Protein AF-0000000073387151 (afdb_homodimer)

Foldseek 3Di:
DPPLLCQLVVQVCVVCVVVPPQPFDDPQRSVCSSCPPHQKDKAAFDCPFFAVPQPDDDDPVVVVVDDDDPDGDDTDGDTARMKMARNVQRAIATEHEAEAFADDPPDDRVRHVDDPVVVVCVCVDPVNQVVLCVNRVQDPPAGRYAYEYEYNLLVHPVNVVVVCVVCPPRPLRYYYPYGSSDCSVVVSSCSVRPVVSNDD/DPPLLCQLVVQVCVVCVVVPVDDFDDPQRSVCSSCPPHQKDKAAFDCPFFAVPQPDDDDPVVVVVDDDDPDGDDTDGDTARMKMARNVQRAIATEHEAEAFADDPPDDRVRHVDDPVVVVCVCVDPVNQVVLCVNRVQDPPAGRYAYEYEYNLLVHPVNVVVVCVVCPPRPLRYYYPYGSRDCSVVVSSCSVRPVVSNDD

Organism: NCBI:txid537011

InterPro domains:
  IPR011335 Restriction endonuclease type II-like [SSF52980] (9-194)
  IPR011336 Restriction endonuclease, type II, EcoRI/MunI [G3DSA:3.40.580.10] (1-199)
  IPR022725 Type II restriction enzyme MunI [PF11407] (1-198)

pLDDT: mean 92.39, std 12.3, range [32.84, 98.88]

Secondary structure (DSSP, 8-state):
--SGGGHHHHHHHHHHHHS-S--PPPHHHHHHHHTTTSSEEEEES--TTTTTTTT----HHHHHHS---SS---------SEEEEETTT--EEEEEEEE-----TTS-GGGG---GGGGGGGGGSHHHHHHHHHHHTPPTTS-SEEEEEESGGGT-HHHHHHHHHHHTT-GGGEEE---TT--HHHHHHIIIIIHHHH--/--SGGGHHHHHHHHHHHHTTT-----HHHHHHHHTTTSSEEEEES--TTTTTTTT----HHHHHHS---SS-----S---SEEEEETTT--EEEEEEEE-----TTS-GGGG---GGGGGGGGGSHHHHHHHHHHHTPPTTS-SEEEEEESGGGT-HHHHHHHHHHHTT-GGGEEE---TT--HHHHHHIIIIIHHHH--

Structure (mmCIF, N/CA/C/O backbone):
data_AF-0000000073387151-model_v1
#
loop_
_entity.id
_entity.type
_entity.pdbx_description
1 polymer 'Uncharacterized protein'
#
loop_
_atom_site.group_PDB
_atom_site.id
_atom_site.type_symbol
_atom_site.label_atom_id
_atom_site.label_alt_id
_atom_site.label_comp_id
_atom_site.label_asym_id
_atom_site.label_entity_id
_atom_site.label_seq_id
_atom_site.pdbx_PDB_ins_code
_atom_site.Cartn_x
_atom_site.Cartn_y
_atom_site.Cartn_z
_atom_site.occupancy
_atom_site.B_iso_or_equiv
_atom_site.auth_seq_id
_atom_site.auth_comp_id
_atom_site.auth_asym_id
_atom_site.auth_atom_id
_atom_site.pdbx_PDB_model_num
ATOM 1 N N . MET A 1 1 ? -2.848 -37.156 5.039 1 33.16 1 MET A N 1
ATOM 2 C CA . MET A 1 1 ? -2.449 -35.75 4.914 1 33.16 1 MET A CA 1
ATOM 3 C C . MET A 1 1 ? -1.48 -35.562 3.752 1 33.16 1 MET A C 1
ATOM 5 O O . MET A 1 1 ? -1.333 -34.469 3.234 1 33.16 1 MET A O 1
ATOM 9 N N . GLY A 1 2 ? -0.642 -36.562 3.428 1 41.47 2 GLY A N 1
ATOM 10 C CA . GLY A 1 2 ? 0.425 -36.688 2.449 1 41.47 2 GLY A CA 1
ATOM 11 C C . GLY A 1 2 ? -0.071 -36.656 1.017 1 41.47 2 GLY A C 1
ATOM 12 O O . GLY A 1 2 ? 0.636 -36.219 0.12 1 41.47 2 GLY A O 1
ATOM 13 N N . SER A 1 3 ? -1.08 -37.344 0.784 1 47.44 3 SER A N 1
ATOM 14 C CA . SER A 1 3 ? -1.609 -37.688 -0.534 1 47.44 3 SER A CA 1
ATOM 15 C C . SER A 1 3 ? -2.184 -36.438 -1.229 1 47.44 3 SER A C 1
ATOM 17 O O . SER A 1 3 ? -2.113 -36.344 -2.455 1 47.44 3 SER A O 1
ATOM 19 N N . PHE A 1 4 ? -2.934 -35.594 -0.49 1 50.06 4 PHE A N 1
ATOM 20 C CA . PHE A 1 4 ? -3.488 -34.344 -0.994 1 50.06 4 PHE A CA 1
ATOM 21 C C . PHE A 1 4 ? -2.379 -33.375 -1.385 1 50.06 4 PHE A C 1
ATOM 23 O O . PHE A 1 4 ? -2.547 -32.562 -2.301 1 50.06 4 PHE A O 1
ATOM 30 N N . ASP A 1 5 ? -1.16 -33.625 -0.77 1 54.19 5 ASP A N 1
ATOM 31 C CA . ASP A 1 5 ? -0.014 -32.719 -0.74 1 54.19 5 ASP A CA 1
ATOM 32 C C . ASP A 1 5 ? 0.653 -32.625 -2.111 1 54.19 5 ASP A C 1
ATOM 34 O O . ASP A 1 5 ? 1.302 -31.641 -2.43 1 54.19 5 ASP A O 1
ATOM 38 N N . ASN A 1 6 ? 0.211 -33.406 -3.068 1 66.06 6 ASN A N 1
ATOM 39 C CA . ASN A 1 6 ? 0.956 -33.312 -4.316 1 66.06 6 ASN A CA 1
ATOM 40 C C . ASN A 1 6 ? 0.053 -33.531 -5.527 1 66.06 6 ASN A C 1
ATOM 42 O O . ASN A 1 6 ? 0.537 -33.812 -6.625 1 66.06 6 ASN A O 1
ATOM 46 N N . ARG A 1 7 ? -1.176 -33.344 -5.188 1 74.31 7 ARG A N 1
ATOM 47 C CA . ARG A 1 7 ? -2.127 -33.75 -6.223 1 74.31 7 ARG A CA 1
ATOM 48 C C . ARG A 1 7 ? -2.021 -32.844 -7.441 1 74.31 7 ARG A C 1
ATOM 50 O O . ARG A 1 7 ? -2.068 -33.312 -8.578 1 74.31 7 ARG A O 1
ATOM 57 N N . PHE A 1 8 ? -1.845 -31.594 -7.207 1 81.62 8 PHE A N 1
ATOM 58 C CA . PHE A 1 8 ? -1.829 -30.672 -8.32 1 81.62 8 PHE A CA 1
ATOM 59 C C . PHE A 1 8 ? -0.52 -30.766 -9.102 1 81.62 8 PHE A C 1
ATOM 61 O O . PHE A 1 8 ? -0.514 -30.703 -10.328 1 81.62 8 PHE A O 1
ATOM 68 N N . ARG A 1 9 ? 0.493 -31.047 -8.352 1 74.5 9 ARG A N 1
ATOM 69 C CA . ARG A 1 9 ? 1.782 -31.203 -9.016 1 74.5 9 ARG A CA 1
ATOM 70 C C . ARG A 1 9 ? 1.782 -32.406 -9.938 1 74.5 9 ARG A C 1
ATOM 72 O O . ARG A 1 9 ? 2.266 -32.344 -11.062 1 74.5 9 ARG A O 1
ATOM 79 N N . ARG A 1 10 ? 1.284 -33.375 -9.445 1 74.75 10 ARG A N 1
ATOM 80 C CA . ARG A 1 10 ? 1.216 -34.594 -10.227 1 74.75 10 ARG A CA 1
ATOM 81 C C . ARG A 1 10 ? 0.39 -34.406 -11.492 1 74.75 10 ARG A C 1
ATOM 83 O O . ARG A 1 10 ? 0.781 -34.844 -12.578 1 74.75 10 ARG A O 1
ATOM 90 N N . LYS A 1 11 ? -0.6 -33.75 -11.32 1 77.06 11 LYS A N 1
ATOM 91 C CA . LYS A 1 11 ? -1.454 -33.469 -12.477 1 77.06 11 LYS A CA 1
ATOM 92 C C . LYS A 1 11 ? -0.715 -32.625 -13.523 1 77.06 11 LYS A C 1
ATOM 94 O O . LYS A 1 11 ? -0.829 -32.906 -14.719 1 77.06 11 LYS A O 1
ATOM 99 N N . TRP A 1 12 ? 0.025 -31.688 -13.102 1 79.31 12 TRP A N 1
ATOM 100 C CA . TRP A 1 12 ? 0.766 -30.828 -14.016 1 79.31 12 TRP A CA 1
ATOM 101 C C . TRP A 1 12 ? 1.869 -31.609 -14.727 1 79.31 12 TRP A C 1
ATOM 103 O O . TRP A 1 12 ? 2.129 -31.391 -15.906 1 79.31 12 TRP A O 1
ATOM 113 N N . GLN A 1 13 ? 2.529 -32.438 -13.953 1 75.69 13 GLN A N 1
ATOM 114 C CA . GLN A 1 13 ? 3.578 -33.25 -14.547 1 75.69 13 GLN A CA 1
ATOM 115 C C . GLN A 1 13 ? 3.018 -34.125 -15.664 1 75.69 13 GLN A C 1
ATOM 117 O O . GLN A 1 13 ? 3.668 -34.312 -16.688 1 75.69 13 GLN A O 1
ATOM 122 N N . ASP A 1 14 ? 1.945 -34.594 -15.453 1 72.19 14 ASP A N 1
ATOM 123 C CA . ASP A 1 14 ? 1.271 -35.375 -16.469 1 72.19 14 ASP A CA 1
ATOM 124 C C . ASP A 1 14 ? 0.936 -34.531 -17.703 1 72.19 14 ASP A C 1
ATOM 126 O O . ASP A 1 14 ? 1.074 -35 -18.828 1 72.19 14 ASP A O 1
ATOM 130 N N . TYR A 1 15 ? 0.595 -33.312 -17.484 1 65.75 15 TYR A N 1
ATOM 131 C CA . TYR A 1 15 ? 0.278 -32.375 -18.547 1 65.75 15 TYR A CA 1
ATOM 132 C C . TYR A 1 15 ? 1.542 -31.906 -19.266 1 65.75 15 TYR A C 1
ATOM 134 O O . TYR A 1 15 ? 1.582 -31.859 -20.5 1 65.75 15 TYR A O 1
ATOM 142 N N . GLY A 1 16 ? 2.559 -31.312 -18.531 1 62.22 16 GLY A N 1
ATOM 143 C CA . GLY A 1 16 ? 3.797 -30.781 -19.094 1 62.22 16 GLY A CA 1
ATOM 144 C C . GLY A 1 16 ? 4.578 -31.812 -19.891 1 62.22 16 GLY A C 1
ATOM 145 O O . GLY A 1 16 ? 5.285 -31.469 -20.828 1 62.22 16 GLY A O 1
ATOM 146 N N . GLY A 1 17 ? 4.738 -33.031 -19.297 1 55.44 17 GLY A N 1
ATOM 147 C CA . GLY A 1 17 ? 5.422 -34.094 -20.047 1 55.44 17 GLY A CA 1
ATOM 148 C C . GLY A 1 17 ? 4.906 -34.25 -21.469 1 55.44 17 GLY A C 1
ATOM 149 O O . GLY A 1 17 ? 5.672 -34.562 -22.375 1 55.44 17 GLY A O 1
ATOM 150 N N . SER A 1 18 ? 3.711 -34.031 -21.672 1 51.09 18 SER A N 1
ATOM 151 C CA . SER A 1 18 ? 3.125 -34.219 -23 1 51.09 18 SER A CA 1
ATOM 152 C C . SER A 1 18 ? 3.363 -33 -23.891 1 51.09 18 SER A C 1
ATOM 154 O O . SER A 1 18 ? 3.336 -33.094 -25.109 1 51.09 18 SER A O 1
ATOM 156 N N . LYS A 1 19 ? 3.43 -31.766 -23.344 1 57.28 19 LYS A N 1
ATOM 157 C CA . LYS A 1 19 ? 3.553 -30.531 -24.125 1 57.28 19 LYS A CA 1
ATOM 158 C C . LYS A 1 19 ? 4.922 -29.891 -23.922 1 57.28 19 LYS A C 1
ATOM 160 O O . LYS A 1 19 ? 5.047 -28.906 -23.188 1 57.28 19 LYS A O 1
ATOM 165 N N . ALA A 1 20 ? 6.047 -30.562 -24.344 1 51.44 20 ALA A N 1
ATOM 166 C CA . ALA A 1 20 ? 7.484 -30.344 -24.203 1 51.44 20 ALA A CA 1
ATOM 167 C C . ALA A 1 20 ? 7.859 -28.891 -24.469 1 51.44 20 ALA A C 1
ATOM 169 O O . ALA A 1 20 ? 8.898 -28.422 -24 1 51.44 20 ALA A O 1
ATOM 170 N N . THR A 1 21 ? 7.543 -28.297 -25.672 1 51.88 21 THR A N 1
ATOM 171 C CA . THR A 1 21 ? 8.227 -27.125 -26.203 1 51.88 21 THR A CA 1
ATOM 172 C C . THR A 1 21 ? 7.84 -25.875 -25.422 1 51.88 21 THR A C 1
ATOM 174 O O . THR A 1 21 ? 6.699 -25.406 -25.5 1 51.88 21 THR A O 1
ATOM 177 N N . VAL A 1 22 ? 8.414 -25.609 -24.297 1 55.62 22 VAL A N 1
ATOM 178 C CA . VAL A 1 22 ? 7.793 -25.016 -23.125 1 55.62 22 VAL A CA 1
ATOM 179 C C . VAL A 1 22 ? 7.773 -23.5 -23.266 1 55.62 22 VAL A C 1
ATOM 181 O O . VAL A 1 22 ? 8.828 -22.859 -23.25 1 55.62 22 VAL A O 1
ATOM 184 N N . ALA A 1 23 ? 6.988 -22.891 -23.984 1 67.12 23 ALA A N 1
ATOM 185 C CA . ALA A 1 23 ? 6.605 -21.484 -23.984 1 67.12 23 ALA A CA 1
ATOM 186 C C . ALA A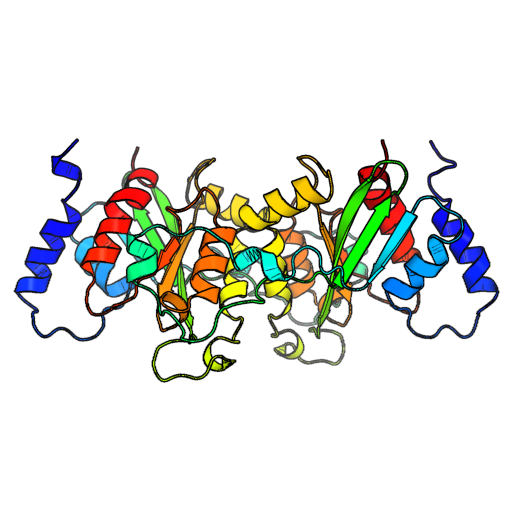 1 23 ? 6.324 -20.984 -22.578 1 67.12 23 ALA A C 1
ATOM 188 O O . ALA A 1 23 ? 6.082 -21.781 -21.672 1 67.12 23 ALA A O 1
ATOM 189 N N . GLU A 1 24 ? 6.617 -19.688 -22.359 1 78.19 24 GLU A N 1
ATOM 190 C CA . GLU A 1 24 ? 6.27 -19.031 -21.109 1 78.19 24 GLU A CA 1
ATOM 191 C C . GLU A 1 24 ? 4.812 -19.297 -20.734 1 78.19 24 GLU A C 1
ATOM 193 O O . GLU A 1 24 ? 3.947 -19.375 -21.609 1 78.19 24 GLU A O 1
ATOM 198 N N . HIS A 1 25 ? 4.629 -19.641 -19.562 1 86.44 25 HIS A N 1
ATOM 199 C CA . HIS A 1 25 ? 3.287 -19.844 -19.031 1 86.44 25 HIS A CA 1
ATOM 200 C C . HIS A 1 25 ? 2.744 -18.578 -18.406 1 86.44 25 HIS A C 1
ATOM 202 O O . HIS A 1 25 ? 3.504 -17.781 -17.844 1 86.44 25 HIS A O 1
ATOM 208 N N . SER A 1 26 ? 1.443 -18.438 -18.656 1 93.38 26 SER A N 1
ATOM 209 C CA . SER A 1 26 ? 0.767 -17.406 -17.859 1 93.38 26 SER A CA 1
ATOM 210 C C . SER A 1 26 ? 0.091 -18.016 -16.641 1 93.38 26 SER A C 1
ATOM 212 O O . SER A 1 26 ? -0.222 -19.203 -16.625 1 93.38 26 SER A O 1
ATOM 214 N N . PHE A 1 27 ? -0.057 -17.203 -15.633 1 96.5 27 PHE A N 1
ATOM 215 C CA . PHE A 1 27 ? -0.705 -17.625 -14.398 1 96.5 27 PHE A CA 1
ATOM 216 C C . PHE A 1 27 ? -2.061 -18.266 -14.688 1 96.5 27 PHE A C 1
ATOM 218 O O . PHE A 1 27 ? -2.346 -19.375 -14.227 1 96.5 27 PHE A O 1
ATOM 225 N N . ILE A 1 28 ? -2.898 -17.578 -15.445 1 96.75 28 ILE A N 1
ATOM 226 C CA . ILE A 1 28 ? -4.262 -18.016 -15.734 1 96.75 28 ILE A CA 1
ATOM 227 C C . ILE A 1 28 ? -4.234 -19.328 -16.5 1 96.75 28 ILE A C 1
ATOM 229 O O . ILE A 1 28 ? -5.023 -20.234 -16.234 1 96.75 28 ILE A O 1
ATOM 233 N N . GLU A 1 29 ? -3.338 -19.438 -17.406 1 93.25 29 GLU A N 1
ATOM 234 C CA . GLU A 1 29 ? -3.221 -20.656 -18.188 1 93.25 29 GLU A CA 1
ATOM 235 C C . GLU A 1 29 ? -2.836 -21.844 -17.297 1 93.25 29 GLU A C 1
ATOM 237 O O . GLU A 1 29 ? -3.422 -22.922 -17.406 1 93.25 29 GLU A O 1
ATOM 242 N N . VAL A 1 30 ? -1.877 -21.609 -16.469 1 94.62 30 VAL A N 1
ATOM 243 C CA . VAL A 1 30 ? -1.386 -22.672 -15.602 1 94.62 30 VAL A CA 1
ATOM 244 C C . VAL A 1 30 ? -2.527 -23.203 -14.734 1 94.62 30 VAL A C 1
ATOM 246 O O . VAL A 1 30 ? -2.807 -24.406 -14.727 1 94.62 30 VAL A O 1
ATOM 249 N N . PHE A 1 31 ? -3.236 -22.344 -14.141 1 96.88 31 PHE A N 1
ATOM 250 C CA . PHE A 1 31 ? -4.223 -22.781 -13.164 1 96.88 31 PHE A CA 1
ATOM 251 C C . PHE A 1 31 ? -5.512 -23.219 -13.852 1 96.88 31 PHE A C 1
ATOM 253 O O . PHE A 1 31 ? -6.27 -24.031 -13.312 1 96.88 31 PHE A O 1
ATOM 260 N N . SER A 1 32 ? -5.781 -22.656 -15.078 1 95.19 32 SER A N 1
ATOM 261 C CA . SER A 1 32 ? -6.906 -23.172 -15.852 1 95.19 32 SER A CA 1
ATOM 262 C C . SER A 1 32 ? -6.727 -24.656 -16.172 1 95.19 32 SER A C 1
ATOM 264 O O . SER A 1 32 ? -7.672 -25.438 -16.047 1 95.19 32 SER A O 1
ATOM 266 N N . GLU A 1 33 ? -5.551 -25 -16.531 1 92.12 33 GLU A N 1
ATOM 267 C CA . GLU A 1 33 ? -5.25 -26.391 -16.844 1 92.12 33 GLU A CA 1
ATOM 268 C C . GLU A 1 33 ? -5.215 -27.25 -15.578 1 92.12 33 GLU A C 1
ATOM 270 O O . GLU A 1 33 ? -5.77 -28.344 -15.547 1 92.12 33 GLU A O 1
ATOM 275 N N . LEU A 1 34 ? -4.621 -26.734 -14.586 1 94.06 34 LEU A N 1
ATOM 276 C CA . LEU A 1 34 ? -4.43 -27.438 -13.328 1 94.06 34 LEU A CA 1
ATOM 277 C C . LEU A 1 34 ? -5.773 -27.781 -12.688 1 94.06 34 LEU A C 1
ATOM 279 O O . LEU A 1 34 ? -5.906 -28.812 -12.023 1 94.06 34 LEU A O 1
ATOM 283 N N . PHE A 1 35 ? -6.754 -26.938 -12.852 1 96 35 PHE A N 1
ATOM 284 C CA . PHE A 1 35 ? -7.984 -27.031 -12.086 1 96 35 PHE A CA 1
ATOM 285 C C . PHE A 1 35 ? -9.055 -27.781 -12.867 1 96 35 PHE A C 1
ATOM 287 O O . PHE A 1 35 ? -10.18 -27.953 -12.383 1 96 35 PHE A O 1
ATOM 294 N N . LYS A 1 36 ? -8.742 -28.25 -14.055 1 92.88 36 LYS A N 1
ATOM 295 C CA . LYS A 1 36 ? -9.695 -29.062 -14.812 1 92.88 36 LYS A CA 1
ATOM 296 C C . LYS A 1 36 ? -10.164 -30.266 -13.992 1 92.88 36 LYS A C 1
ATOM 298 O O . LYS A 1 36 ? -9.344 -30.953 -13.375 1 92.88 36 LYS A O 1
ATOM 303 N N . ASP A 1 37 ? -11.445 -30.453 -13.938 1 91.75 37 ASP A N 1
ATOM 304 C CA . ASP A 1 37 ? -12.094 -31.594 -13.281 1 91.75 37 ASP A CA 1
ATOM 305 C C . ASP A 1 37 ? -11.82 -31.594 -11.781 1 91.75 37 ASP A C 1
ATOM 307 O O . ASP A 1 37 ? -11.664 -32.656 -11.172 1 91.75 37 ASP A O 1
ATOM 311 N N . THR A 1 38 ? -11.547 -30.422 -11.188 1 94.69 38 THR A N 1
ATOM 312 C CA . THR A 1 38 ? -11.438 -30.25 -9.742 1 94.69 38 THR A CA 1
ATOM 313 C C . THR A 1 38 ? -12.5 -29.281 -9.234 1 94.69 38 THR A C 1
ATOM 315 O O . THR A 1 38 ? -13.305 -28.781 -10.016 1 94.69 38 THR A O 1
ATOM 318 N N . GLU A 1 39 ? -12.516 -29.078 -8 1 96.44 39 GLU A N 1
ATOM 319 C CA . GLU A 1 39 ? -13.461 -28.156 -7.379 1 96.44 39 GLU A CA 1
ATOM 320 C C . GLU A 1 39 ? -12.953 -26.719 -7.445 1 96.44 39 GLU A C 1
ATOM 322 O O . GLU A 1 39 ? -13.641 -25.797 -7 1 96.44 39 GLU A O 1
ATOM 327 N N . TYR A 1 40 ? -11.789 -26.531 -8.047 1 97.81 40 TYR A N 1
ATOM 328 C CA . TYR A 1 40 ? -11.203 -25.188 -8.125 1 97.81 40 TYR A CA 1
ATOM 329 C C . TYR A 1 40 ? -11.492 -2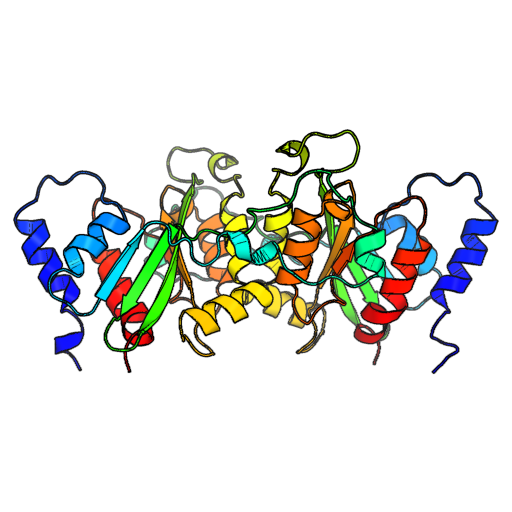4.547 -9.469 1 97.81 40 TYR A C 1
ATOM 331 O O . TYR A 1 40 ? -11.609 -25.234 -10.484 1 97.81 40 TYR A O 1
ATOM 339 N N . GLU A 1 41 ? -11.586 -23.297 -9.469 1 98 41 GLU A N 1
ATOM 340 C CA . GLU A 1 41 ? -11.664 -22.484 -10.68 1 98 41 GLU A CA 1
ATOM 341 C C . GLU A 1 41 ? -10.75 -21.25 -10.578 1 98 41 GLU A C 1
ATOM 343 O O . GLU A 1 41 ? -10.531 -20.734 -9.492 1 98 41 GLU A O 1
ATOM 348 N N . VAL A 1 42 ? -10.203 -20.875 -11.672 1 98.44 42 VAL A N 1
ATOM 349 C CA . VAL A 1 42 ? -9.445 -19.641 -11.781 1 98.44 42 VAL A CA 1
ATOM 350 C C . VAL A 1 42 ? -10.203 -18.641 -12.664 1 98.44 42 VAL A C 1
ATOM 352 O O . VAL A 1 42 ? -10.711 -19.016 -13.727 1 98.44 42 VAL A O 1
ATOM 355 N N . ILE A 1 43 ? -10.383 -17.469 -12.148 1 98.12 43 ILE A N 1
ATOM 356 C CA . ILE A 1 43 ? -11.094 -16.406 -12.852 1 98.12 43 ILE A CA 1
ATOM 357 C C . ILE A 1 43 ? -10.102 -15.32 -13.281 1 98.12 43 ILE A C 1
ATOM 359 O O . ILE A 1 43 ? -9.344 -14.805 -12.461 1 98.12 43 ILE A O 1
ATOM 363 N N . SER A 1 44 ? -10.094 -15.07 -14.555 1 98.06 44 SER A N 1
ATOM 364 C CA . SER A 1 44 ? -9.266 -13.977 -15.055 1 98.06 44 SER A CA 1
ATOM 365 C C . SER A 1 44 ? -9.953 -12.633 -14.859 1 98.06 44 SER A C 1
ATOM 367 O O . SER A 1 44 ? -11.133 -12.477 -15.195 1 98.06 44 SER A O 1
ATOM 369 N N . GLN A 1 45 ? -9.297 -11.703 -14.234 1 97.69 45 GLN A N 1
ATOM 370 C CA . GLN A 1 45 ? -9.727 -10.32 -14.086 1 97.69 45 GLN A CA 1
ATOM 371 C C . GLN A 1 45 ? -11.156 -10.234 -13.562 1 97.69 45 GLN A C 1
ATOM 373 O O . GLN A 1 45 ? -12.031 -9.68 -14.219 1 97.69 45 GLN A O 1
ATOM 378 N N . PRO A 1 46 ? -11.328 -10.789 -12.367 1 98.12 46 PRO A N 1
ATOM 379 C CA . PRO A 1 46 ? -12.664 -10.68 -11.773 1 98.12 46 PRO A CA 1
ATOM 380 C C . PRO A 1 46 ? -13.156 -9.234 -11.688 1 98.12 46 PRO A C 1
ATOM 382 O O . PRO A 1 46 ? -12.359 -8.328 -11.414 1 98.12 46 PRO A O 1
ATOM 385 N N . THR A 1 47 ? -14.445 -8.977 -11.82 1 97.06 47 THR A N 1
ATOM 386 C CA . THR A 1 47 ? -14.977 -7.621 -11.969 1 97.06 47 THR A CA 1
ATOM 387 C C . THR A 1 47 ? -15.805 -7.234 -10.742 1 97.06 47 THR A C 1
ATOM 389 O O . THR A 1 47 ? -16.422 -6.168 -10.727 1 97.06 47 THR A O 1
ATOM 392 N N . GLU A 1 48 ? -15.82 -8.031 -9.766 1 96 48 GLU A N 1
ATOM 393 C CA . GLU A 1 48 ? -16.75 -7.828 -8.656 1 96 48 GLU A CA 1
ATOM 394 C C . GLU A 1 48 ? -16.406 -6.57 -7.867 1 96 48 GLU A C 1
ATOM 396 O O . GLU A 1 48 ? -17.234 -6.059 -7.113 1 96 48 GLU A O 1
ATOM 401 N N . PHE A 1 49 ? -15.211 -6.055 -7.988 1 97.94 49 PHE A N 1
ATOM 402 C CA . PHE A 1 49 ? -14.828 -4.879 -7.211 1 97.94 49 PHE A CA 1
ATOM 403 C C . PHE A 1 49 ? -14.625 -3.672 -8.117 1 97.94 49 PHE A C 1
ATOM 405 O O . PHE A 1 49 ? -14.062 -2.66 -7.691 1 97.94 49 PHE A O 1
ATOM 412 N N . LYS A 1 50 ? -15.023 -3.715 -9.367 1 96.88 50 LYS A N 1
ATOM 413 C CA . LYS A 1 50 ? -14.711 -2.713 -10.383 1 96.88 50 LYS A CA 1
ATOM 414 C C . LYS A 1 50 ? -15.344 -1.368 -10.039 1 96.88 50 LYS A C 1
ATOM 416 O O . LYS A 1 50 ? -14.906 -0.325 -10.531 1 96.88 50 LYS A O 1
ATOM 421 N N . ASP A 1 51 ? -16.406 -1.324 -9.242 1 97.75 51 ASP A N 1
ATOM 422 C CA . ASP A 1 51 ? -17.094 -0.095 -8.883 1 97.75 51 ASP A CA 1
ATOM 423 C C . ASP A 1 51 ? -17.109 0.107 -7.367 1 97.75 51 ASP A C 1
ATOM 425 O O . ASP A 1 51 ? -17.984 0.772 -6.824 1 97.75 51 ASP A O 1
ATOM 429 N N . LEU A 1 52 ? -16.141 -0.479 -6.727 1 98.25 52 LEU A N 1
ATOM 430 C CA . LEU A 1 52 ? -16.078 -0.585 -5.273 1 98.25 52 LEU A CA 1
ATOM 431 C C . LEU A 1 52 ? -16.125 0.794 -4.625 1 98.25 52 LEU A C 1
ATOM 433 O O . LEU A 1 52 ? -16.672 0.957 -3.537 1 98.25 52 LEU A O 1
ATOM 437 N N . TYR A 1 53 ? -15.578 1.806 -5.32 1 98.31 53 TYR A N 1
ATOM 438 C CA . TYR A 1 53 ? -15.414 3.104 -4.676 1 98.31 53 TYR A CA 1
ATOM 439 C C . TYR A 1 53 ? -16.547 4.055 -5.07 1 98.31 53 TYR A C 1
ATOM 441 O O . TYR A 1 53 ? -16.656 5.156 -4.523 1 98.31 53 TYR A O 1
ATOM 449 N N . VAL A 1 54 ? -17.375 3.709 -6.008 1 97.25 54 VAL A N 1
ATOM 450 C CA . VAL A 1 54 ? -18.359 4.605 -6.609 1 97.25 54 VAL A CA 1
ATOM 451 C C . VAL A 1 54 ? -19.344 5.07 -5.551 1 97.25 54 VAL A C 1
ATOM 453 O O . VAL A 1 54 ? -19.703 6.254 -5.5 1 97.25 54 VAL A O 1
ATOM 456 N N . ASN A 1 55 ? -19.719 4.172 -4.641 1 91.25 55 ASN A N 1
ATOM 457 C CA . ASN A 1 55 ? -20.812 4.504 -3.73 1 91.25 55 ASN A CA 1
ATOM 458 C C . ASN A 1 55 ? -20.312 4.68 -2.297 1 91.25 55 ASN A C 1
ATOM 460 O O . ASN A 1 55 ? -21.078 4.543 -1.348 1 91.25 55 ASN A O 1
ATOM 464 N N . VAL A 1 56 ? -19.047 4.855 -2.203 1 97.19 56 VAL A N 1
ATOM 465 C CA . VAL A 1 56 ? -18.531 5.129 -0.865 1 97.19 56 VAL A CA 1
ATOM 466 C C . VAL A 1 56 ? -19.203 6.379 -0.301 1 97.19 56 VAL A C 1
ATOM 468 O O . VAL A 1 56 ? -19.266 7.418 -0.965 1 97.19 56 VAL A O 1
ATOM 471 N N . GLN A 1 57 ? -19.719 6.258 0.889 1 95.38 57 GLN A N 1
ATOM 472 C CA . GLN A 1 57 ? -20.391 7.371 1.538 1 95.38 57 GLN A CA 1
ATOM 473 C C . GLN A 1 57 ? -19.391 8.352 2.148 1 95.38 57 GLN A C 1
ATOM 475 O O . GLN A 1 57 ? -18.469 7.941 2.844 1 95.38 57 GLN A O 1
ATOM 480 N N . LEU A 1 58 ? -19.641 9.555 1.789 1 96.75 58 LEU A N 1
ATOM 481 C CA . LEU A 1 58 ? -18.875 10.641 2.369 1 96.75 58 LEU A CA 1
ATOM 482 C C . LEU A 1 58 ? -19.75 11.531 3.242 1 96.75 58 LEU A C 1
ATOM 484 O O . LEU A 1 58 ? -20.969 11.562 3.068 1 96.75 58 LEU A O 1
ATOM 488 N N . SER A 1 59 ? -19.172 12.156 4.203 1 94.88 59 SER A N 1
ATOM 489 C CA . SER A 1 59 ? -19.906 13.117 5.008 1 94.88 59 SER A CA 1
ATOM 490 C C . SER A 1 59 ? -20.375 14.297 4.168 1 94.88 59 SER A C 1
ATOM 492 O O . SER A 1 59 ? -19.828 14.555 3.094 1 94.88 59 SER A O 1
ATOM 494 N N . ALA A 1 60 ? -21.328 15.008 4.711 1 96.75 60 ALA A N 1
ATOM 495 C CA . ALA A 1 60 ? -21.812 16.203 4.023 1 96.75 60 ALA A CA 1
ATOM 496 C C . ALA A 1 60 ? -20.688 17.219 3.83 1 96.75 60 ALA A C 1
ATOM 498 O O . ALA A 1 60 ? -20.578 17.828 2.764 1 96.75 60 ALA A O 1
ATOM 499 N N . LYS A 1 61 ? -19.922 17.359 4.859 1 94.94 61 LYS A N 1
ATOM 500 C CA . LYS A 1 61 ? -18.797 18.297 4.805 1 94.94 61 LYS A CA 1
ATOM 501 C C . LYS A 1 61 ? -17.828 17.922 3.688 1 94.94 61 LYS A C 1
ATOM 503 O O . LYS A 1 61 ? -17.359 18.797 2.947 1 94.94 61 LYS A O 1
ATOM 508 N N . GLU A 1 62 ? -17.578 16.641 3.568 1 96.19 62 GLU A N 1
ATOM 509 C CA . GLU A 1 62 ? -16.672 16.172 2.518 1 96.19 62 GLU A CA 1
ATOM 510 C C . GLU A 1 62 ? -17.297 16.359 1.136 1 96.19 62 GLU A C 1
ATOM 512 O O . GLU A 1 62 ? -16.609 16.766 0.193 1 96.19 62 GLU A O 1
ATOM 517 N N . LEU A 1 63 ? -18.516 16.062 1.031 1 97.31 63 LEU A N 1
ATOM 518 C CA . LEU A 1 63 ? -19.219 16.203 -0.245 1 97.31 63 LEU A CA 1
ATOM 519 C C . LEU A 1 63 ? -19.203 17.641 -0.731 1 97.31 63 LEU A C 1
ATOM 521 O O . LEU A 1 63 ? -19.078 17.891 -1.932 1 97.31 63 LEU A O 1
ATOM 525 N N . GLU A 1 64 ? -19.266 18.547 0.153 1 97.56 64 GLU A N 1
ATOM 526 C CA . GLU A 1 64 ? -19.25 19.969 -0.186 1 97.56 64 GLU A CA 1
ATOM 527 C C . GLU A 1 64 ? -17.859 20.406 -0.622 1 97.56 64 GLU A C 1
ATOM 529 O O . GLU A 1 64 ? -17.719 21.375 -1.371 1 97.56 64 GLU A O 1
ATOM 534 N N . ALA A 1 65 ? -16.891 19.688 -0.17 1 97.69 65 ALA A N 1
ATOM 535 C CA . ALA A 1 65 ? -15.508 20.109 -0.365 1 97.69 65 ALA A CA 1
ATOM 536 C C . ALA A 1 65 ? -14.938 19.547 -1.659 1 97.69 65 ALA A C 1
ATOM 538 O O . ALA A 1 65 ? -13.867 19.953 -2.107 1 97.69 65 ALA A O 1
ATOM 539 N N . ILE A 1 66 ? -15.633 18.609 -2.287 1 98.38 66 ILE A N 1
ATOM 540 C CA . ILE A 1 66 ? -15.055 17.969 -3.459 1 98.38 66 ILE A CA 1
ATOM 541 C C . ILE A 1 66 ? -15.828 18.375 -4.711 1 98.38 66 ILE A C 1
ATOM 543 O O . ILE A 1 66 ? -16.922 18.922 -4.613 1 98.38 66 ILE A O 1
ATOM 547 N N . TYR A 1 67 ? -15.234 18.109 -5.891 1 98.38 67 TYR A N 1
ATOM 548 C CA . TYR A 1 67 ? -15.812 18.391 -7.199 1 98.38 67 TYR A CA 1
ATOM 549 C C . TYR A 1 67 ? -17.016 17.484 -7.469 1 98.38 67 TYR A C 1
ATOM 551 O O . TYR A 1 67 ? -16.953 16.281 -7.207 1 98.38 67 TYR A O 1
ATOM 559 N N . THR A 1 68 ? -18.109 18.078 -7.934 1 97.25 68 THR A N 1
ATOM 560 C CA . THR A 1 68 ? -19.281 17.328 -8.406 1 97.25 68 THR A CA 1
ATOM 561 C C . THR A 1 68 ? -19.375 17.391 -9.922 1 97.25 68 THR A C 1
ATOM 563 O O . THR A 1 68 ? -19.812 18.391 -10.484 1 97.25 68 THR A O 1
ATOM 566 N N . PRO A 1 69 ? -19.016 16.328 -10.539 1 96.38 69 PRO A N 1
ATOM 567 C CA . PRO A 1 69 ? -19.078 16.359 -12 1 96.38 69 PRO A CA 1
ATOM 568 C C . PRO A 1 69 ? -20.5 16.375 -12.539 1 96.38 69 PRO A C 1
ATOM 570 O O . PRO A 1 69 ? -21.422 15.922 -11.852 1 96.38 69 PRO A O 1
ATOM 573 N N . ASP A 1 70 ? -20.594 16.781 -13.789 1 94 70 ASP A N 1
ATOM 574 C CA . ASP A 1 70 ? -21.891 16.812 -14.453 1 94 70 ASP A CA 1
ATOM 575 C C . ASP A 1 70 ? -22.312 15.422 -14.906 1 94 70 ASP A C 1
ATOM 577 O O . ASP A 1 70 ? -23.484 15.18 -15.18 1 94 70 ASP A O 1
ATOM 581 N N . VAL A 1 71 ? -21.344 14.57 -14.984 1 93.62 71 VAL A N 1
ATOM 582 C CA . VAL A 1 71 ? -21.609 13.195 -15.391 1 93.62 71 VAL A CA 1
ATOM 583 C C . VAL A 1 71 ? -21.469 12.258 -14.195 1 93.62 71 VAL A C 1
ATOM 585 O O . VAL A 1 71 ? -20.578 12.445 -13.359 1 93.62 71 VAL A O 1
ATOM 588 N N . PRO A 1 72 ? -22.25 11.312 -14.133 1 94.5 72 PRO A N 1
ATOM 589 C CA . PRO A 1 72 ? -22.141 10.383 -13.016 1 94.5 72 PRO A CA 1
ATOM 590 C C . PRO A 1 72 ? -20.859 9.539 -13.07 1 94.5 72 PRO A C 1
ATOM 592 O O . PRO A 1 72 ? -20.375 9.227 -14.156 1 94.5 72 PRO A O 1
ATOM 595 N N . ILE A 1 73 ? -20.375 9.273 -11.906 1 94.94 73 ILE A N 1
ATOM 596 C CA . ILE A 1 73 ? -19.266 8.328 -11.773 1 94.94 73 ILE A CA 1
ATOM 597 C C . ILE A 1 73 ? -19.812 6.898 -11.734 1 94.94 73 ILE A C 1
ATOM 599 O O . ILE A 1 73 ? -20.531 6.523 -10.805 1 94.94 73 ILE A O 1
ATOM 603 N N . THR A 1 74 ? -19.469 6.156 -12.742 1 94.62 74 THR A N 1
ATOM 604 C CA . THR A 1 74 ? -20.094 4.844 -12.859 1 94.62 74 THR A CA 1
ATOM 605 C C . THR A 1 74 ? -19.062 3.732 -12.672 1 94.62 74 THR A C 1
ATOM 607 O O . THR A 1 74 ? -19.422 2.572 -12.469 1 94.62 74 THR A O 1
ATOM 610 N N . LYS A 1 75 ? -17.812 4.113 -12.781 1 94.75 75 LYS A N 1
ATOM 611 C CA . LYS A 1 75 ? -16.766 3.102 -12.672 1 94.75 75 LYS A CA 1
ATOM 612 C C . LYS A 1 75 ? -15.578 3.633 -11.891 1 94.75 75 LYS A C 1
ATOM 614 O O . LYS A 1 75 ? -14.969 4.637 -12.273 1 94.75 75 LYS A O 1
ATOM 619 N N . HIS A 1 76 ? -15.25 3.055 -10.781 1 97.38 76 HIS A N 1
ATOM 620 C CA . HIS A 1 76 ? -14.062 3.312 -9.977 1 97.38 76 HIS A CA 1
ATOM 621 C C . HIS A 1 76 ? -13.898 2.254 -8.891 1 97.38 76 HIS A C 1
ATOM 623 O O . HIS A 1 76 ? -14.75 2.115 -8.016 1 97.38 76 HIS A O 1
ATOM 629 N N . GLY A 1 77 ? -12.93 1.523 -9.023 1 97.69 77 GLY A N 1
ATOM 630 C CA . GLY A 1 77 ? -12.648 0.425 -8.109 1 97.69 77 GLY A CA 1
ATOM 631 C C . GLY A 1 77 ? -11.336 -0.271 -8.406 1 97.69 77 GLY A C 1
ATOM 632 O O . GLY A 1 77 ? -10.359 0.371 -8.812 1 97.69 77 GLY A O 1
ATOM 633 N N . ILE A 1 78 ? -11.297 -1.489 -8 1 97.75 78 ILE A N 1
ATOM 634 C CA . ILE A 1 78 ? -10.109 -2.275 -8.305 1 97.75 78 ILE A CA 1
ATOM 635 C C . ILE A 1 78 ? -10.492 -3.492 -9.141 1 97.75 78 ILE A C 1
ATOM 637 O O . ILE A 1 78 ? -11.648 -3.918 -9.141 1 97.75 78 ILE A O 1
ATOM 641 N N . GLN A 1 79 ? -9.539 -3.934 -9.867 1 97.31 79 GLN A N 1
ATOM 642 C CA . GLN A 1 79 ? -9.672 -5.168 -10.633 1 97.31 79 GLN A CA 1
ATOM 643 C C . GLN A 1 79 ? -8.43 -6.043 -10.492 1 97.31 79 GLN A C 1
ATOM 645 O O . GLN A 1 79 ? -7.438 -5.84 -11.203 1 97.31 79 GLN A O 1
ATOM 650 N N . PRO A 1 80 ? -8.539 -7.027 -9.57 1 98 80 PRO A N 1
ATOM 651 C CA . PRO A 1 80 ? -7.422 -7.969 -9.484 1 98 80 PRO A CA 1
ATOM 652 C C . PRO A 1 80 ? -7.117 -8.648 -10.812 1 98 80 PRO A C 1
ATOM 654 O O . PRO A 1 80 ? -7.98 -8.719 -11.688 1 98 80 PRO A O 1
ATOM 657 N N . ASP A 1 81 ? -5.918 -9.148 -10.984 1 97.81 81 ASP A N 1
ATOM 658 C CA . ASP A 1 81 ? -5.531 -9.828 -12.219 1 97.81 81 ASP A CA 1
ATOM 659 C C . ASP A 1 81 ? -6.195 -11.203 -12.312 1 97.81 81 ASP A C 1
ATOM 661 O O . ASP A 1 81 ? -6.398 -11.719 -13.414 1 97.81 81 ASP A O 1
ATOM 665 N N . GLY A 1 82 ? -6.477 -11.797 -11.117 1 98.44 82 GLY A N 1
ATOM 666 C CA . GLY A 1 82 ? -7.133 -13.094 -11.07 1 98.44 82 GLY A CA 1
ATOM 667 C C . GLY A 1 82 ? -7.785 -13.383 -9.727 1 98.44 82 GLY A C 1
ATOM 668 O O . GLY A 1 82 ? -7.723 -12.562 -8.812 1 98.44 82 GLY A O 1
ATOM 669 N N . ALA A 1 83 ? -8.43 -14.5 -9.703 1 98.88 83 ALA A N 1
ATOM 670 C CA . ALA A 1 83 ? -8.977 -15.086 -8.477 1 98.88 83 ALA A CA 1
ATOM 671 C C . ALA A 1 83 ? -9.023 -16.609 -8.578 1 98.88 83 ALA A C 1
ATOM 673 O O . ALA A 1 83 ? -9.211 -17.156 -9.656 1 98.88 83 ALA A O 1
ATOM 674 N N . ILE A 1 84 ? -8.781 -17.234 -7.473 1 98.81 84 ILE A N 1
ATOM 675 C CA . ILE A 1 84 ? -8.961 -18.672 -7.367 1 98.81 84 ILE A CA 1
ATOM 676 C C . ILE A 1 84 ? -10.07 -18.984 -6.363 1 98.81 84 ILE A C 1
ATOM 678 O O . ILE A 1 84 ? -10.023 -18.531 -5.219 1 98.81 84 ILE A O 1
ATOM 682 N N . ARG A 1 85 ? -10.992 -19.781 -6.832 1 98.69 85 ARG A N 1
ATOM 683 C CA . ARG A 1 85 ? -12.148 -20.125 -6.012 1 98.69 85 ARG A CA 1
ATOM 684 C C . ARG A 1 85 ? -12.289 -21.641 -5.863 1 98.69 85 ARG A C 1
ATOM 686 O O . ARG A 1 85 ? -12.102 -22.375 -6.828 1 98.69 85 ARG A O 1
ATOM 693 N N . ASN A 1 86 ? -12.484 -22.062 -4.641 1 98.5 86 ASN A N 1
ATOM 694 C CA . ASN A 1 86 ? -13 -23.406 -4.391 1 98.5 86 ASN A CA 1
ATOM 695 C C . ASN A 1 86 ? -14.523 -23.438 -4.406 1 98.5 86 ASN A C 1
ATOM 697 O O . ASN A 1 86 ? -15.164 -22.891 -3.504 1 98.5 86 ASN A O 1
ATOM 701 N N . THR A 1 87 ? -15.078 -24.062 -5.352 1 97.56 87 THR A N 1
ATOM 702 C CA . THR A 1 87 ? -16.516 -24.016 -5.578 1 97.56 87 THR A CA 1
ATOM 703 C C . THR A 1 87 ? -17.266 -24.812 -4.52 1 97.56 87 THR A C 1
ATOM 705 O O . THR A 1 87 ? -18.469 -24.641 -4.332 1 97.56 87 THR A O 1
ATOM 708 N N . ARG A 1 88 ? -16.688 -25.641 -3.838 1 97.75 88 ARG A N 1
ATOM 709 C CA . ARG A 1 88 ? -17.297 -26.422 -2.77 1 97.75 88 ARG A CA 1
ATOM 710 C C . ARG A 1 88 ? -17.484 -25.578 -1.511 1 97.75 88 ARG A C 1
ATOM 712 O O . ARG A 1 88 ? -18.547 -25.625 -0.879 1 97.75 88 ARG A O 1
ATOM 719 N N . THR A 1 89 ? -16.5 -24.828 -1.146 1 97.94 89 THR A N 1
ATOM 720 C CA . THR A 1 89 ? -16.516 -24.078 0.099 1 97.94 89 THR A CA 1
ATOM 721 C C . THR A 1 89 ? -16.969 -22.641 -0.149 1 97.94 89 THR A C 1
ATOM 723 O O . THR A 1 89 ? -17.375 -21.938 0.782 1 97.94 89 THR A O 1
ATOM 726 N N . GLY A 1 90 ? -16.797 -22.203 -1.372 1 98 90 GLY A N 1
ATOM 727 C CA . GLY A 1 90 ? -17.109 -20.828 -1.724 1 98 90 GLY A CA 1
ATOM 728 C C . GLY A 1 90 ? -16.016 -19.859 -1.374 1 98 90 GLY A C 1
ATOM 729 O O . GLY A 1 90 ? -16.141 -18.656 -1.605 1 98 90 GLY A O 1
ATOM 730 N N . LYS A 1 91 ? -14.906 -20.359 -0.824 1 98.56 91 LYS A N 1
ATOM 731 C CA . LYS A 1 91 ? -13.781 -19.5 -0.462 1 98.56 91 LYS A CA 1
ATOM 732 C C . LYS A 1 91 ? -13.008 -19.047 -1.699 1 98.56 91 LYS A C 1
ATOM 734 O O . LYS A 1 91 ? -12.828 -19.828 -2.637 1 98.56 91 LYS A O 1
ATOM 739 N N . THR A 1 92 ? -12.578 -17.797 -1.758 1 98.81 92 THR A N 1
ATOM 740 C CA . THR A 1 92 ? -11.898 -17.219 -2.906 1 98.81 92 THR A CA 1
ATOM 741 C C . THR A 1 92 ? -10.688 -16.406 -2.459 1 98.81 92 THR A C 1
ATOM 743 O O . THR A 1 92 ? -10.766 -15.625 -1.51 1 98.81 92 THR A O 1
ATOM 746 N N . ILE A 1 93 ? -9.547 -16.625 -3.086 1 98.75 93 ILE A N 1
ATOM 747 C CA . ILE A 1 93 ? -8.383 -15.773 -2.906 1 98.75 93 ILE A CA 1
ATOM 748 C C . ILE A 1 93 ? -8.156 -14.938 -4.168 1 98.75 93 ILE A C 1
ATOM 750 O O . ILE A 1 93 ? -8.312 -15.438 -5.285 1 98.75 93 ILE A O 1
ATOM 754 N N . TYR A 1 94 ? -7.887 -13.664 -4.012 1 98.81 94 TYR A N 1
ATOM 755 C CA . TYR A 1 94 ? -7.664 -12.766 -5.137 1 98.81 94 TYR A CA 1
ATOM 756 C C . TYR A 1 94 ? -6.18 -12.625 -5.441 1 98.81 94 TYR A C 1
ATOM 758 O O . TYR A 1 94 ? -5.348 -12.641 -4.527 1 98.81 94 TYR A O 1
ATOM 766 N N . VAL A 1 95 ? -5.852 -12.531 -6.707 1 98.75 95 VAL A N 1
ATOM 767 C CA . VAL A 1 95 ? -4.469 -12.648 -7.152 1 98.75 95 VAL A CA 1
ATOM 768 C C . VAL A 1 95 ? -4.055 -11.375 -7.895 1 98.75 95 VAL A C 1
ATOM 770 O O . VAL A 1 95 ? -4.793 -10.883 -8.75 1 98.75 95 VAL A O 1
ATOM 773 N N . GLU A 1 96 ? -2.963 -10.836 -7.527 1 98.19 96 GLU A N 1
ATOM 774 C CA . GLU A 1 96 ? -2.289 -9.781 -8.281 1 98.19 96 GLU A CA 1
ATOM 775 C C . GLU A 1 96 ? -0.97 -10.281 -8.867 1 98.19 96 GLU A C 1
ATOM 777 O O . GLU A 1 96 ? -0.173 -10.906 -8.164 1 98.19 96 GLU A O 1
ATOM 782 N N . ILE A 1 97 ? -0.805 -10.086 -10.133 1 97.5 97 ILE A N 1
ATOM 783 C CA . ILE A 1 97 ? 0.424 -10.461 -10.82 1 97.5 97 ILE A CA 1
ATOM 784 C C . ILE A 1 97 ? 1.213 -9.211 -11.188 1 97.5 97 ILE A C 1
ATOM 786 O O . ILE A 1 97 ? 0.703 -8.328 -11.883 1 97.5 97 ILE A O 1
ATOM 790 N N . LYS A 1 98 ? 2.402 -9.109 -10.68 1 96.69 98 LYS A N 1
ATOM 791 C CA . LYS A 1 98 ? 3.236 -7.938 -10.945 1 96.69 98 LYS A CA 1
ATOM 792 C C . LYS A 1 98 ? 4.508 -8.328 -11.695 1 96.69 98 LYS A C 1
ATOM 794 O O . LYS A 1 98 ? 5.32 -9.102 -11.188 1 96.69 98 LYS A O 1
ATOM 799 N N . ARG A 1 99 ? 4.621 -7.844 -12.891 1 95.88 99 ARG A N 1
ATOM 800 C CA . ARG A 1 99 ? 5.855 -7.984 -13.656 1 95.88 99 ARG A CA 1
ATOM 801 C C . ARG A 1 99 ? 6.629 -6.672 -13.695 1 95.88 99 ARG A C 1
ATOM 803 O O . ARG A 1 99 ? 6.066 -5.625 -14.031 1 95.88 99 ARG A O 1
ATOM 810 N N . GLN A 1 100 ? 7.863 -6.719 -13.398 1 97.06 100 GLN A N 1
ATOM 811 C CA . GLN A 1 100 ? 8.664 -5.5 -13.344 1 97.06 100 GLN A CA 1
ATOM 812 C C . GLN A 1 100 ? 10.141 -5.801 -13.555 1 97.06 100 GLN A C 1
ATOM 814 O O . GLN A 1 100 ? 10.609 -6.891 -13.234 1 97.06 100 GLN A O 1
ATOM 819 N N . ASP A 1 101 ? 10.82 -4.809 -14.062 1 97.31 101 ASP A N 1
ATOM 820 C CA . ASP A 1 101 ? 12.273 -4.898 -14.211 1 97.31 101 ASP A CA 1
ATOM 821 C C . ASP A 1 101 ? 12.961 -4.797 -12.852 1 97.31 101 ASP A C 1
ATOM 823 O O . ASP A 1 101 ? 12.328 -4.477 -11.844 1 97.31 101 ASP A O 1
ATOM 827 N N . GLY A 1 102 ? 14.258 -5.145 -12.844 1 97.88 102 GLY A N 1
ATOM 828 C CA . GLY A 1 102 ? 15.062 -5.121 -11.633 1 97.88 102 GLY A CA 1
ATOM 829 C C . GLY A 1 102 ? 16.562 -5.117 -11.914 1 97.88 102 GLY A C 1
ATOM 830 O O . GLY A 1 102 ? 16.984 -5.266 -13.055 1 97.88 102 GLY A O 1
ATOM 831 N N . TRP A 1 103 ? 17.281 -4.844 -10.891 1 98.25 103 TRP A N 1
ATOM 832 C CA . TRP A 1 103 ? 18.734 -4.898 -10.93 1 98.25 103 TRP A CA 1
ATOM 833 C C . TRP A 1 103 ? 19.219 -6.34 -10.859 1 98.25 103 TRP A C 1
ATOM 835 O O . TRP A 1 103 ? 19.172 -6.965 -9.797 1 98.25 103 TRP A O 1
ATOM 845 N N . VAL A 1 104 ? 19.719 -6.848 -12.016 1 98.31 104 VAL A N 1
ATOM 846 C CA . VAL A 1 104 ? 20.234 -8.203 -12.117 1 98.31 104 VAL A CA 1
ATOM 847 C C . VAL A 1 104 ? 21.516 -8.203 -12.945 1 98.31 104 VAL A C 1
ATOM 849 O O . VAL A 1 104 ? 22.062 -7.145 -13.266 1 98.31 104 VAL A O 1
ATOM 852 N N . GLU A 1 105 ? 22.031 -9.422 -13.18 1 97.56 105 GLU A N 1
ATOM 853 C CA . GLU A 1 105 ? 23.25 -9.547 -13.961 1 97.56 105 GLU A CA 1
ATOM 854 C C . GLU A 1 105 ? 23.125 -8.828 -15.305 1 97.56 105 GLU A C 1
ATOM 856 O O . GLU A 1 105 ? 22.125 -8.969 -16 1 97.56 105 GLU A O 1
ATOM 861 N N . GLY A 1 106 ? 24.156 -8.039 -15.594 1 97.12 106 GLY A N 1
ATOM 862 C CA . GLY A 1 106 ? 24.234 -7.398 -16.891 1 97.12 106 GLY A CA 1
ATOM 863 C C . GLY A 1 106 ? 23.438 -6.105 -16.969 1 97.12 106 GLY A C 1
ATOM 864 O O . GLY A 1 106 ? 23.469 -5.41 -17.984 1 97.12 106 GLY A O 1
ATOM 865 N N . LYS A 1 107 ? 22.75 -5.746 -15.969 1 97.19 107 LYS A N 1
ATOM 866 C CA . LYS A 1 107 ? 21.969 -4.512 -15.945 1 97.19 107 LYS A CA 1
ATOM 867 C C . LYS A 1 107 ? 22.5 -3.551 -14.883 1 97.19 107 LYS A C 1
ATOM 869 O O . LYS A 1 107 ? 23 -3.982 -13.836 1 97.19 107 LYS A O 1
ATOM 874 N N . PRO A 1 108 ? 22.438 -2.295 -15.242 1 95.94 108 PRO A N 1
ATOM 875 C CA . PRO A 1 108 ? 22.844 -1.324 -14.219 1 95.94 108 PRO A CA 1
ATOM 876 C C . PRO A 1 108 ? 21.891 -1.301 -13.023 1 95.94 108 PRO A C 1
ATOM 878 O O . PRO A 1 108 ? 20.734 -1.747 -13.133 1 95.94 108 PRO A O 1
ATOM 881 N N . ARG A 1 109 ? 22.297 -0.78 -11.938 1 94.62 109 ARG A N 1
ATOM 882 C CA . ARG A 1 109 ? 21.469 -0.687 -10.727 1 94.62 109 ARG A CA 1
ATOM 883 C C . ARG A 1 109 ? 20.188 0.091 -10.992 1 94.62 109 ARG A C 1
ATOM 885 O O . ARG A 1 109 ? 19.141 -0.202 -10.406 1 94.62 109 ARG A O 1
ATOM 892 N N . SER A 1 110 ? 20.266 1.082 -11.867 1 94.94 110 SER A N 1
ATOM 893 C CA . SER A 1 110 ? 19.125 1.948 -12.18 1 94.94 110 SER A CA 1
ATOM 894 C C . SER A 1 110 ? 17.984 1.162 -12.828 1 94.94 110 SER A C 1
ATOM 896 O O . SER A 1 110 ? 16.859 1.637 -12.883 1 94.94 110 SER A O 1
ATOM 898 N N . ALA A 1 111 ? 18.188 -0 -13.258 1 95.25 111 ALA A N 1
ATOM 899 C CA . ALA A 1 111 ? 17.156 -0.851 -13.836 1 95.25 111 ALA A CA 1
ATOM 900 C C . ALA A 1 111 ? 16.141 -1.284 -12.773 1 95.25 111 ALA A C 1
ATOM 902 O O . ALA A 1 111 ? 15.016 -1.65 -13.102 1 95.25 111 ALA A O 1
ATOM 903 N N . GLY A 1 112 ? 16.562 -1.204 -11.547 1 95.06 112 GLY A N 1
ATOM 904 C CA . GLY A 1 112 ? 15.703 -1.606 -10.453 1 95.06 112 GLY A CA 1
ATOM 905 C C . GLY A 1 112 ? 15.055 -0.432 -9.742 1 95.06 112 GLY A C 1
ATOM 906 O O . GLY A 1 112 ? 14.586 -0.567 -8.609 1 95.06 112 GLY A O 1
ATOM 907 N N . ARG A 1 113 ? 15.008 0.701 -10.383 1 90.5 113 ARG A N 1
ATOM 908 C CA . ARG A 1 113 ? 14.555 1.899 -9.68 1 90.5 113 ARG A CA 1
ATOM 909 C C . ARG A 1 113 ? 13.047 2.072 -9.805 1 90.5 113 ARG A C 1
ATOM 911 O O . ARG A 1 113 ? 12.438 2.844 -9.062 1 90.5 113 ARG A O 1
ATOM 918 N N . GLY A 1 114 ? 12.453 1.349 -10.703 1 90.62 114 GLY A N 1
ATOM 919 C CA . GLY A 1 114 ? 11.008 1.434 -10.812 1 90.62 114 GLY A CA 1
ATOM 920 C C . GLY A 1 114 ? 10.289 1.041 -9.531 1 90.62 114 GLY A C 1
ATOM 921 O O . GLY A 1 114 ? 10.727 0.139 -8.82 1 90.62 114 GLY A O 1
ATOM 922 N N . ASN A 1 115 ? 9.203 1.726 -9.234 1 92.19 115 ASN A N 1
ATOM 923 C CA . ASN A 1 115 ? 8.484 1.491 -7.98 1 92.19 115 ASN A CA 1
ATOM 924 C C . ASN A 1 115 ? 7.043 1.067 -8.234 1 92.19 115 ASN A C 1
ATOM 926 O O . ASN A 1 115 ? 6.172 1.281 -7.387 1 92.19 115 ASN A O 1
ATOM 930 N N . ALA A 1 116 ? 6.793 0.515 -9.383 1 92.25 116 ALA A N 1
ATOM 931 C CA . ALA A 1 116 ? 5.43 0.129 -9.734 1 92.25 116 ALA A CA 1
ATOM 932 C C . ALA A 1 116 ? 4.906 -0.958 -8.805 1 92.25 116 ALA A C 1
ATOM 934 O O . ALA A 1 116 ? 3.703 -1.033 -8.539 1 92.25 116 ALA A O 1
ATOM 935 N N . HIS A 1 117 ? 5.805 -1.735 -8.25 1 95.75 117 HIS A N 1
ATOM 936 C CA . HIS A 1 117 ? 5.402 -2.814 -7.355 1 95.75 117 HIS A CA 1
ATOM 937 C C . HIS A 1 117 ? 4.785 -2.264 -6.074 1 95.75 117 HIS A C 1
ATOM 939 O O . HIS A 1 117 ? 4.008 -2.949 -5.41 1 95.75 117 HIS A O 1
ATOM 945 N N . GLU A 1 118 ? 5.043 -1.038 -5.762 1 96.62 118 GLU A N 1
ATOM 946 C CA . GLU A 1 118 ? 4.508 -0.453 -4.535 1 96.62 118 GLU A CA 1
ATOM 947 C C . GLU A 1 118 ? 2.99 -0.329 -4.602 1 96.62 118 GLU A C 1
ATOM 949 O O . GLU A 1 118 ? 2.32 -0.283 -3.564 1 96.62 118 GLU A O 1
ATOM 954 N N . ARG A 1 119 ? 2.465 -0.301 -5.809 1 95.19 119 ARG A N 1
ATOM 955 C CA . ARG A 1 119 ? 1.031 -0.101 -5.992 1 95.19 119 ARG A CA 1
ATOM 956 C C . ARG A 1 119 ? 0.243 -1.313 -5.508 1 95.19 119 ARG A C 1
ATOM 958 O O . ARG A 1 119 ? -0.949 -1.208 -5.211 1 95.19 119 ARG A O 1
ATOM 965 N N . LEU A 1 120 ? 0.894 -2.445 -5.316 1 96.81 120 LEU A N 1
ATOM 966 C CA . LEU A 1 120 ? 0.207 -3.643 -4.848 1 96.81 120 LEU A CA 1
ATOM 967 C C . LEU A 1 120 ? -0.169 -3.51 -3.375 1 96.81 120 LEU A C 1
ATOM 969 O O . LEU A 1 120 ? -1.016 -4.258 -2.877 1 96.81 120 LEU A O 1
ATOM 973 N N . CYS A 1 121 ? 0.486 -2.598 -2.756 1 98.12 121 CYS A N 1
ATOM 974 C CA . CYS A 1 121 ? 0.326 -2.508 -1.31 1 98.12 121 CYS A CA 1
ATOM 975 C C . CYS A 1 121 ? -1.055 -1.975 -0.945 1 98.12 121 CYS A C 1
ATOM 977 O O . CYS A 1 121 ? -1.469 -2.053 0.213 1 98.12 121 CYS A O 1
ATOM 979 N N . LYS A 1 122 ? -1.828 -1.527 -1.943 1 98.12 122 LYS A N 1
ATOM 980 C CA . LYS A 1 122 ? -3.195 -1.09 -1.68 1 98.12 122 LYS A CA 1
ATOM 981 C C . LYS A 1 122 ? -4.023 -2.215 -1.065 1 98.12 122 LYS A C 1
ATOM 983 O O . LYS A 1 122 ? -4.957 -1.96 -0.303 1 98.12 122 LYS A O 1
ATOM 988 N N . TYR A 1 123 ? -3.637 -3.43 -1.304 1 98.38 123 TYR A N 1
ATOM 989 C CA . TYR A 1 123 ? -4.398 -4.574 -0.816 1 98.38 123 TYR A CA 1
ATOM 990 C C . TYR A 1 123 ? -4.234 -4.734 0.691 1 98.38 123 TYR A C 1
ATOM 992 O O . TYR A 1 123 ? -5 -5.461 1.331 1 98.38 123 TYR A O 1
ATOM 1000 N N . PHE A 1 124 ? -3.238 -4.035 1.27 1 98.44 124 PHE A N 1
ATOM 1001 C CA . PHE A 1 124 ? -3.02 -4.105 2.709 1 98.44 124 PHE A CA 1
ATOM 1002 C C . PHE A 1 124 ? -3.893 -3.088 3.438 1 98.44 124 PHE A C 1
ATOM 1004 O O . PHE A 1 124 ? -3.955 -3.086 4.668 1 98.44 124 PHE A O 1
ATOM 1011 N N . THR A 1 125 ? -4.586 -2.207 2.719 1 98.5 125 THR A N 1
ATOM 1012 C CA . THR A 1 125 ? -5.383 -1.179 3.379 1 98.5 125 THR A CA 1
ATOM 1013 C C . THR A 1 125 ? -6.566 -1.8 4.113 1 98.5 125 THR A C 1
ATOM 1015 O O . THR A 1 125 ? -7.152 -2.777 3.645 1 98.5 125 THR A O 1
ATOM 1018 N N . PRO A 1 126 ? -6.934 -1.214 5.199 1 97.94 126 PRO A N 1
ATOM 1019 C CA . PRO A 1 126 ? -8.016 -1.789 6 1 97.94 126 PRO A CA 1
ATOM 1020 C C . PRO A 1 126 ? -9.305 -1.979 5.203 1 97.94 126 PRO A C 1
ATOM 1022 O O . PRO A 1 126 ? -9.953 -3.023 5.305 1 97.94 126 PRO A O 1
ATOM 1025 N N . GLY A 1 127 ? -9.68 -1.035 4.395 1 98.12 127 GLY A N 1
ATOM 1026 C CA . GLY A 1 127 ? -10.906 -1.132 3.621 1 98.12 127 GLY A CA 1
ATOM 1027 C C . GLY A 1 127 ? -10.898 -2.283 2.633 1 98.12 127 GLY A C 1
ATOM 1028 O O . GLY A 1 127 ? -11.836 -3.082 2.596 1 98.12 127 GLY A O 1
ATOM 1029 N N . LEU A 1 128 ? -9.852 -2.379 1.881 1 98.56 128 LEU A N 1
ATOM 1030 C CA . LEU A 1 128 ? -9.766 -3.445 0.889 1 98.56 128 LEU A CA 1
ATOM 1031 C C . LEU A 1 128 ? -9.609 -4.805 1.563 1 98.56 128 LEU A C 1
ATOM 1033 O O . LEU A 1 128 ? -10.195 -5.793 1.115 1 98.56 128 LEU A O 1
ATOM 1037 N N . MET A 1 129 ? -8.828 -4.844 2.646 1 98.19 129 MET A N 1
ATOM 1038 C CA . MET A 1 129 ? -8.664 -6.086 3.396 1 98.19 129 MET A CA 1
ATOM 1039 C C . MET A 1 129 ? -10.008 -6.617 3.869 1 98.19 129 MET A C 1
ATOM 1041 O O . MET A 1 129 ? -10.32 -7.793 3.686 1 98.19 129 MET A O 1
ATOM 1045 N N . GLN A 1 130 ? -10.758 -5.734 4.441 1 97.94 130 GLN A N 1
ATOM 1046 C CA . GLN A 1 130 ? -12.078 -6.125 4.934 1 97.94 130 GLN A CA 1
ATOM 1047 C C . GLN A 1 130 ? -12.961 -6.633 3.797 1 97.94 130 GLN A C 1
ATOM 1049 O O . GLN A 1 130 ? -13.617 -7.672 3.928 1 97.94 130 GLN A O 1
ATOM 1054 N N . LYS A 1 131 ? -12.992 -5.953 2.723 1 98.38 131 LYS A N 1
ATOM 1055 C CA . LYS A 1 131 ? -13.836 -6.309 1.585 1 98.38 131 LYS A CA 1
ATOM 1056 C C . LYS A 1 131 ? -13.422 -7.656 0.996 1 98.38 131 LYS A C 1
ATOM 1058 O O . LYS A 1 131 ? -14.273 -8.516 0.738 1 98.38 131 LYS A O 1
ATOM 1063 N N . LEU A 1 132 ? -12.133 -7.84 0.801 1 98.56 132 LEU A N 1
ATOM 1064 C CA . LEU A 1 132 ? -11.633 -9.078 0.209 1 98.56 132 LEU A CA 1
ATOM 1065 C C . LEU A 1 132 ? -11.891 -10.266 1.134 1 98.56 132 LEU A C 1
ATOM 1067 O O . LEU A 1 132 ? -12.211 -11.359 0.671 1 98.56 132 LEU A O 1
ATOM 1071 N N . ARG A 1 133 ? -11.734 -10.039 2.445 1 98.5 133 ARG A N 1
ATOM 1072 C CA . ARG A 1 133 ? -12.023 -11.094 3.412 1 98.5 133 ARG A CA 1
ATOM 1073 C C . ARG A 1 133 ? -13.492 -11.508 3.354 1 98.5 133 ARG A C 1
ATOM 1075 O O . ARG A 1 133 ? -13.812 -12.695 3.359 1 98.5 133 ARG A O 1
ATOM 1082 N N . SER A 1 134 ? -14.297 -10.5 3.348 1 98.44 134 SER A N 1
ATOM 1083 C CA . SER A 1 134 ? -15.727 -10.773 3.348 1 98.44 134 SER A CA 1
ATOM 1084 C C . SER A 1 134 ? -16.156 -11.469 2.061 1 98.44 134 SER A C 1
ATOM 1086 O O . SER A 1 134 ? -16.875 -12.477 2.102 1 98.44 134 SER A O 1
ATOM 1088 N N . ALA A 1 135 ? -15.719 -11.008 0.938 1 98.5 135 ALA A N 1
ATOM 1089 C CA . ALA A 1 135 ? -16.109 -11.562 -0.355 1 98.5 135 ALA A CA 1
ATOM 1090 C C . ALA A 1 135 ? -15.5 -12.945 -0.563 1 98.5 135 ALA A C 1
ATOM 1092 O O . ALA A 1 135 ? -16.156 -13.836 -1.105 1 98.5 135 ALA A O 1
ATOM 1093 N N . GLY A 1 136 ? -14.234 -13.117 -0.149 1 98.5 136 GLY A N 1
ATOM 1094 C CA . GLY A 1 136 ? -13.516 -14.352 -0.392 1 98.5 136 GLY A CA 1
ATOM 1095 C C . GLY A 1 136 ? -13.68 -15.367 0.721 1 98.5 136 GLY A C 1
ATOM 1096 O O . GLY A 1 136 ? -13.234 -16.516 0.598 1 98.5 136 GLY A O 1
ATOM 1097 N N . LYS A 1 137 ? -14.242 -14.883 1.856 1 98.38 137 LYS A N 1
ATOM 1098 C CA . LYS A 1 137 ? -14.469 -15.727 3.029 1 98.38 137 LYS A CA 1
ATOM 1099 C C . LYS A 1 137 ? -13.148 -16.25 3.584 1 98.38 137 LYS A C 1
ATOM 1101 O O . LYS A 1 137 ? -13.055 -17.422 3.961 1 98.38 137 LYS A O 1
ATOM 1106 N N . ILE A 1 138 ? -12.125 -15.484 3.543 1 97.88 138 ILE A N 1
ATOM 1107 C CA . ILE A 1 138 ? -10.828 -15.797 4.145 1 97.88 138 ILE A CA 1
ATOM 1108 C C . ILE A 1 138 ? -10.672 -15.031 5.453 1 97.88 138 ILE A C 1
ATOM 1110 O O . ILE A 1 138 ? -10.617 -13.805 5.457 1 97.88 138 ILE A O 1
ATOM 1114 N N . LYS A 1 139 ? -10.547 -15.742 6.516 1 95.31 139 LYS A N 1
ATOM 1115 C CA . LYS A 1 139 ? -10.57 -15.125 7.84 1 95.31 139 LYS A CA 1
ATOM 1116 C C . LYS A 1 139 ? -9.156 -14.789 8.305 1 95.31 139 LYS A C 1
ATOM 1118 O O . LYS A 1 139 ? -8.18 -15.336 7.793 1 95.31 139 LYS A O 1
ATOM 1123 N N . GLU A 1 140 ? -9.164 -13.852 9.305 1 94.19 140 GLU A N 1
ATOM 1124 C CA . GLU A 1 140 ? -7.914 -13.594 10.008 1 94.19 140 GLU A CA 1
ATOM 1125 C C . GLU A 1 140 ? -7.387 -14.859 10.672 1 94.19 140 GLU A C 1
ATOM 1127 O O . GLU A 1 140 ? -8.164 -15.742 11.047 1 94.19 140 GLU A O 1
ATOM 1132 N N . PRO A 1 141 ? -6.047 -14.961 10.688 1 94.56 141 PRO A N 1
ATOM 1133 C CA . PRO A 1 141 ? -5.012 -13.961 10.398 1 94.56 141 PRO A CA 1
ATOM 1134 C C . PRO A 1 141 ? -4.531 -14.008 8.953 1 94.56 141 PRO A C 1
ATOM 1136 O O . PRO A 1 141 ? -3.643 -13.25 8.562 1 94.56 141 PRO A O 1
ATOM 1139 N N . ASN A 1 142 ? -5.156 -14.82 8.117 1 95.81 142 ASN A N 1
ATOM 1140 C CA . ASN A 1 142 ? -4.684 -15 6.75 1 95.81 142 ASN A CA 1
ATOM 1141 C C . ASN A 1 142 ? -4.98 -13.781 5.891 1 95.81 142 ASN A C 1
ATOM 1143 O O . ASN A 1 142 ? -5.992 -13.102 6.09 1 95.81 142 ASN A O 1
ATOM 1147 N N . LEU A 1 143 ? -4.059 -13.5 4.969 1 98.06 143 LEU A N 1
ATOM 1148 C CA . LEU A 1 143 ? -4.328 -12.445 4 1 98.06 143 LEU A CA 1
ATOM 1149 C C . LEU A 1 143 ? -5.223 -12.953 2.877 1 98.06 143 LEU A C 1
ATOM 1151 O O . LEU A 1 143 ? -5.043 -14.07 2.389 1 98.06 143 LEU A O 1
ATOM 1155 N N . PRO A 1 144 ? -6.156 -12.195 2.436 1 98.31 144 PRO A N 1
ATOM 1156 C CA . PRO A 1 144 ? -7.125 -12.648 1.433 1 98.31 144 PRO A CA 1
ATOM 1157 C C . PRO A 1 144 ? -6.66 -12.391 0.002 1 98.31 144 PRO A C 1
ATOM 1159 O O . PRO A 1 144 ? -7.484 -12.164 -0.888 1 98.31 144 PRO A O 1
ATOM 1162 N N . PHE A 1 145 ? -5.402 -12.234 -0.183 1 98.75 145 PHE A N 1
ATOM 1163 C CA . PHE A 1 145 ? -4.848 -12.023 -1.515 1 98.75 145 PHE A CA 1
ATOM 1164 C C . PHE A 1 145 ? -3.51 -12.734 -1.667 1 98.75 145 PHE A C 1
ATOM 1166 O O . PHE A 1 145 ? -2.879 -13.102 -0.673 1 98.75 145 PHE A O 1
ATOM 1173 N N . TRP A 1 146 ? -3.174 -13.039 -2.877 1 98.75 146 TRP A N 1
ATOM 1174 C CA . TRP A 1 146 ? -1.934 -13.695 -3.281 1 98.75 146 TRP A CA 1
ATOM 1175 C C . TRP A 1 146 ? -1.217 -12.883 -4.355 1 98.75 146 TRP A C 1
ATOM 1177 O O . TRP A 1 146 ? -1.781 -12.609 -5.418 1 98.75 146 TRP A O 1
ATOM 1187 N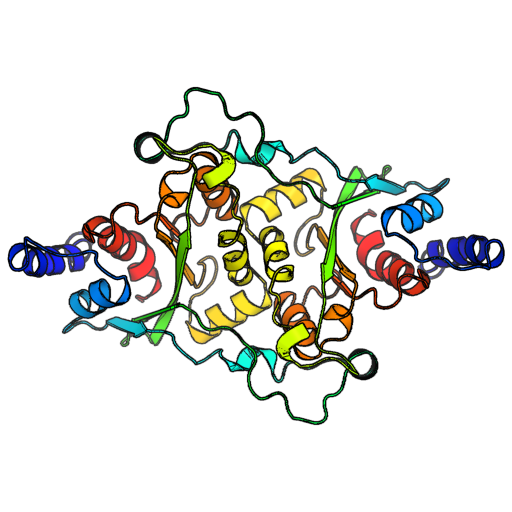 N . ILE A 1 147 ? 0.004 -12.422 -4.039 1 98.75 147 ILE A N 1
ATOM 1188 C CA . ILE A 1 147 ? 0.763 -11.625 -4.992 1 98.75 147 ILE A CA 1
ATOM 1189 C C . ILE A 1 147 ? 1.813 -12.492 -5.676 1 98.75 147 ILE A C 1
ATOM 1191 O O . ILE A 1 147 ? 2.604 -13.164 -5.008 1 98.75 147 ILE A O 1
ATOM 1195 N N . VAL A 1 148 ? 1.815 -12.508 -6.98 1 98.62 148 VAL A N 1
ATOM 1196 C CA . VAL A 1 148 ? 2.812 -13.234 -7.762 1 98.62 148 VAL A CA 1
ATOM 1197 C C . VAL A 1 148 ? 3.682 -12.242 -8.539 1 98.62 148 VAL A C 1
ATOM 1199 O O . VAL A 1 148 ? 3.188 -11.516 -9.398 1 98.62 148 VAL A O 1
ATOM 1202 N N . PHE A 1 149 ? 4.949 -12.266 -8.188 1 98.38 149 PHE A N 1
ATOM 1203 C CA . PHE A 1 149 ? 5.898 -11.383 -8.859 1 98.38 149 PHE A CA 1
ATOM 1204 C C . PHE A 1 149 ? 6.582 -12.102 -10.016 1 98.38 149 PHE A C 1
ATOM 1206 O O . PHE A 1 149 ? 6.93 -13.281 -9.906 1 98.38 149 PHE A O 1
ATOM 1213 N N . GLN A 1 150 ? 6.766 -11.406 -11.07 1 97.75 150 GLN A N 1
ATOM 1214 C CA . GLN A 1 150 ? 7.473 -11.898 -12.25 1 97.75 150 GLN A CA 1
ATOM 1215 C C . GLN A 1 150 ? 8.477 -10.867 -12.758 1 97.75 150 GLN A C 1
ATOM 1217 O O . GLN A 1 150 ? 8.383 -9.68 -12.422 1 97.75 150 GLN A O 1
ATOM 1222 N N . GLY A 1 151 ? 9.422 -11.367 -13.57 1 96.69 151 GLY A N 1
ATOM 1223 C CA . GLY A 1 151 ? 10.414 -10.477 -14.148 1 96.69 151 GLY A CA 1
ATOM 1224 C C . GLY A 1 151 ? 11.648 -10.312 -13.289 1 96.69 151 GLY A C 1
ATOM 1225 O O . GLY A 1 151 ? 11.828 -11.039 -12.305 1 96.69 151 GLY A O 1
ATOM 1226 N N . ASP A 1 152 ? 12.5 -9.359 -13.609 1 98.12 152 ASP A N 1
ATOM 1227 C CA . ASP A 1 152 ? 13.812 -9.195 -12.992 1 98.12 152 ASP A CA 1
ATOM 1228 C C . ASP A 1 152 ? 13.68 -8.789 -11.531 1 98.12 152 ASP A C 1
ATOM 1230 O O . ASP A 1 152 ? 14.586 -9.031 -10.727 1 98.12 152 ASP A O 1
ATOM 1234 N N . ILE A 1 153 ? 12.531 -8.258 -11.156 1 98.5 153 ILE A N 1
ATOM 1235 C CA . ILE A 1 153 ? 12.305 -7.828 -9.781 1 98.5 153 ILE A CA 1
ATOM 1236 C C . ILE A 1 153 ? 12.43 -9.023 -8.844 1 98.5 153 ILE A C 1
ATOM 1238 O O . ILE A 1 153 ? 12.797 -8.867 -7.676 1 98.5 153 ILE A O 1
ATOM 1242 N N . THR A 1 154 ? 12.203 -10.219 -9.359 1 98.62 154 THR A N 1
ATOM 1243 C CA . THR A 1 154 ? 12.18 -11.414 -8.531 1 98.62 154 THR A CA 1
ATOM 1244 C C . THR A 1 154 ? 13.594 -11.836 -8.148 1 98.62 154 THR A C 1
ATOM 1246 O O . THR A 1 154 ? 13.781 -12.664 -7.254 1 98.62 154 THR A O 1
ATOM 1249 N N . ARG A 1 155 ? 14.57 -11.242 -8.844 1 98.56 155 ARG A N 1
ATOM 1250 C CA . ARG A 1 155 ? 15.969 -11.57 -8.57 1 98.56 155 ARG A CA 1
ATOM 1251 C C . ARG A 1 155 ? 16.734 -10.344 -8.102 1 98.56 155 ARG A C 1
ATOM 1253 O O . ARG A 1 155 ? 17.938 -10.422 -7.816 1 98.56 155 ARG A O 1
ATOM 1260 N N . ASP A 1 156 ? 16.078 -9.203 -8.102 1 98.56 156 ASP A N 1
ATOM 1261 C CA . ASP A 1 156 ? 16.688 -7.965 -7.629 1 98.56 156 ASP A CA 1
ATOM 1262 C C . ASP A 1 156 ? 16.953 -8.016 -6.129 1 98.56 156 ASP A C 1
ATOM 1264 O O . ASP A 1 156 ? 16.016 -8.133 -5.332 1 98.56 156 ASP A O 1
ATOM 1268 N N . PRO A 1 157 ? 18.188 -7.895 -5.699 1 98 157 PRO A N 1
ATOM 1269 C CA . PRO A 1 157 ? 18.484 -8.094 -4.277 1 98 157 PRO A CA 1
ATOM 1270 C C . PRO A 1 157 ? 17.859 -7.023 -3.389 1 98 157 PRO A C 1
ATOM 1272 O O . PRO A 1 157 ? 17.531 -7.293 -2.23 1 98 157 PRO A O 1
ATOM 1275 N N . CYS A 1 158 ? 17.625 -5.852 -3.877 1 98 158 CYS A N 1
ATOM 1276 C CA . CYS A 1 158 ? 16.984 -4.805 -3.098 1 98 158 CYS A CA 1
ATOM 1277 C C . CYS A 1 158 ? 15.477 -5.047 -3.004 1 98 158 CYS A C 1
ATOM 1279 O O . CYS A 1 158 ? 14.906 -5.004 -1.913 1 98 158 CYS A O 1
ATOM 1281 N N . ARG A 1 159 ? 14.891 -5.383 -4.129 1 98.25 159 ARG A N 1
ATOM 1282 C CA . ARG A 1 159 ? 13.438 -5.512 -4.184 1 98.25 159 ARG A CA 1
ATOM 1283 C C . ARG A 1 159 ? 12.977 -6.785 -3.484 1 98.25 159 ARG A C 1
ATOM 1285 O O . ARG A 1 159 ? 11.922 -6.797 -2.846 1 98.25 159 ARG A O 1
ATOM 1292 N N . VAL A 1 160 ? 13.727 -7.84 -3.582 1 98.31 160 VAL A N 1
ATOM 1293 C CA . VAL A 1 160 ? 13.375 -9.078 -2.898 1 98.31 160 VAL A CA 1
ATOM 1294 C C . VAL A 1 160 ? 13.391 -8.859 -1.387 1 98.31 160 VAL A C 1
ATOM 1296 O O . VAL A 1 160 ? 12.484 -9.297 -0.678 1 98.31 160 VAL A O 1
ATOM 1299 N N . ARG A 1 161 ? 14.391 -8.172 -0.873 1 98.19 161 ARG A N 1
ATOM 1300 C CA . ARG A 1 161 ? 14.469 -7.875 0.555 1 98.19 161 ARG A CA 1
ATOM 1301 C C . ARG A 1 161 ? 13.328 -6.961 0.987 1 98.19 161 ARG A C 1
ATOM 1303 O O . ARG A 1 161 ? 12.719 -7.172 2.039 1 98.19 161 ARG A O 1
ATOM 1310 N N . GLU A 1 162 ? 13.031 -5.984 0.19 1 98.5 162 GLU A N 1
ATOM 1311 C CA . GLU A 1 162 ? 11.953 -5.035 0.442 1 98.5 162 GLU A CA 1
ATOM 1312 C C . GLU A 1 162 ? 10.609 -5.746 0.539 1 98.5 162 GLU A C 1
ATOM 1314 O O . GLU A 1 162 ? 9.891 -5.59 1.528 1 98.5 162 GLU A O 1
ATOM 1319 N N . ILE A 1 163 ? 10.305 -6.539 -0.443 1 98.38 163 ILE A N 1
ATOM 1320 C CA . ILE A 1 163 ? 9.031 -7.25 -0.51 1 98.38 163 ILE A CA 1
ATOM 1321 C C . ILE A 1 163 ? 8.945 -8.25 0.637 1 98.38 163 ILE A C 1
ATOM 1323 O O . ILE A 1 163 ? 7.902 -8.367 1.29 1 98.38 163 ILE A O 1
ATOM 1327 N N . THR A 1 164 ? 10.039 -8.977 0.896 1 98.31 164 THR A N 1
ATOM 1328 C CA . THR A 1 164 ? 10.086 -9.898 2.023 1 98.31 164 THR A CA 1
ATOM 1329 C C . THR A 1 164 ? 9.789 -9.172 3.332 1 98.31 164 THR A C 1
ATOM 1331 O O . THR A 1 164 ? 9.031 -9.664 4.168 1 98.31 164 THR A O 1
ATOM 1334 N N . TYR A 1 165 ? 10.398 -8.016 3.445 1 98.44 165 TYR A N 1
ATOM 1335 C CA . TYR A 1 165 ? 10.195 -7.223 4.652 1 98.44 165 TYR A CA 1
ATOM 1336 C C . TYR A 1 165 ? 8.734 -6.801 4.781 1 98.44 165 TYR A C 1
ATOM 1338 O O . TYR A 1 165 ? 8.156 -6.859 5.871 1 98.44 165 TYR A O 1
ATOM 1346 N N . TRP A 1 166 ? 8.109 -6.336 3.656 1 98.62 166 TRP A N 1
ATOM 1347 C CA . TRP A 1 166 ? 6.73 -5.852 3.645 1 98.62 166 TRP A CA 1
ATOM 1348 C C . TRP A 1 166 ? 5.777 -6.906 4.191 1 98.62 166 TRP A C 1
ATOM 1350 O O . TRP A 1 166 ? 4.902 -6.602 5.008 1 98.62 166 TRP A O 1
ATOM 1360 N N . PHE A 1 167 ? 5.977 -8.141 3.84 1 98.12 167 PHE A N 1
ATOM 1361 C CA . PHE A 1 167 ? 5.012 -9.195 4.137 1 98.12 167 PHE A CA 1
ATOM 1362 C C . PHE A 1 167 ? 5.258 -9.781 5.52 1 98.12 167 PHE A C 1
ATOM 1364 O O . PHE A 1 167 ? 4.391 -10.453 6.078 1 98.12 167 PHE A O 1
ATOM 1371 N N . SER A 1 168 ? 6.461 -9.508 6.082 1 96.38 168 SER A N 1
ATOM 1372 C CA . SER A 1 168 ? 6.797 -9.984 7.422 1 96.38 168 SER A CA 1
ATOM 1373 C C . SER A 1 168 ? 6.461 -11.461 7.582 1 96.38 168 SER A C 1
ATOM 1375 O O . SER A 1 168 ? 6.918 -12.297 6.797 1 96.38 168 SER A O 1
ATOM 1377 N N . ASP A 1 169 ? 5.457 -11.812 8.438 1 93.94 169 ASP A N 1
ATOM 1378 C CA . ASP A 1 169 ? 5.156 -13.195 8.797 1 93.94 169 ASP A CA 1
ATOM 1379 C C . ASP A 1 169 ? 4.188 -13.828 7.801 1 93.94 169 ASP A C 1
ATOM 1381 O O . ASP A 1 169 ? 3.922 -15.031 7.863 1 93.94 169 ASP A O 1
ATOM 1385 N N . PHE A 1 170 ? 3.779 -13.07 6.812 1 96.38 170 PHE A N 1
ATOM 1386 C CA . PHE A 1 170 ? 2.836 -13.578 5.824 1 96.38 170 PHE A CA 1
ATOM 1387 C C . PHE A 1 170 ? 3.561 -14.008 4.559 1 96.38 170 PHE A C 1
ATOM 1389 O O . PHE A 1 170 ? 3.189 -13.602 3.455 1 96.38 170 PHE A O 1
ATOM 1396 N N . LYS A 1 171 ? 4.434 -14.867 4.715 1 90.62 171 LYS A N 1
ATOM 1397 C CA . LYS A 1 171 ? 5.34 -15.266 3.643 1 90.62 171 LYS A CA 1
ATOM 1398 C C . LYS A 1 171 ? 4.621 -16.141 2.613 1 90.62 171 LYS A C 1
ATOM 1400 O O . LYS A 1 171 ? 5.125 -16.344 1.506 1 90.62 171 LYS A O 1
ATOM 1405 N N . ALA A 1 172 ? 3.463 -16.562 2.99 1 91.94 172 ALA A N 1
ATOM 1406 C CA . ALA A 1 172 ? 2.699 -17.453 2.121 1 91.94 172 ALA A CA 1
ATOM 1407 C C . ALA A 1 172 ? 1.928 -16.672 1.067 1 91.94 172 ALA A C 1
ATOM 1409 O O . ALA A 1 172 ? 1.473 -17.234 0.069 1 91.94 172 ALA A O 1
ATOM 1410 N N . ASN A 1 173 ? 1.858 -15.375 1.27 1 95.69 173 ASN A N 1
ATOM 1411 C CA . ASN A 1 173 ? 0.915 -14.625 0.451 1 95.69 173 ASN A CA 1
ATOM 1412 C C . ASN A 1 173 ? 1.617 -13.906 -0.698 1 95.69 173 ASN A C 1
ATOM 1414 O O . ASN A 1 173 ? 1.025 -13.047 -1.354 1 95.69 173 ASN A O 1
ATOM 1418 N N . TYR A 1 174 ? 2.863 -14.18 -0.855 1 98.12 174 TYR A N 1
ATOM 1419 C CA . TYR A 1 174 ? 3.545 -13.719 -2.061 1 98.12 174 TYR A CA 1
ATOM 1420 C C . TYR A 1 174 ? 4.5 -14.789 -2.586 1 98.12 174 TYR A C 1
ATOM 1422 O O . TYR A 1 174 ? 4.965 -15.641 -1.828 1 98.12 174 TYR A O 1
ATOM 1430 N N . PHE A 1 175 ? 4.723 -14.734 -3.898 1 98.38 175 PHE A N 1
ATOM 1431 C CA . PHE A 1 175 ? 5.594 -15.703 -4.551 1 98.38 175 PHE A CA 1
ATOM 1432 C C . PHE A 1 175 ? 6.391 -15.039 -5.672 1 98.38 175 PHE A C 1
ATOM 1434 O O . PHE A 1 175 ? 5.84 -14.266 -6.457 1 98.38 175 PHE A O 1
ATOM 1441 N N . PHE A 1 176 ? 7.688 -15.281 -5.668 1 98.56 176 PHE A N 1
ATOM 1442 C CA . PHE A 1 176 ? 8.539 -14.844 -6.77 1 98.56 176 PHE A CA 1
ATOM 1443 C C . PHE A 1 176 ? 8.602 -15.914 -7.855 1 98.56 176 PHE A C 1
ATOM 1445 O O . PHE A 1 176 ? 9.406 -16.844 -7.77 1 98.56 176 PHE A O 1
ATOM 1452 N N . TRP A 1 177 ? 7.801 -15.781 -8.875 1 97.94 177 TRP A N 1
ATOM 1453 C CA . TRP A 1 177 ? 7.805 -16.703 -10.008 1 97.94 177 TRP A CA 1
ATOM 1454 C C . TRP A 1 177 ? 8.898 -16.328 -11.008 1 97.94 177 TRP A C 1
ATOM 1456 O O . TRP A 1 177 ? 8.625 -15.672 -12.016 1 97.94 177 TRP A O 1
ATOM 1466 N N . ARG A 1 178 ? 10.047 -16.797 -10.781 1 97 178 ARG A N 1
ATOM 1467 C CA . ARG A 1 178 ? 11.273 -16.328 -11.414 1 97 178 ARG A CA 1
ATOM 1468 C C . ARG A 1 178 ? 11.391 -16.859 -12.836 1 97 178 ARG A C 1
ATOM 1470 O O . ARG A 1 178 ? 11.938 -16.188 -13.711 1 97 178 ARG A O 1
ATOM 1477 N N . ASN A 1 179 ? 10.961 -18.094 -13.07 1 94.06 179 ASN A N 1
ATOM 1478 C CA . ASN A 1 179 ? 10.977 -18.703 -14.391 1 94.06 179 ASN A CA 1
ATOM 1479 C C . ASN A 1 179 ? 9.586 -19.125 -14.836 1 94.06 179 ASN A C 1
ATOM 1481 O O . ASN A 1 179 ? 9.102 -20.203 -14.453 1 94.06 179 ASN A O 1
ATOM 1485 N N . THR A 1 180 ? 9 -18.328 -15.695 1 93.38 180 THR A N 1
ATOM 1486 C CA . THR A 1 180 ? 7.613 -18.547 -16.094 1 93.38 180 THR A CA 1
ATOM 1487 C C . THR A 1 180 ? 7.512 -19.734 -17.047 1 93.38 180 THR A C 1
ATOM 1489 O O . THR A 1 180 ? 6.414 -20.172 -17.375 1 93.38 180 THR A O 1
ATOM 1492 N N . LYS A 1 181 ? 8.625 -20.266 -17.469 1 91.06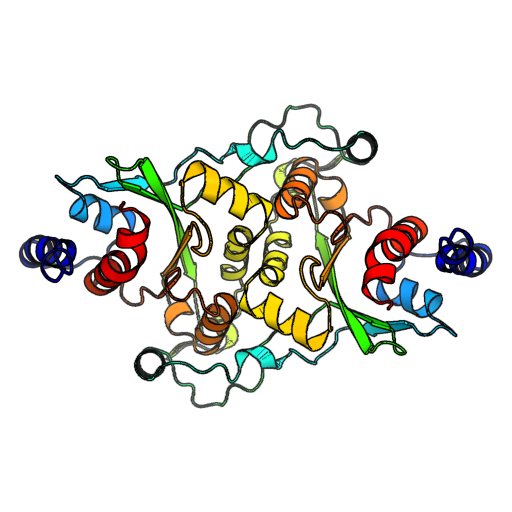 181 LYS A N 1
ATOM 1493 C CA . LYS A 1 181 ? 8.609 -21.484 -18.281 1 91.06 181 LYS A CA 1
ATOM 1494 C C . LYS A 1 181 ? 8.383 -22.719 -17.406 1 91.06 181 LYS A C 1
ATOM 1496 O O . LYS A 1 181 ? 8.086 -23.797 -17.922 1 91.06 181 LYS A O 1
ATOM 1501 N N . GLU A 1 182 ? 8.641 -22.516 -16.188 1 91.12 182 GLU A N 1
ATOM 1502 C CA . GLU A 1 182 ? 8.461 -23.594 -15.211 1 91.12 182 GLU A CA 1
ATOM 1503 C C . GLU A 1 182 ? 7.324 -23.266 -14.242 1 91.12 182 GLU A C 1
ATOM 1505 O O . GLU A 1 182 ? 7.492 -22.469 -13.32 1 91.12 182 GLU A O 1
ATOM 1510 N N . ALA A 1 183 ? 6.289 -23.969 -14.344 1 93.25 183 ALA A N 1
ATOM 1511 C CA . ALA A 1 183 ? 5.102 -23.703 -13.539 1 93.25 183 ALA A CA 1
ATOM 1512 C C . ALA A 1 183 ? 5.145 -24.453 -12.211 1 93.25 183 ALA A C 1
ATOM 1514 O O . ALA A 1 183 ? 4.375 -24.172 -11.297 1 93.25 183 ALA A O 1
ATOM 1515 N N . GLU A 1 184 ? 5.996 -25.406 -12.086 1 91.81 184 GLU A N 1
ATOM 1516 C CA . GLU A 1 184 ? 5.996 -26.344 -10.961 1 91.81 184 GLU A CA 1
ATOM 1517 C C . GLU A 1 184 ? 6.164 -25.594 -9.641 1 91.81 184 GLU A C 1
ATOM 1519 O O . GLU A 1 184 ? 5.484 -25.906 -8.656 1 91.81 184 GLU A O 1
ATOM 1524 N N . SER A 1 185 ? 7.074 -24.625 -9.625 1 93.31 185 SER A N 1
ATOM 1525 C CA . SER A 1 185 ? 7.32 -23.891 -8.375 1 93.31 185 SER A CA 1
ATOM 1526 C C . SER A 1 185 ? 6.102 -23.078 -7.965 1 93.31 185 SER A C 1
ATOM 1528 O O . SER A 1 185 ? 5.805 -22.953 -6.773 1 93.31 185 SER A O 1
ATOM 1530 N N . LEU A 1 186 ? 5.43 -22.516 -8.891 1 96.56 186 LEU A N 1
ATOM 1531 C CA . LEU A 1 186 ? 4.199 -21.781 -8.633 1 96.56 186 LEU A CA 1
ATOM 1532 C C . LEU A 1 186 ? 3.117 -22.703 -8.086 1 96.56 186 LEU A C 1
ATOM 1534 O O . LEU A 1 186 ? 2.461 -22.375 -7.094 1 96.56 186 LEU A O 1
ATOM 1538 N N . ILE A 1 187 ? 2.977 -23.812 -8.688 1 96.25 187 ILE A N 1
ATOM 1539 C CA . ILE A 1 187 ? 1.976 -24.797 -8.297 1 96.25 187 ILE A CA 1
ATOM 1540 C C . ILE A 1 187 ? 2.279 -25.312 -6.891 1 96.25 187 ILE A C 1
ATOM 1542 O O . ILE A 1 187 ? 1.373 -25.469 -6.07 1 96.25 187 ILE A O 1
ATOM 1546 N N . GLU A 1 188 ? 3.52 -25.562 -6.656 1 94.81 188 GLU A N 1
ATOM 1547 C CA . GLU A 1 188 ? 3.926 -26 -5.328 1 94.81 188 GLU A CA 1
ATOM 1548 C C . GLU A 1 188 ? 3.562 -24.969 -4.266 1 94.81 188 GLU A C 1
ATOM 1550 O O . GLU A 1 188 ? 3.078 -25.312 -3.188 1 94.81 188 GLU A O 1
ATOM 1555 N N . HIS A 1 189 ? 3.822 -23.719 -4.559 1 96.62 189 HIS A N 1
ATOM 1556 C CA . HIS A 1 189 ? 3.467 -22.672 -3.615 1 96.62 189 HIS A CA 1
ATOM 1557 C C . HIS A 1 189 ? 1.963 -22.641 -3.363 1 96.62 189 HIS A C 1
ATOM 1559 O O . HIS A 1 189 ? 1.524 -22.5 -2.219 1 96.62 189 HIS A O 1
ATOM 1565 N N . PHE A 1 190 ? 1.193 -22.766 -4.426 1 97.75 190 PHE A N 1
ATOM 1566 C CA . PHE A 1 190 ? -0.258 -22.812 -4.301 1 97.75 190 PHE A CA 1
ATOM 1567 C C . PHE A 1 190 ? -0.682 -23.969 -3.393 1 97.75 190 PHE A C 1
ATOM 1569 O O . PHE A 1 190 ? -1.444 -23.766 -2.445 1 97.75 190 PHE A O 1
ATOM 1576 N N . GLU A 1 191 ? -0.229 -25.078 -3.66 1 96.12 191 GLU A N 1
ATOM 1577 C CA . GLU A 1 191 ? -0.625 -26.281 -2.939 1 96.12 191 GLU A CA 1
ATOM 1578 C C . GLU A 1 191 ? -0.259 -26.188 -1.462 1 96.12 191 GLU A C 1
ATOM 1580 O O . GLU A 1 191 ? -1.02 -26.641 -0.599 1 96.12 191 GLU A O 1
ATOM 1585 N N . THR A 1 192 ? 0.888 -25.641 -1.224 1 95.38 192 THR A N 1
ATOM 1586 C CA . THR A 1 192 ? 1.418 -25.609 0.136 1 95.38 192 THR A CA 1
ATOM 1587 C C . THR A 1 192 ? 0.729 -24.531 0.968 1 95.38 192 THR A C 1
ATOM 1589 O O . THR A 1 192 ? 0.416 -24.75 2.141 1 95.38 192 THR A O 1
ATOM 1592 N N . TYR A 1 193 ? 0.4 -23.406 0.317 1 96.12 193 TYR A N 1
ATOM 1593 C CA . TYR A 1 193 ? 0.076 -22.281 1.175 1 96.12 193 TYR A CA 1
ATOM 1594 C C . TYR A 1 193 ? -1.308 -21.734 0.853 1 96.12 193 TYR A C 1
ATOM 1596 O O . TYR A 1 193 ? -1.966 -21.141 1.714 1 96.12 193 TYR A O 1
ATOM 1604 N N . ILE A 1 194 ? -1.742 -21.875 -0.371 1 97.75 194 ILE A N 1
ATOM 1605 C CA . ILE A 1 194 ? -2.963 -21.203 -0.787 1 97.75 194 ILE A CA 1
ATOM 1606 C C . ILE A 1 194 ? -4.137 -22.172 -0.758 1 97.75 194 ILE A C 1
ATOM 1608 O O . ILE A 1 194 ? -5.199 -21.859 -0.216 1 97.75 194 ILE A O 1
ATOM 1612 N N . ALA A 1 195 ? -3.953 -23.359 -1.238 1 96.62 195 ALA A N 1
ATOM 1613 C CA . ALA A 1 195 ? -5.02 -24.359 -1.28 1 96.62 195 ALA A CA 1
ATOM 1614 C C . ALA A 1 195 ? -5.602 -24.594 0.11 1 96.62 195 ALA A C 1
ATOM 1616 O O . ALA A 1 195 ? -6.824 -24.609 0.283 1 96.62 195 ALA A O 1
ATOM 1617 N N . PRO A 1 196 ? -4.785 -24.703 1.084 1 95.75 196 PRO A N 1
ATOM 1618 C CA . PRO A 1 196 ? -5.328 -24.953 2.422 1 95.75 196 PRO A CA 1
ATOM 1619 C C . PRO A 1 196 ? -6.234 -23.828 2.904 1 95.75 196 PRO A C 1
ATOM 1621 O O . PRO A 1 196 ? -7.148 -24.062 3.701 1 95.75 196 PRO A O 1
ATOM 1624 N N . LEU A 1 197 ? -5.988 -22.594 2.455 1 96.56 197 LEU A N 1
ATOM 1625 C CA . LEU A 1 197 ? -6.82 -21.469 2.848 1 96.56 197 LEU A CA 1
ATOM 1626 C C . LEU A 1 197 ? -8.211 -21.578 2.229 1 96.56 197 LEU A C 1
ATOM 1628 O O . LEU A 1 197 ? -9.164 -20.953 2.719 1 96.56 197 LEU A O 1
ATOM 1632 N N . LEU A 1 198 ? -8.281 -22.312 1.141 1 97.5 198 LEU A N 1
ATOM 1633 C CA . LEU A 1 198 ? -9.516 -22.375 0.369 1 97.5 198 LEU A CA 1
ATOM 1634 C C . LEU A 1 198 ? -10.305 -23.641 0.706 1 97.5 198 LEU A C 1
ATOM 1636 O O . LEU A 1 198 ? -11.422 -23.828 0.223 1 97.5 198 LEU A O 1
ATOM 1640 N N . GLU A 1 199 ? -9.773 -24.406 1.515 1 94.38 199 GLU A N 1
ATOM 1641 C CA . GLU A 1 199 ? -10.422 -25.641 1.94 1 94.38 199 GLU A CA 1
ATOM 1642 C C . GLU A 1 199 ? -11.062 -25.484 3.316 1 94.38 199 GLU A C 1
ATOM 1644 O O . GLU A 1 199 ? -10.953 -24.438 3.943 1 94.38 199 GLU A O 1
ATOM 1649 N N . ASP A 1 200 ? -11.836 -26.453 3.779 1 84.62 200 ASP A N 1
ATOM 1650 C CA . ASP A 1 200 ? -12.578 -26.422 5.031 1 84.62 200 ASP A CA 1
ATOM 1651 C C . ASP A 1 200 ? -11.648 -26.578 6.23 1 84.62 200 ASP A C 1
ATOM 1653 O O . ASP A 1 200 ? -10.656 -27.312 6.16 1 84.62 200 ASP A O 1
ATOM 1657 N N . MET B 1 1 ? -10.32 19.578 30.031 1 32.84 1 MET B N 1
ATOM 1658 C CA . MET B 1 1 ? -10.227 18.875 28.766 1 32.84 1 MET B CA 1
ATOM 1659 C C . MET B 1 1 ? -10.297 19.844 27.594 1 32.84 1 MET B C 1
ATOM 1661 O O . MET B 1 1 ? -9.852 19.531 26.484 1 32.84 1 MET B O 1
ATOM 1665 N N . GLY B 1 2 ? -11.055 20.953 27.703 1 41.44 2 GLY B N 1
ATOM 1666 C CA . GLY B 1 2 ? -11.391 22.031 26.781 1 41.44 2 GLY B CA 1
ATOM 1667 C C . GLY B 1 2 ? -10.188 22.875 26.375 1 41.44 2 GLY B C 1
ATOM 1668 O O . GLY B 1 2 ? -10.125 23.375 25.25 1 41.44 2 GLY B O 1
ATOM 1669 N N . SER B 1 3 ? -9.422 23.188 27.281 1 47.38 3 SER B N 1
ATOM 1670 C CA . SER B 1 3 ? -8.352 24.172 27.203 1 47.38 3 SER B CA 1
ATOM 1671 C C . SER B 1 3 ? -7.203 23.688 26.328 1 47.38 3 SER B C 1
ATOM 1673 O O . SER B 1 3 ? -6.531 24.484 25.672 1 47.38 3 SER B O 1
ATOM 1675 N N . PHE B 1 4 ? -6.805 22.391 26.469 1 49.94 4 PHE B N 1
ATOM 1676 C CA . PHE B 1 4 ? -5.762 21.75 25.656 1 49.94 4 PHE B CA 1
ATOM 1677 C C . PHE B 1 4 ? -6.172 21.688 24.188 1 49.94 4 PHE B C 1
ATOM 1679 O O . PHE B 1 4 ? -5.32 21.734 23.297 1 49.94 4 PHE B O 1
ATOM 1686 N N . ASP B 1 5 ? -7.555 21.766 23.969 1 52.94 5 ASP B N 1
ATOM 1687 C CA . ASP B 1 5 ? -8.234 21.484 22.719 1 52.94 5 ASP B CA 1
ATOM 1688 C C . ASP B 1 5 ? -7.992 22.594 21.688 1 52.94 5 ASP B C 1
ATOM 1690 O O . ASP B 1 5 ? -8.125 22.375 20.484 1 52.94 5 ASP B O 1
ATOM 1694 N N . ASN B 1 6 ? -7.336 23.625 22.078 1 65.25 6 ASN B N 1
ATOM 1695 C CA . ASN B 1 6 ? -7.207 24.656 21.047 1 65.25 6 ASN B CA 1
ATOM 1696 C C . ASN B 1 6 ? -5.871 25.375 21.141 1 65.25 6 ASN B C 1
ATOM 1698 O O . ASN B 1 6 ? -5.715 26.484 20.609 1 65.25 6 ASN B O 1
ATOM 1702 N N . ARG B 1 7 ? -5.055 24.688 21.844 1 73.12 7 ARG B N 1
ATOM 1703 C CA . ARG B 1 7 ? -3.83 25.406 22.188 1 73.12 7 ARG B CA 1
ATOM 1704 C C . ARG B 1 7 ? -2.996 25.703 20.953 1 73.12 7 ARG B C 1
ATOM 1706 O O . ARG B 1 7 ? -2.447 26.797 20.812 1 73.12 7 ARG B O 1
ATOM 1713 N N . PHE B 1 8 ? -2.951 24.781 20.047 1 80.44 8 PHE B N 1
ATOM 1714 C CA . PHE B 1 8 ? -2.098 24.953 18.891 1 80.44 8 PHE B CA 1
ATOM 1715 C C . PHE B 1 8 ? -2.73 25.938 17.891 1 80.44 8 PHE B C 1
ATOM 1717 O O . PHE B 1 8 ? -2.037 26.766 17.312 1 80.44 8 PHE B O 1
ATOM 1724 N N . ARG B 1 9 ? -4.016 25.859 17.875 1 73.38 9 ARG B N 1
ATOM 1725 C CA . ARG B 1 9 ? -4.703 26.797 16.969 1 73.38 9 ARG B CA 1
ATOM 1726 C C . ARG B 1 9 ? -4.52 28.234 17.438 1 73.38 9 ARG B C 1
ATOM 1728 O O . ARG B 1 9 ? -4.266 29.125 16.609 1 73.38 9 ARG B O 1
ATOM 1735 N N . ARG B 1 10 ? -4.676 28.406 18.609 1 73.81 10 ARG B N 1
ATOM 1736 C CA . ARG B 1 10 ? -4.512 29.734 19.172 1 73.81 10 ARG B CA 1
ATOM 1737 C C . ARG B 1 10 ? -3.107 30.281 18.906 1 73.81 10 ARG B C 1
ATOM 1739 O O . ARG B 1 10 ? -2.938 31.438 18.531 1 73.81 10 ARG B O 1
ATOM 1746 N N . LYS B 1 11 ? -2.23 29.438 19.047 1 75.25 11 LYS B N 1
ATOM 1747 C CA . LYS B 1 11 ? -0.847 29.828 18.797 1 75.25 11 LYS B CA 1
ATOM 1748 C C . LYS B 1 11 ? -0.641 30.234 17.344 1 75.25 11 LYS B C 1
ATOM 1750 O O . LYS B 1 11 ? 0.043 31.219 17.047 1 75.25 11 LYS B O 1
ATOM 1755 N N . TRP B 1 12 ? -1.22 29.484 16.438 1 78.31 12 TRP B N 1
ATOM 1756 C CA . TRP B 1 12 ? -1.081 29.766 15.016 1 78.31 12 TRP B CA 1
ATOM 1757 C C . TRP B 1 12 ? -1.77 31.078 14.648 1 78.31 12 TRP B C 1
ATOM 1759 O O . TRP B 1 12 ? -1.265 31.844 13.82 1 78.31 12 TRP B O 1
ATOM 1769 N N . GLN B 1 13 ? -2.947 31.266 15.219 1 74.06 13 GLN B N 1
ATOM 1770 C CA . GLN B 1 13 ? -3.66 32.5 14.953 1 74.06 13 GLN B CA 1
ATOM 1771 C C . GLN B 1 13 ? -2.832 33.719 15.383 1 74.06 13 GLN B C 1
ATOM 1773 O O . GLN B 1 13 ? -2.834 34.75 14.703 1 74.06 13 GLN B O 1
ATOM 1778 N N . ASP B 1 14 ? -2.242 33.594 16.391 1 70.19 14 ASP B N 1
ATOM 1779 C CA . ASP B 1 14 ? -1.356 34.625 16.875 1 70.19 14 ASP B CA 1
ATOM 1780 C C . ASP B 1 14 ? -0.193 34.844 15.906 1 70.19 14 ASP B C 1
ATOM 1782 O O . ASP B 1 14 ? 0.208 36 15.648 1 70.19 14 ASP B O 1
ATOM 1786 N N . TYR B 1 15 ? 0.255 33.812 15.328 1 64.44 15 TYR B N 1
ATOM 1787 C CA . TYR B 1 15 ? 1.34 33.844 14.359 1 64.44 15 TYR B CA 1
ATOM 1788 C C . TYR B 1 15 ? 0.845 34.375 13.016 1 64.44 15 TYR B C 1
ATOM 1790 O O . TYR B 1 15 ? 1.499 35.219 12.391 1 64.44 15 TYR B O 1
ATOM 1798 N N . GLY B 1 16 ? -0.245 33.75 12.406 1 60.78 16 GLY B N 1
ATOM 1799 C CA . GLY B 1 16 ? -0.787 34.094 11.102 1 60.78 16 GLY B CA 1
ATOM 1800 C C . GLY B 1 16 ? -1.267 35.531 11.016 1 60.78 16 GLY B C 1
ATOM 1801 O O . GLY B 1 16 ? -1.231 36.125 9.945 1 60.78 16 GLY B O 1
ATOM 1802 N N . GLY B 1 17 ? -2.094 35.969 12.078 1 53.81 17 GLY B N 1
ATOM 1803 C CA . GLY B 1 17 ? -2.512 37.375 12.078 1 53.81 17 GLY B CA 1
ATOM 1804 C C . GLY B 1 17 ? -1.381 38.312 11.766 1 53.81 17 GLY B C 1
ATOM 1805 O O . GLY B 1 17 ? -1.596 39.375 11.133 1 53.81 17 GLY B O 1
ATOM 1806 N N . SER B 1 18 ? -0.303 38.062 12.234 1 49.22 18 SER B N 1
ATOM 1807 C CA . SER B 1 18 ? 0.824 38.969 12.031 1 49.22 18 SER B CA 1
ATOM 1808 C C . SER B 1 18 ? 1.407 38.812 10.633 1 49.22 18 SER B C 1
ATOM 1810 O O . SER B 1 18 ? 2.115 39.688 10.148 1 49.22 18 SER B O 1
ATOM 1812 N N . LYS B 1 19 ? 1.248 37.594 9.984 1 55.78 19 LYS B N 1
ATOM 1813 C CA . LYS B 1 19 ? 1.886 37.344 8.695 1 55.78 19 LYS B CA 1
ATOM 1814 C C . LYS B 1 19 ? 0.845 37.094 7.602 1 55.78 19 LYS B C 1
ATOM 1816 O O . LYS B 1 19 ? 0.693 36 7.098 1 55.78 19 LYS B O 1
ATOM 1821 N N . ALA B 1 20 ? -0.257 37.969 7.496 1 52.91 20 ALA B N 1
ATOM 1822 C CA . ALA B 1 20 ? -1.487 38 6.707 1 52.91 20 ALA B CA 1
ATOM 1823 C C . ALA B 1 20 ? -1.232 37.562 5.27 1 52.91 20 ALA B C 1
ATOM 1825 O O . ALA B 1 20 ? -2.115 37 4.621 1 52.91 20 ALA B O 1
ATOM 1826 N N . THR B 1 21 ? -0.354 38.125 4.59 1 50.44 21 THR B N 1
ATOM 1827 C CA . THR B 1 21 ? -0.278 38.031 3.137 1 50.44 21 THR B CA 1
ATOM 1828 C C . THR B 1 21 ? 0.294 36.688 2.701 1 50.44 21 THR B C 1
ATOM 1830 O O . THR B 1 21 ? 0.979 36.594 1.681 1 50.44 21 THR B O 1
ATOM 1833 N N . VAL B 1 22 ? 0.16 35.625 3.428 1 55.31 22 VAL B N 1
ATOM 1834 C CA . VAL B 1 22 ? 1.199 34.594 3.402 1 55.31 22 VAL B CA 1
ATOM 1835 C C . VAL B 1 22 ? 0.966 33.656 2.227 1 55.31 22 VAL B C 1
ATOM 1837 O O . VAL B 1 22 ? -0.176 33.312 1.922 1 55.31 22 VAL B O 1
ATOM 1840 N N . ALA B 1 23 ? 1.971 33.344 1.341 1 67.19 23 ALA B N 1
ATOM 1841 C CA . ALA B 1 23 ? 2.418 32.312 0.433 1 67.19 23 ALA B CA 1
ATOM 1842 C C . ALA B 1 23 ? 1.997 30.922 0.941 1 67.19 23 ALA B C 1
ATOM 1844 O O . ALA B 1 23 ? 1.597 30.781 2.1 1 67.19 23 ALA B O 1
ATOM 1845 N N . GLU B 1 24 ? 1.821 29.953 0.07 1 77.12 24 GLU B N 1
ATOM 1846 C CA . GLU B 1 24 ? 1.565 28.562 0.389 1 77.12 24 GLU B CA 1
ATOM 1847 C C . GLU B 1 24 ? 2.453 28.078 1.537 1 77.12 24 GLU B C 1
ATOM 1849 O O . GLU B 1 24 ? 3.604 28.5 1.656 1 77.12 24 GLU B O 1
ATOM 1854 N N . HIS B 1 25 ? 1.792 27.453 2.453 1 85.88 25 HIS B N 1
ATOM 1855 C CA . HIS B 1 25 ? 2.516 26.859 3.572 1 85.88 25 HIS B CA 1
ATOM 1856 C C . HIS B 1 25 ? 2.955 25.438 3.248 1 85.88 25 HIS B C 1
ATOM 1858 O O . HIS B 1 25 ? 2.264 24.719 2.521 1 85.88 25 HIS B O 1
ATOM 1864 N N . SER B 1 26 ? 4.172 25.203 3.75 1 93.25 26 SER B N 1
ATOM 1865 C CA . SER B 1 26 ? 4.559 23.797 3.754 1 93.25 26 SER B CA 1
ATOM 1866 C C . SER B 1 26 ? 4.27 23.141 5.102 1 93.25 26 SER B C 1
ATOM 1868 O O . SER B 1 26 ? 4.191 23.828 6.125 1 93.25 26 SER B O 1
ATOM 1870 N N . PHE B 1 27 ? 4.055 21.859 5.074 1 96.44 27 PHE B N 1
ATOM 1871 C CA . PHE B 1 27 ? 3.789 21.078 6.281 1 96.44 27 PHE B CA 1
ATOM 1872 C C . PHE B 1 27 ? 4.855 21.328 7.336 1 96.44 27 PHE B C 1
ATOM 1874 O O . PHE B 1 27 ? 4.539 21.656 8.484 1 96.44 27 PHE B O 1
ATOM 1881 N N . ILE B 1 28 ? 6.105 21.219 6.965 1 96.69 28 ILE B N 1
ATOM 1882 C CA . ILE B 1 28 ? 7.23 21.344 7.879 1 96.69 28 ILE B CA 1
ATOM 1883 C C . ILE B 1 28 ? 7.273 22.766 8.453 1 96.69 28 ILE B C 1
ATOM 1885 O O . ILE B 1 28 ? 7.512 22.938 9.648 1 96.69 28 ILE B O 1
ATOM 1889 N N . GLU B 1 29 ? 7.008 23.703 7.648 1 93.19 29 GLU B N 1
ATOM 1890 C CA . GLU B 1 29 ? 7.008 25.094 8.102 1 93.19 29 GLU B CA 1
ATOM 1891 C C . GLU B 1 29 ? 5.906 25.344 9.133 1 93.19 29 GLU B C 1
ATOM 1893 O O . GLU B 1 29 ? 6.141 25.969 10.164 1 93.19 29 GLU B O 1
ATOM 1898 N N . VAL B 1 30 ? 4.762 24.844 8.82 1 94.69 30 VAL B N 1
ATOM 1899 C CA . VAL B 1 30 ? 3.613 25.031 9.695 1 94.69 30 VAL B CA 1
ATOM 1900 C C . VAL B 1 30 ? 3.918 24.469 11.078 1 94.69 30 VAL B C 1
ATOM 1902 O O . VAL B 1 30 ? 3.814 25.172 12.086 1 94.69 30 VAL B O 1
ATOM 1905 N N . PHE B 1 31 ? 4.41 23.312 11.117 1 96.88 31 PHE B N 1
ATOM 1906 C CA . PHE B 1 31 ? 4.551 22.641 12.406 1 96.88 31 PHE B CA 1
ATOM 1907 C C . PHE B 1 31 ? 5.836 23.062 13.102 1 96.88 31 PHE B C 1
ATOM 1909 O O . PHE B 1 31 ? 5.93 23.016 14.336 1 96.88 31 PHE B O 1
ATOM 1916 N N . SER B 1 32 ? 6.848 23.5 12.305 1 95.31 32 SER B N 1
ATOM 1917 C CA . SER B 1 32 ? 8.031 24.094 12.938 1 95.31 32 SER B CA 1
ATOM 1918 C C . SER B 1 32 ? 7.66 25.328 13.742 1 95.31 32 SER B C 1
ATOM 1920 O O . SER B 1 32 ? 8.148 25.516 14.859 1 95.31 32 SER B O 1
ATOM 1922 N N . GLU B 1 33 ? 6.812 26.125 13.203 1 92.25 33 GLU B N 1
ATOM 1923 C CA . GLU B 1 33 ? 6.367 27.328 13.891 1 92.25 33 GLU B CA 1
ATOM 1924 C C . GLU B 1 33 ? 5.426 26.984 15.047 1 92.25 33 GLU B C 1
ATOM 1926 O O . GLU B 1 33 ? 5.559 27.547 16.141 1 92.25 33 GLU B O 1
ATOM 1931 N N . LEU B 1 34 ? 4.555 26.109 14.781 1 94 34 LEU B N 1
ATOM 1932 C CA . LEU B 1 34 ? 3.535 25.719 15.75 1 94 34 LEU B CA 1
ATOM 1933 C C . LEU B 1 34 ? 4.172 25.125 17.016 1 94 34 LEU B C 1
ATOM 1935 O O . LEU B 1 34 ? 3.643 25.297 18.109 1 94 34 LEU B O 1
ATOM 1939 N N . PHE B 1 35 ? 5.285 24.438 16.859 1 96.06 35 PHE B N 1
ATOM 1940 C CA . PHE B 1 35 ? 5.828 23.641 17.953 1 96.06 35 PHE B CA 1
ATOM 1941 C C . PHE B 1 35 ? 6.91 24.391 18.703 1 96.06 35 PHE B C 1
ATOM 1943 O O . PHE B 1 35 ? 7.496 23.875 19.656 1 96.06 35 PHE B O 1
ATOM 1950 N N . LYS B 1 36 ? 7.172 25.625 18.344 1 92.94 36 LYS B N 1
ATOM 1951 C CA . LYS B 1 36 ? 8.117 26.453 19.094 1 92.94 36 LYS B CA 1
ATOM 1952 C C . LYS B 1 36 ? 7.734 26.516 20.578 1 92.94 36 LYS B C 1
ATOM 1954 O O . LYS B 1 36 ? 6.566 26.734 20.906 1 92.94 36 LYS B O 1
ATOM 1959 N N . ASP B 1 37 ? 8.68 26.266 21.422 1 91.75 37 ASP B N 1
ATOM 1960 C CA . ASP B 1 37 ? 8.547 26.375 22.875 1 91.75 37 ASP B CA 1
ATOM 1961 C C . ASP B 1 37 ? 7.527 25.375 23.406 1 91.75 37 ASP B C 1
ATOM 1963 O O . ASP B 1 37 ? 6.793 25.672 24.344 1 91.75 37 ASP B O 1
ATOM 1967 N N . THR B 1 38 ? 7.293 24.266 22.688 1 94.69 38 THR B N 1
ATOM 1968 C CA . THR B 1 38 ? 6.48 23.141 23.156 1 94.69 38 THR B CA 1
ATOM 1969 C C . THR B 1 38 ? 7.316 21.875 23.266 1 94.69 38 THR B C 1
ATOM 1971 O O . THR B 1 38 ? 8.523 21.891 23 1 94.69 38 THR B O 1
ATOM 1974 N N . GLU B 1 39 ? 6.715 20.859 23.688 1 96.5 39 GLU B N 1
ATOM 1975 C CA . GLU B 1 39 ? 7.391 19.578 23.812 1 96.5 39 GLU B CA 1
ATOM 1976 C C . GLU B 1 39 ? 7.41 18.828 22.5 1 96.5 39 GLU B C 1
ATOM 1978 O O . GLU B 1 39 ? 7.973 17.734 22.406 1 96.5 39 GLU B O 1
ATOM 1983 N N . TYR B 1 40 ? 6.832 19.422 21.453 1 97.81 40 TYR B N 1
ATOM 1984 C CA . TYR B 1 40 ? 6.77 18.766 20.156 1 97.81 40 TYR B CA 1
ATOM 1985 C C . TYR B 1 40 ? 7.902 19.234 19.25 1 97.81 40 TYR B C 1
ATOM 1987 O O . TYR B 1 40 ? 8.359 20.375 19.359 1 97.81 40 TYR B O 1
ATOM 1995 N N . GLU B 1 41 ? 8.305 18.391 18.406 1 97.94 41 GLU B N 1
ATOM 1996 C CA . GLU B 1 41 ? 9.234 18.703 17.328 1 97.94 41 GLU B CA 1
ATOM 1997 C C . GLU B 1 41 ? 8.781 18.094 16.016 1 97.94 41 GLU B C 1
ATOM 1999 O O . GLU B 1 41 ? 8.148 17.031 16 1 97.94 41 GLU B O 1
ATOM 2004 N N . VAL B 1 42 ? 9.039 18.75 14.961 1 98.38 42 VAL B N 1
ATOM 2005 C CA . VAL B 1 42 ? 8.82 18.219 13.617 1 98.38 42 VAL B CA 1
ATOM 2006 C C . VAL B 1 42 ? 10.172 18 12.922 1 98.38 42 VAL B C 1
ATOM 2008 O O . VAL B 1 42 ? 11.047 18.875 12.984 1 98.38 42 VAL B O 1
ATOM 2011 N N . ILE B 1 43 ? 10.344 16.844 12.406 1 98.12 43 ILE B N 1
ATOM 2012 C CA . ILE B 1 43 ? 11.57 16.469 11.719 1 98.12 43 ILE B CA 1
ATOM 2013 C C . ILE B 1 43 ? 11.305 16.328 10.219 1 98.12 43 ILE B C 1
ATOM 2015 O O . ILE B 1 43 ? 10.391 15.602 9.812 1 98.12 43 ILE B O 1
ATOM 2019 N N . SER B 1 44 ? 12.062 17.062 9.461 1 98 44 SER B N 1
ATOM 2020 C CA . SER B 1 44 ? 11.961 16.922 8.016 1 98 44 SER B CA 1
ATOM 2021 C C . SER B 1 44 ? 12.766 15.727 7.516 1 98 44 SER B C 1
ATOM 2023 O O . SER B 1 44 ? 13.93 15.547 7.895 1 98 44 SER B O 1
ATOM 2025 N N . GLN B 1 45 ? 12.148 14.859 6.789 1 97.69 45 GLN B N 1
ATOM 2026 C CA . GLN B 1 45 ? 12.781 13.734 6.098 1 97.69 45 GLN B CA 1
ATOM 2027 C C . GLN B 1 45 ? 13.664 12.93 7.047 1 97.69 45 GLN B C 1
ATOM 2029 O O . GLN B 1 45 ? 14.867 12.805 6.828 1 97.69 45 GLN B O 1
ATOM 2034 N N . PRO B 1 46 ? 13.016 12.391 8.078 1 98.06 46 PRO B N 1
ATOM 2035 C CA . PRO B 1 46 ? 13.789 11.539 8.984 1 98.06 46 PRO B CA 1
ATOM 2036 C C . PRO B 1 46 ? 14.508 10.406 8.25 1 98.06 46 PRO B C 1
ATOM 2038 O O . PRO B 1 46 ? 13.969 9.836 7.301 1 98.06 46 PRO B O 1
ATOM 2041 N N . THR B 1 47 ? 15.695 9.992 8.703 1 97.06 47 THR B N 1
ATOM 2042 C CA . THR B 1 47 ? 16.547 9.07 7.957 1 97.06 47 THR B CA 1
ATOM 2043 C C . THR B 1 47 ? 16.672 7.734 8.68 1 97.06 47 THR B C 1
ATOM 2045 O O . THR B 1 47 ? 17.438 6.867 8.266 1 97.06 47 THR B O 1
ATOM 2048 N N . GLU B 1 48 ? 15.938 7.551 9.703 1 95.94 48 GLU B N 1
ATOM 2049 C CA . GLU B 1 48 ? 16.141 6.387 10.562 1 95.94 48 GLU B CA 1
ATOM 2050 C C . GLU B 1 48 ? 15.766 5.098 9.836 1 95.94 48 GLU B C 1
ATOM 2052 O O . GLU B 1 48 ? 16.156 4.008 10.258 1 95.94 48 GLU B O 1
ATOM 2057 N N . PHE B 1 49 ? 15.023 5.16 8.773 1 97.94 49 PHE B N 1
ATOM 2058 C CA . PHE B 1 49 ? 14.609 3.945 8.078 1 97.94 49 PHE B CA 1
ATOM 2059 C C . PHE B 1 49 ? 15.258 3.857 6.703 1 97.94 49 PHE B C 1
ATOM 2061 O O . PHE B 1 49 ? 14.844 3.047 5.871 1 97.94 49 PHE B O 1
ATOM 2068 N N . LYS B 1 50 ? 16.25 4.672 6.391 1 96.88 50 LYS B N 1
ATOM 2069 C CA . LYS B 1 50 ? 16.812 4.82 5.055 1 96.88 50 LYS B CA 1
ATOM 2070 C C . LYS B 1 50 ? 17.484 3.529 4.59 1 96.88 50 LYS B C 1
ATOM 2072 O O . LYS B 1 50 ? 17.656 3.311 3.389 1 96.88 50 LYS B O 1
ATOM 2077 N N . ASP B 1 51 ? 17.906 2.656 5.469 1 97.69 51 ASP B N 1
ATOM 2078 C CA . ASP B 1 51 ? 18.594 1.41 5.133 1 97.69 51 ASP B CA 1
ATOM 2079 C C . ASP B 1 51 ? 17.828 0.203 5.672 1 97.69 51 ASP B C 1
ATOM 2081 O O . ASP B 1 51 ? 18.422 -0.851 5.922 1 97.69 51 ASP B O 1
ATOM 2085 N N . LEU B 1 52 ? 16.562 0.392 5.855 1 98.25 52 LEU B N 1
ATOM 2086 C CA . LEU B 1 52 ? 15.688 -0.555 6.551 1 98.25 52 LEU B CA 1
ATOM 2087 C C . LEU B 1 52 ? 15.742 -1.926 5.887 1 98.25 52 LEU B C 1
ATOM 2089 O O . LEU B 1 52 ? 15.633 -2.953 6.559 1 98.25 52 LEU B O 1
ATOM 2093 N N . TYR B 1 53 ? 15.953 -1.952 4.562 1 98.25 53 TYR B N 1
ATOM 2094 C CA . TYR B 1 53 ? 15.82 -3.213 3.842 1 98.25 53 TYR B CA 1
ATOM 2095 C C . TYR B 1 53 ? 17.172 -3.846 3.584 1 98.25 53 TYR B C 1
ATOM 2097 O O . TYR B 1 53 ? 17.266 -4.977 3.1 1 98.25 53 TYR B O 1
ATOM 2105 N N . VAL B 1 54 ? 18.266 -3.184 3.865 1 97.25 54 VAL B N 1
ATOM 2106 C CA . VAL B 1 54 ? 19.609 -3.586 3.469 1 97.25 54 VAL B CA 1
ATOM 2107 C C . VAL B 1 54 ? 19.969 -4.922 4.121 1 97.25 54 VAL B C 1
ATOM 2109 O O . VAL B 1 54 ? 20.516 -5.809 3.471 1 97.25 54 VAL B O 1
ATOM 2112 N N . ASN B 1 55 ? 19.547 -5.109 5.363 1 91.19 55 ASN B N 1
ATOM 2113 C CA . ASN B 1 55 ? 20.031 -6.277 6.094 1 91.19 55 ASN B CA 1
ATOM 2114 C C . ASN B 1 55 ? 18.891 -7.266 6.367 1 91.19 55 ASN B C 1
ATOM 2116 O O . ASN B 1 55 ? 18.969 -8.055 7.312 1 91.19 55 ASN B O 1
ATOM 2120 N N . VAL B 1 56 ? 17.859 -7.105 5.617 1 97.12 56 VAL B N 1
ATOM 2121 C CA . VAL B 1 56 ? 16.797 -8.094 5.766 1 97.12 56 VAL B CA 1
ATOM 2122 C C . VAL B 1 56 ? 17.359 -9.492 5.5 1 97.12 56 VAL B C 1
ATOM 2124 O O . VAL B 1 56 ? 18.031 -9.719 4.496 1 97.12 56 VAL B O 1
ATOM 2127 N N . GLN B 1 57 ? 17.062 -10.383 6.402 1 95.25 57 GLN B N 1
ATOM 2128 C CA . GLN B 1 57 ? 17.547 -11.75 6.277 1 95.25 57 GLN B CA 1
ATOM 2129 C C . GLN B 1 57 ? 16.672 -12.555 5.32 1 95.25 57 GLN B C 1
ATOM 2131 O O . GLN B 1 57 ? 15.453 -12.547 5.43 1 95.25 57 GLN B O 1
ATOM 2136 N N . LEU B 1 58 ? 17.391 -13.156 4.426 1 96.62 58 LEU B N 1
ATOM 2137 C CA . LEU B 1 58 ? 16.75 -14.078 3.488 1 96.62 58 LEU B CA 1
ATOM 2138 C C . LEU B 1 58 ? 17.219 -15.508 3.721 1 96.62 58 LEU B C 1
ATOM 2140 O O . LEU B 1 58 ? 18.297 -15.727 4.277 1 96.62 58 LEU B O 1
ATOM 2144 N N . SER B 1 59 ? 16.406 -16.438 3.396 1 94.75 59 SER B N 1
ATOM 2145 C CA . SER B 1 59 ? 16.828 -17.828 3.477 1 94.75 59 SER B CA 1
ATOM 2146 C C . SER B 1 59 ? 17.969 -18.109 2.51 1 94.75 59 SER B C 1
ATOM 2148 O O . SER B 1 59 ? 18.172 -17.375 1.548 1 94.75 59 SER B O 1
ATOM 2150 N N . ALA B 1 60 ? 18.625 -19.219 2.742 1 96.69 60 ALA B N 1
ATOM 2151 C CA . ALA B 1 60 ? 19.703 -19.641 1.85 1 96.69 60 ALA B CA 1
ATOM 2152 C C . ALA B 1 60 ? 19.188 -19.859 0.432 1 96.69 60 ALA B C 1
ATOM 2154 O O . ALA B 1 60 ? 19.828 -19.469 -0.542 1 96.69 60 ALA B O 1
ATOM 2155 N N . LYS B 1 61 ? 18.047 -20.469 0.377 1 94.94 61 LYS B N 1
ATOM 2156 C CA . LYS B 1 61 ? 17.438 -20.75 -0.919 1 94.94 61 LYS B CA 1
ATOM 2157 C C . LYS B 1 61 ? 17.156 -19.453 -1.681 1 94.94 61 LYS B C 1
ATOM 2159 O O . LYS B 1 61 ? 17.422 -19.375 -2.883 1 94.94 61 LYS B O 1
ATOM 2164 N N . GLU B 1 62 ? 16.672 -18.484 -0.95 1 96.06 62 GLU B N 1
ATOM 2165 C CA . GLU B 1 62 ? 16.391 -17.188 -1.573 1 96.06 62 GLU B CA 1
ATOM 2166 C C . GLU B 1 62 ? 17.688 -16.484 -1.992 1 96.06 62 GLU B C 1
ATOM 2168 O O . GLU B 1 62 ? 17.75 -15.891 -3.072 1 96.06 62 GLU B O 1
ATOM 2173 N N . LEU B 1 63 ? 18.641 -16.531 -1.17 1 97.25 63 LEU B N 1
ATOM 2174 C CA . LEU B 1 63 ? 19.922 -15.891 -1.461 1 97.25 63 LEU B CA 1
ATOM 2175 C C . LEU B 1 63 ? 20.547 -16.484 -2.719 1 97.25 63 LEU B C 1
ATOM 2177 O O . LEU B 1 63 ? 21.156 -15.758 -3.504 1 97.25 63 LEU B O 1
ATOM 2181 N N . GLU B 1 64 ? 20.375 -17.719 -2.93 1 97.5 64 GLU B N 1
ATOM 2182 C CA . GLU B 1 64 ? 20.922 -18.391 -4.102 1 97.5 64 GLU B CA 1
ATOM 2183 C C . GLU B 1 64 ? 20.156 -18 -5.367 1 97.5 64 GLU B C 1
ATOM 2185 O O . GLU B 1 64 ? 20.703 -18.062 -6.473 1 97.5 64 GLU B O 1
ATOM 2190 N N . ALA B 1 65 ? 18.938 -17.609 -5.152 1 97.69 65 ALA B N 1
ATOM 2191 C CA . ALA B 1 65 ? 18.047 -17.391 -6.293 1 97.69 65 ALA B CA 1
ATOM 2192 C C . ALA B 1 65 ? 18.141 -15.945 -6.781 1 97.69 65 ALA B C 1
ATOM 2194 O O . ALA B 1 65 ? 17.625 -15.617 -7.855 1 97.69 65 ALA B O 1
ATOM 2195 N N . ILE B 1 66 ? 18.797 -15.078 -6.023 1 98.38 66 ILE B N 1
ATOM 2196 C CA . ILE B 1 66 ? 18.781 -13.672 -6.402 1 98.38 66 ILE B CA 1
ATOM 2197 C C . ILE B 1 66 ? 20.188 -13.242 -6.836 1 98.38 66 ILE B C 1
ATOM 2199 O O . ILE B 1 66 ? 21.172 -13.953 -6.59 1 98.38 66 ILE B O 1
ATOM 2203 N N . TYR B 1 67 ? 20.281 -12.062 -7.5 1 98.38 67 TYR B N 1
ATOM 2204 C CA . TYR B 1 67 ? 21.516 -11.461 -7.973 1 98.38 67 TYR B CA 1
ATOM 2205 C C . TYR B 1 67 ? 22.375 -10.992 -6.805 1 98.38 67 TYR B C 1
ATOM 2207 O O . TYR B 1 67 ? 21.875 -10.391 -5.855 1 98.38 67 TYR B O 1
ATOM 2215 N N . THR B 1 68 ? 23.656 -11.328 -6.855 1 97.25 68 THR B N 1
ATOM 2216 C CA . THR B 1 68 ? 24.641 -10.812 -5.906 1 97.25 68 THR B CA 1
ATOM 2217 C C . THR B 1 68 ? 25.562 -9.797 -6.578 1 97.25 68 THR B C 1
ATOM 2219 O O . THR B 1 68 ? 26.484 -10.164 -7.312 1 97.25 68 THR B O 1
ATOM 2222 N N . PRO B 1 69 ? 25.344 -8.57 -6.285 1 96.25 69 PRO B N 1
ATOM 2223 C CA . PRO B 1 69 ? 26.172 -7.559 -6.934 1 96.25 69 PRO B CA 1
ATOM 2224 C C . PRO B 1 69 ? 27.609 -7.559 -6.414 1 96.25 69 PRO B C 1
ATOM 2226 O O . PRO B 1 69 ? 27.859 -8 -5.289 1 96.25 69 PRO B O 1
ATOM 2229 N N . ASP B 1 70 ? 28.453 -6.973 -7.227 1 93.81 70 ASP B N 1
ATOM 2230 C CA . ASP B 1 70 ? 29.859 -6.859 -6.855 1 93.81 70 ASP B CA 1
ATOM 2231 C C . ASP B 1 70 ? 30.062 -5.738 -5.84 1 93.81 70 ASP B C 1
ATOM 2233 O O . ASP B 1 70 ? 31.094 -5.703 -5.152 1 93.81 70 ASP B O 1
ATOM 2237 N N . VAL B 1 71 ? 29.109 -4.867 -5.805 1 93.31 71 VAL B N 1
ATOM 2238 C CA . VAL B 1 71 ? 29.188 -3.75 -4.867 1 93.31 71 VAL B CA 1
ATOM 2239 C C . VAL B 1 71 ? 28.172 -3.957 -3.74 1 93.31 71 VAL B C 1
ATOM 2241 O O . VAL B 1 71 ? 27.062 -4.438 -3.975 1 93.31 71 VAL B O 1
ATOM 2244 N N . PRO B 1 72 ? 28.531 -3.594 -2.604 1 94.19 72 PRO B N 1
ATOM 2245 C CA . PRO B 1 72 ? 27.594 -3.758 -1.49 1 94.19 72 PRO B CA 1
ATOM 2246 C C . PRO B 1 72 ? 26.375 -2.834 -1.6 1 94.19 72 PRO B C 1
ATOM 2248 O O . PRO B 1 72 ? 26.484 -1.728 -2.135 1 94.19 72 PRO B O 1
ATOM 2251 N N . ILE B 1 73 ? 25.297 -3.373 -1.155 1 94.81 73 ILE B N 1
ATOM 2252 C CA . ILE B 1 73 ? 24.094 -2.561 -1.016 1 94.81 73 ILE B CA 1
ATOM 2253 C C . ILE B 1 73 ? 24.141 -1.802 0.31 1 94.81 73 ILE B C 1
ATOM 2255 O O . ILE B 1 73 ? 24.109 -2.41 1.382 1 94.81 73 ILE B O 1
ATOM 2259 N N . THR B 1 74 ? 24.203 -0.504 0.193 1 94.38 74 THR B N 1
ATOM 2260 C CA . THR B 1 74 ? 24.438 0.266 1.413 1 94.38 74 THR B CA 1
ATOM 2261 C C . THR B 1 74 ? 23.203 1.12 1.742 1 94.38 74 THR B C 1
ATOM 2263 O O . THR B 1 74 ? 23.078 1.628 2.857 1 94.38 74 THR B O 1
ATOM 2266 N N . LYS B 1 75 ? 22.375 1.288 0.762 1 94.69 75 LYS B N 1
ATOM 2267 C CA . LYS B 1 75 ? 21.203 2.141 0.977 1 94.69 75 LYS B CA 1
ATOM 2268 C C . LYS B 1 75 ? 19.969 1.559 0.301 1 94.69 75 LYS B C 1
ATOM 2270 O O . LYS B 1 75 ? 19.953 1.355 -0.915 1 94.69 75 LYS B O 1
ATOM 2275 N N . HIS B 1 76 ? 18.969 1.228 1.047 1 97.38 76 HIS B N 1
ATOM 2276 C CA . HIS B 1 76 ? 17.656 0.797 0.585 1 97.38 76 HIS B CA 1
ATOM 2277 C C . HIS B 1 76 ? 16.656 0.755 1.734 1 97.38 76 HIS B C 1
ATOM 2279 O O . HIS B 1 76 ? 16.812 -0.012 2.684 1 97.38 76 HIS B O 1
ATOM 2285 N N . GLY B 1 77 ? 15.758 1.577 1.674 1 97.69 77 GLY B N 1
ATOM 2286 C CA . GLY B 1 77 ? 14.75 1.712 2.711 1 97.69 77 GLY B CA 1
ATOM 2287 C C . GLY B 1 77 ? 13.672 2.727 2.369 1 97.69 77 GLY B C 1
ATOM 2288 O O . GLY B 1 77 ? 13.273 2.854 1.208 1 97.69 77 GLY B O 1
ATOM 2289 N N . ILE B 1 78 ? 13.102 3.246 3.406 1 97.75 78 ILE B N 1
ATOM 2290 C CA . ILE B 1 78 ? 12.109 4.289 3.189 1 97.75 78 ILE B CA 1
ATOM 2291 C C . ILE B 1 78 ? 12.547 5.574 3.887 1 97.75 78 ILE B C 1
ATOM 2293 O O . ILE B 1 78 ? 13.367 5.539 4.809 1 97.75 78 ILE B O 1
ATOM 2297 N N . GLN B 1 79 ? 12.062 6.637 3.355 1 97.38 79 GLN B N 1
ATOM 2298 C CA . GLN B 1 79 ? 12.25 7.949 3.967 1 97.38 79 GLN B CA 1
ATOM 2299 C C . GLN B 1 79 ? 10.953 8.742 3.979 1 97.38 79 GLN B C 1
ATOM 2301 O O . GLN B 1 79 ? 10.602 9.383 2.986 1 97.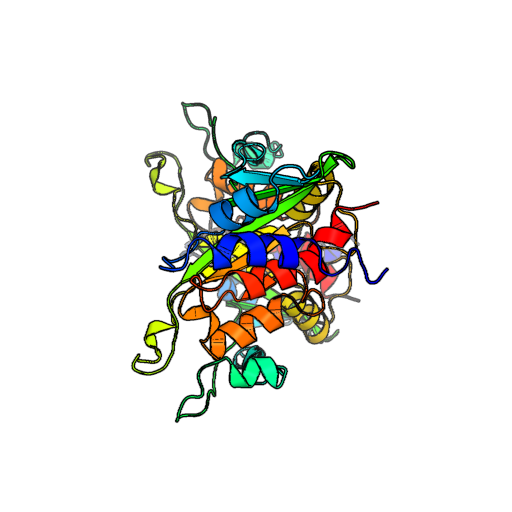38 79 GLN B O 1
ATOM 2306 N N . PRO B 1 80 ? 10.273 8.695 5.148 1 98 80 PRO B N 1
ATOM 2307 C CA . PRO B 1 80 ? 9.078 9.531 5.254 1 98 80 PRO B CA 1
ATOM 2308 C C . PRO B 1 80 ? 9.375 11.008 4.973 1 98 80 PRO B C 1
ATOM 2310 O O . PRO B 1 80 ? 10.516 11.445 5.098 1 98 80 PRO B O 1
ATOM 2313 N N . ASP B 1 81 ? 8.375 11.773 4.605 1 97.81 81 ASP B N 1
ATOM 2314 C CA . ASP B 1 81 ? 8.547 13.195 4.332 1 97.81 81 ASP B CA 1
ATOM 2315 C C . ASP B 1 81 ? 8.766 13.984 5.625 1 97.81 81 ASP B C 1
ATOM 2317 O O . ASP B 1 81 ? 9.375 15.055 5.609 1 97.81 81 ASP B O 1
ATOM 2321 N N . GLY B 1 82 ? 8.188 13.445 6.738 1 98.44 82 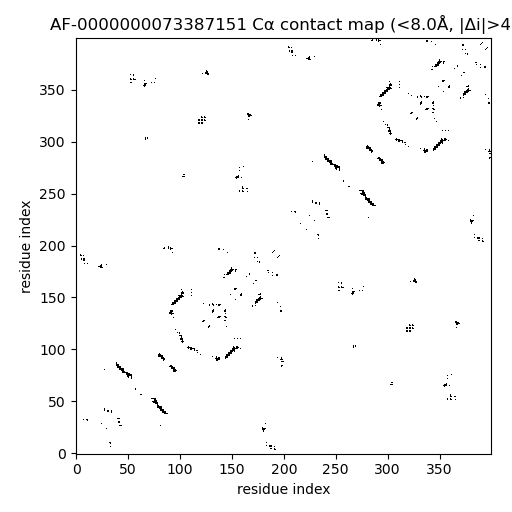GLY B N 1
ATOM 2322 C CA . GLY B 1 82 ? 8.336 14.078 8.039 1 98.44 82 GLY B CA 1
ATOM 2323 C C . GLY B 1 82 ? 8.055 13.141 9.195 1 98.44 82 GLY B C 1
ATOM 2324 O O . GLY B 1 82 ? 7.73 11.969 8.992 1 98.44 82 GLY B O 1
ATOM 2325 N N . ALA B 1 83 ? 8.258 13.672 10.344 1 98.88 83 ALA B N 1
ATOM 2326 C CA . ALA B 1 83 ? 7.879 13.039 11.602 1 98.88 83 ALA B CA 1
ATOM 2327 C C . ALA B 1 83 ? 7.562 14.086 12.672 1 98.88 83 ALA B C 1
ATOM 2329 O O . ALA B 1 83 ? 8.148 15.172 12.68 1 98.88 83 ALA B O 1
ATOM 2330 N N . ILE B 1 84 ? 6.609 13.766 13.477 1 98.75 84 ILE B N 1
ATOM 2331 C CA . ILE B 1 84 ? 6.309 14.586 14.648 1 98.75 84 ILE B CA 1
ATOM 2332 C C . ILE B 1 84 ? 6.57 13.781 15.914 1 98.75 84 ILE B C 1
ATOM 2334 O O . ILE B 1 84 ? 6.039 12.68 16.078 1 98.75 84 ILE B O 1
ATOM 2338 N N . ARG B 1 85 ? 7.34 14.391 16.781 1 98.69 85 ARG B N 1
ATOM 2339 C CA . ARG B 1 85 ? 7.734 13.727 18.016 1 98.69 85 ARG B CA 1
ATOM 2340 C C . ARG B 1 85 ? 7.359 14.562 19.234 1 98.69 85 ARG B C 1
ATOM 2342 O O . ARG B 1 85 ? 7.527 15.789 19.219 1 98.69 85 ARG B O 1
ATOM 2349 N N . ASN B 1 86 ? 6.754 13.922 20.188 1 98.56 86 ASN B N 1
ATOM 2350 C CA . ASN B 1 86 ? 6.664 14.484 21.531 1 98.56 86 ASN B CA 1
ATOM 2351 C C . ASN B 1 86 ? 7.879 14.109 22.375 1 98.56 86 ASN B C 1
ATOM 2353 O O . ASN B 1 86 ? 8.047 12.953 22.75 1 98.56 86 ASN B O 1
ATOM 2357 N N . THR B 1 87 ? 8.672 15.047 22.703 1 97.56 87 THR B N 1
ATOM 2358 C CA . THR B 1 87 ? 9.953 14.781 23.344 1 97.56 87 THR B CA 1
ATOM 2359 C C . THR B 1 87 ? 9.758 14.359 24.797 1 97.56 87 THR B C 1
ATOM 2361 O O . THR B 1 87 ? 10.664 13.773 25.391 1 97.56 87 THR B O 1
ATOM 2364 N N . ARG B 1 88 ? 8.711 14.578 25.375 1 97.75 88 ARG B N 1
ATOM 2365 C CA . ARG B 1 88 ? 8.414 14.164 26.734 1 97.75 88 ARG B CA 1
ATOM 2366 C C . ARG B 1 88 ? 8.109 12.672 26.797 1 97.75 88 ARG B C 1
ATOM 2368 O O . ARG B 1 88 ? 8.602 11.969 27.688 1 97.75 88 ARG B O 1
ATOM 2375 N N . THR B 1 89 ? 7.332 12.18 25.891 1 97.94 89 THR B N 1
ATOM 2376 C CA . THR B 1 89 ? 6.883 10.797 25.922 1 97.94 89 THR B CA 1
ATOM 2377 C C . THR B 1 89 ? 7.762 9.922 25.031 1 97.94 89 THR B C 1
ATOM 2379 O O . THR B 1 89 ? 7.773 8.695 25.172 1 97.94 89 THR B O 1
ATOM 2382 N N . GLY B 1 90 ? 8.406 10.555 24.094 1 98 90 GLY B N 1
ATOM 2383 C CA . GLY B 1 90 ? 9.219 9.836 23.125 1 98 90 GLY B CA 1
ATOM 2384 C C . GLY B 1 90 ? 8.414 9.242 21.984 1 98 90 GLY B C 1
ATOM 2385 O O . GLY B 1 90 ? 8.969 8.602 21.094 1 98 90 GLY B O 1
ATOM 2386 N N . LYS B 1 91 ? 7.094 9.453 22 1 98.56 91 LYS B N 1
ATOM 2387 C CA . LYS B 1 91 ? 6.238 8.93 20.938 1 98.56 91 LYS B CA 1
ATOM 2388 C C . LYS B 1 91 ? 6.398 9.734 19.641 1 98.56 91 LYS B C 1
ATOM 2390 O O . LYS B 1 91 ? 6.551 10.953 19.688 1 98.56 91 LYS B O 1
ATOM 2395 N N . THR B 1 92 ? 6.43 9.078 18.516 1 98.81 92 THR B N 1
ATOM 2396 C CA . THR B 1 92 ? 6.66 9.695 17.203 1 98.81 92 THR B CA 1
ATOM 2397 C C . THR B 1 92 ? 5.668 9.172 16.172 1 98.81 92 THR B C 1
ATOM 2399 O O . THR B 1 92 ? 5.441 7.961 16.094 1 98.81 92 THR B O 1
ATOM 2402 N N . ILE B 1 93 ? 5.031 10.055 15.438 1 98.75 93 ILE B N 1
ATOM 2403 C CA . ILE B 1 93 ? 4.234 9.672 14.281 1 98.75 93 ILE B CA 1
ATOM 2404 C C . ILE B 1 93 ? 4.949 10.094 13 1 98.75 93 ILE B C 1
ATOM 2406 O O . ILE B 1 93 ? 5.539 11.172 12.93 1 98.75 93 ILE B O 1
ATOM 2410 N N . TYR B 1 94 ? 4.992 9.227 12.016 1 98.81 94 TYR B N 1
ATOM 2411 C CA . TYR B 1 94 ? 5.66 9.5 10.75 1 98.81 94 TYR B CA 1
ATOM 2412 C C . TYR B 1 94 ? 4.672 10.016 9.703 1 98.81 94 TYR B C 1
ATOM 2414 O O . TYR B 1 94 ? 3.514 9.594 9.68 1 98.81 94 TYR B O 1
ATOM 2422 N N . VAL B 1 95 ? 5.121 10.938 8.883 1 98.75 95 VAL B N 1
ATOM 2423 C CA . VAL B 1 95 ? 4.215 11.688 8.023 1 98.75 95 VAL B CA 1
ATOM 2424 C C . VAL B 1 95 ? 4.625 11.5 6.559 1 98.75 95 VAL B C 1
ATOM 2426 O O . VAL B 1 95 ? 5.805 11.602 6.223 1 98.75 95 VAL B O 1
ATOM 2429 N N . GLU B 1 96 ? 3.697 11.18 5.758 1 98.19 96 GLU B N 1
ATOM 2430 C CA . GLU B 1 96 ? 3.844 11.211 4.309 1 98.19 96 GLU B CA 1
ATOM 2431 C C . GLU B 1 96 ? 2.971 12.297 3.688 1 98.19 96 GLU B C 1
ATOM 2433 O O . GLU B 1 96 ? 1.791 12.422 4.023 1 98.19 96 GLU B O 1
ATOM 2438 N N . ILE B 1 97 ? 3.578 13.125 2.889 1 97.38 97 ILE B N 1
ATOM 2439 C CA . ILE B 1 97 ? 2.867 14.188 2.182 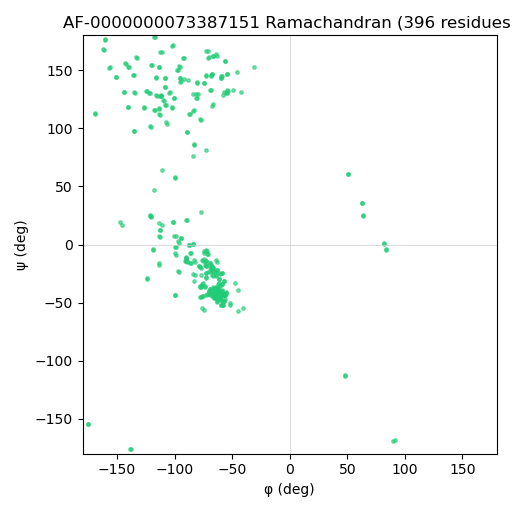1 97.38 97 ILE B CA 1
ATOM 2440 C C . ILE B 1 97 ? 2.768 13.836 0.698 1 97.38 97 ILE B C 1
ATOM 2442 O O . ILE B 1 97 ? 3.785 13.617 0.035 1 97.38 97 ILE B O 1
ATOM 2446 N N . LYS B 1 98 ? 1.561 13.734 0.208 1 96.62 98 LYS B N 1
ATOM 2447 C CA . LYS B 1 98 ? 1.348 13.383 -1.192 1 96.62 98 LYS B CA 1
ATOM 2448 C C . LYS B 1 98 ? 0.625 14.5 -1.938 1 96.62 98 LYS B C 1
ATOM 2450 O O . LYS B 1 98 ? -0.503 14.859 -1.592 1 96.62 98 LYS B O 1
ATOM 2455 N N . ARG B 1 99 ? 1.31 15.078 -2.893 1 95.69 99 ARG B N 1
ATOM 2456 C CA . ARG B 1 99 ? 0.688 16.031 -3.805 1 95.69 99 ARG B CA 1
ATOM 2457 C C . ARG B 1 99 ? 0.438 15.398 -5.172 1 95.69 99 ARG B C 1
ATOM 2459 O O . ARG B 1 99 ? 1.341 14.805 -5.762 1 95.69 99 ARG B O 1
ATOM 2466 N N . GLN B 1 100 ? -0.726 15.555 -5.672 1 97 100 GLN B N 1
ATOM 2467 C CA . GLN B 1 100 ? -1.074 14.93 -6.941 1 97 100 GLN B CA 1
ATOM 2468 C C . GLN B 1 100 ? -2.225 15.672 -7.621 1 97 100 GLN B C 1
ATOM 2470 O O . GLN B 1 100 ? -3.066 16.266 -6.949 1 97 100 GLN B O 1
ATOM 2475 N N . ASP B 1 101 ? -2.215 15.586 -8.93 1 97.19 101 ASP B N 1
ATOM 2476 C CA . ASP B 1 101 ? -3.32 16.125 -9.711 1 97.19 101 ASP B CA 1
ATOM 2477 C C . ASP B 1 101 ? -4.578 15.281 -9.555 1 97.19 101 ASP B C 1
ATOM 2479 O O . ASP B 1 101 ? -4.52 14.172 -9.008 1 97.19 101 ASP B O 1
ATOM 2483 N N . GLY B 1 102 ? -5.707 15.836 -10 1 97.88 102 GLY B N 1
ATOM 2484 C CA . GLY B 1 102 ? -6.996 15.172 -9.906 1 97.88 102 GLY B CA 1
ATOM 2485 C C . GLY B 1 102 ? -8.039 15.758 -10.836 1 97.88 102 GLY B C 1
ATOM 2486 O O . GLY B 1 102 ? -7.805 16.781 -11.477 1 97.88 102 GLY B O 1
ATOM 2487 N N . TRP B 1 103 ? -9.094 15.047 -10.938 1 98.25 103 TRP B N 1
ATOM 2488 C CA . TRP B 1 103 ? -10.258 15.5 -11.695 1 98.25 103 TRP B CA 1
ATOM 2489 C C . TRP B 1 103 ? -11.07 16.516 -10.898 1 98.25 103 TRP B C 1
ATOM 2491 O O . TRP B 1 103 ? -11.766 16.141 -9.945 1 98.25 103 TRP B O 1
ATOM 2501 N N . VAL B 1 104 ? -10.984 17.781 -11.336 1 98.31 104 VAL B N 1
ATOM 2502 C CA . VAL B 1 104 ? -11.695 18.875 -10.688 1 98.31 104 VAL B CA 1
ATOM 2503 C C . VAL B 1 104 ? -12.289 19.812 -11.75 1 98.31 104 VAL B C 1
ATOM 2505 O O . VAL B 1 104 ? -12.266 19.484 -12.938 1 98.31 104 VAL B O 1
ATOM 2508 N N . GLU B 1 105 ? -12.898 20.906 -11.242 1 97.56 105 GLU B N 1
ATOM 2509 C CA . GLU B 1 105 ? -13.508 21.859 -12.164 1 97.56 105 GLU B CA 1
ATOM 2510 C C . GLU B 1 105 ? -12.5 22.328 -13.211 1 97.56 105 GLU B C 1
ATOM 2512 O O . GLU B 1 105 ? -11.359 22.656 -12.883 1 97.56 105 GLU B O 1
ATOM 2517 N N . GLY B 1 106 ? -12.969 22.297 -14.461 1 97.12 106 GLY B N 1
ATOM 2518 C CA . GLY B 1 106 ? -12.156 22.828 -15.539 1 97.12 106 GLY B CA 1
ATOM 2519 C C . GLY B 1 106 ? -11.141 21.844 -16.078 1 97.12 106 GLY B C 1
ATOM 2520 O O . GLY B 1 106 ? -10.43 22.125 -17.047 1 97.12 106 GLY B O 1
ATOM 2521 N N . LYS B 1 107 ? -11.008 20.703 -15.516 1 97.25 107 LYS B N 1
ATOM 2522 C CA . LYS B 1 107 ? -10.07 19.672 -15.969 1 97.25 107 LYS B CA 1
ATOM 2523 C C . LYS B 1 107 ? -10.805 18.422 -16.453 1 97.25 107 LYS B C 1
ATOM 2525 O O . LYS B 1 107 ? -11.875 18.094 -15.93 1 97.25 107 LYS B O 1
ATOM 2530 N N . PRO B 1 108 ? -10.234 17.844 -17.469 1 95.94 108 PRO B N 1
ATOM 2531 C CA . PRO B 1 108 ? -10.852 16.594 -17.922 1 95.94 108 PRO B CA 1
ATOM 2532 C C . PRO B 1 108 ? -10.719 15.477 -16.891 1 95.94 108 PRO B C 1
ATOM 2534 O O . PRO B 1 108 ? -9.859 15.539 -16 1 95.94 108 PRO B O 1
ATOM 2537 N N . ARG B 1 109 ? -11.484 14.469 -16.984 1 95 109 ARG B N 1
ATOM 2538 C CA . ARG B 1 109 ? -11.461 13.336 -16.062 1 95 109 ARG B CA 1
ATOM 2539 C C . ARG B 1 109 ? -10.086 12.68 -16.062 1 95 109 ARG B C 1
ATOM 2541 O O . ARG B 1 109 ? -9.641 12.172 -15.023 1 95 109 ARG B O 1
ATOM 2548 N N . SER B 1 110 ? -9.43 12.664 -17.188 1 95 110 SER B N 1
ATOM 2549 C CA . SER B 1 110 ? -8.125 12.023 -17.344 1 95 110 SER B CA 1
ATOM 2550 C C . SER B 1 110 ? -7.074 12.695 -16.469 1 95 110 SER B C 1
ATOM 2552 O O . SER B 1 110 ? -6.008 12.125 -16.219 1 95 110 SER B O 1
ATOM 2554 N N . ALA B 1 111 ? -7.305 13.828 -15.953 1 95.38 111 ALA B N 1
ATOM 2555 C CA . ALA B 1 111 ? -6.383 14.516 -15.055 1 95.38 111 ALA B CA 1
ATOM 2556 C C . ALA B 1 111 ? -6.254 13.781 -13.727 1 95.38 111 ALA B C 1
ATOM 2558 O O . ALA B 1 111 ? -5.266 13.953 -13.008 1 95.38 111 ALA B O 1
ATOM 2559 N N . GLY B 1 112 ? -7.227 12.969 -13.453 1 95.25 112 GLY B N 1
ATOM 2560 C CA . GLY B 1 112 ? -7.227 12.219 -12.203 1 95.25 112 GLY B CA 1
ATOM 2561 C C . GLY B 1 112 ? -6.781 10.781 -12.367 1 95.25 112 GLY B C 1
ATOM 2562 O O . GLY B 1 112 ? -7.039 9.938 -11.5 1 95.25 112 GLY B O 1
ATOM 2563 N N . ARG B 1 113 ? -6.109 10.477 -13.43 1 90.94 113 ARG B N 1
ATOM 2564 C CA . ARG B 1 113 ? -5.812 9.078 -13.727 1 90.94 113 ARG B CA 1
ATOM 2565 C C . ARG B 1 113 ? -4.496 8.648 -13.094 1 90.94 113 ARG B C 1
ATOM 2567 O O . ARG B 1 113 ? -4.215 7.457 -12.969 1 90.94 113 ARG B O 1
ATOM 2574 N N . GLY B 1 114 ? -3.732 9.594 -12.656 1 90.69 114 GLY B N 1
ATOM 2575 C CA . GLY B 1 114 ? -2.49 9.234 -11.992 1 90.69 114 GLY B CA 1
ATOM 2576 C C . GLY B 1 114 ? -2.699 8.383 -10.75 1 90.69 114 GLY B C 1
ATOM 2577 O O . GLY B 1 114 ? -3.676 8.562 -10.023 1 90.69 114 GLY B O 1
ATOM 2578 N N . ASN B 1 115 ? -1.799 7.441 -10.516 1 92.25 115 ASN B N 1
ATOM 2579 C CA . ASN B 1 115 ? -1.949 6.508 -9.406 1 92.25 115 ASN B CA 1
ATOM 2580 C C . ASN B 1 115 ? -0.771 6.594 -8.438 1 92.25 115 ASN B C 1
ATOM 2582 O O . ASN B 1 115 ? -0.467 5.629 -7.738 1 92.25 115 ASN B O 1
ATOM 2586 N N . ALA B 1 116 ? -0.094 7.711 -8.422 1 92.25 116 ALA B N 1
ATOM 2587 C CA . ALA B 1 116 ? 1.085 7.867 -7.57 1 92.25 116 ALA B CA 1
ATOM 2588 C C . ALA B 1 116 ? 0.713 7.773 -6.094 1 92.25 116 ALA B C 1
ATOM 2590 O O . ALA B 1 116 ? 1.514 7.316 -5.273 1 92.25 116 ALA B O 1
ATOM 2591 N N . HIS B 1 117 ? -0.516 8.117 -5.773 1 95.69 117 HIS B N 1
ATOM 2592 C CA . HIS B 1 117 ? -0.962 8.07 -4.387 1 95.69 117 HIS B CA 1
ATOM 2593 C C . HIS B 1 117 ? -1.011 6.641 -3.869 1 95.69 117 HIS B C 1
ATOM 2595 O O . HIS B 1 117 ? -0.92 6.41 -2.66 1 95.69 117 HIS B O 1
ATOM 2601 N N . GLU B 1 118 ? -1.057 5.691 -4.734 1 96.56 118 GLU B N 1
ATOM 2602 C CA . GLU B 1 118 ? -1.136 4.297 -4.312 1 96.56 118 GLU B CA 1
ATOM 2603 C C . GLU B 1 118 ? 0.149 3.857 -3.615 1 96.56 118 GLU B C 1
ATOM 2605 O O . GLU B 1 118 ? 0.141 2.91 -2.824 1 96.56 118 GLU B O 1
ATOM 2610 N N . ARG B 1 119 ? 1.235 4.555 -3.895 1 95.06 119 ARG B N 1
ATOM 2611 C CA . ARG B 1 119 ? 2.533 4.176 -3.346 1 95.06 119 ARG B CA 1
ATOM 2612 C C . ARG B 1 119 ? 2.578 4.41 -1.839 1 95.06 119 ARG B C 1
ATOM 2614 O O . ARG B 1 119 ? 3.393 3.805 -1.137 1 95.06 119 ARG B O 1
ATOM 2621 N N . LEU B 1 120 ? 1.646 5.18 -1.303 1 96.75 120 LEU B N 1
ATOM 2622 C CA . LEU B 1 120 ? 1.624 5.445 0.132 1 96.75 120 LEU B CA 1
ATOM 2623 C C . LEU B 1 120 ? 1.158 4.215 0.905 1 96.75 120 LEU B C 1
ATOM 2625 O O . LEU B 1 120 ? 1.359 4.129 2.119 1 96.75 120 LEU B O 1
ATOM 2629 N N . CYS B 1 121 ? 0.547 3.344 0.183 1 98.12 121 CYS B N 1
ATOM 2630 C CA . CYS B 1 121 ? -0.084 2.213 0.855 1 98.12 121 CYS B CA 1
ATOM 2631 C C . CYS B 1 121 ? 0.962 1.242 1.389 1 98.12 121 CYS B C 1
ATOM 2633 O O . CYS B 1 121 ? 0.646 0.361 2.189 1 98.12 121 CYS B O 1
ATOM 2635 N N . LYS B 1 122 ? 2.242 1.455 1.038 1 98.12 122 LYS B N 1
ATOM 2636 C CA . LYS B 1 122 ? 3.309 0.618 1.582 1 98.12 122 LYS B CA 1
ATOM 2637 C C . LYS B 1 122 ? 3.342 0.692 3.105 1 98.12 122 LYS B C 1
ATOM 2639 O O . LYS B 1 122 ? 3.75 -0.262 3.77 1 98.12 122 LYS B O 1
ATOM 2644 N N . TYR B 1 123 ? 2.84 1.752 3.656 1 98.38 123 TYR B N 1
ATOM 2645 C CA . TYR B 1 123 ? 2.881 1.948 5.102 1 98.38 123 TYR B CA 1
ATOM 2646 C C . TYR B 1 123 ? 1.897 1.021 5.805 1 98.38 123 TYR B C 1
ATOM 2648 O O . TYR B 1 123 ? 1.977 0.83 7.02 1 98.38 123 TYR B O 1
ATOM 2656 N N . PHE B 1 124 ? 0.974 0.42 5.023 1 98.44 124 PHE B N 1
ATOM 2657 C CA . PHE B 1 124 ? 0.006 -0.503 5.602 1 98.44 124 PHE B CA 1
ATOM 2658 C C . PHE B 1 124 ? 0.58 -1.914 5.676 1 98.44 124 PHE B C 1
ATOM 2660 O O . PHE B 1 124 ? -0.034 -2.811 6.258 1 98.44 124 PHE B O 1
ATOM 2667 N N . THR B 1 125 ? 1.761 -2.162 5.102 1 98.5 125 THR B N 1
ATOM 2668 C CA . THR B 1 125 ? 2.316 -3.512 5.098 1 98.5 125 THR B CA 1
ATOM 2669 C C . THR B 1 125 ? 2.699 -3.941 6.512 1 98.5 125 THR B C 1
ATOM 2671 O O . THR B 1 125 ? 3.164 -3.127 7.309 1 98.5 125 THR B O 1
ATOM 2674 N N . PRO B 1 126 ? 2.561 -5.184 6.789 1 97.88 126 PRO B N 1
ATOM 2675 C CA . PRO B 1 126 ? 2.848 -5.664 8.148 1 97.88 126 PRO B CA 1
ATOM 2676 C C . PRO B 1 126 ? 4.258 -5.309 8.609 1 97.88 126 PRO B C 1
ATOM 2678 O O . PRO B 1 126 ? 4.445 -4.875 9.75 1 97.88 126 PRO B O 1
ATOM 2681 N N . GLY B 1 127 ? 5.242 -5.445 7.773 1 98.12 127 GLY B N 1
ATOM 2682 C CA . GLY B 1 127 ? 6.617 -5.152 8.156 1 98.12 127 GLY B CA 1
ATOM 2683 C C . GLY B 1 127 ? 6.836 -3.699 8.523 1 98.12 127 GLY B C 1
ATOM 2684 O O . GLY B 1 127 ? 7.398 -3.4 9.578 1 98.12 127 GLY B O 1
ATOM 2685 N N . LEU B 1 128 ? 6.371 -2.826 7.684 1 98.56 128 LEU B N 1
ATOM 2686 C CA . LEU B 1 128 ? 6.559 -1.404 7.953 1 98.56 128 LEU B CA 1
ATOM 2687 C C . LEU B 1 128 ? 5.715 -0.959 9.141 1 98.56 128 LEU B C 1
ATOM 2689 O O . LEU B 1 128 ? 6.156 -0.146 9.953 1 98.56 128 LEU B O 1
ATOM 2693 N N . MET B 1 129 ? 4.496 -1.494 9.234 1 98.19 129 MET B N 1
ATOM 2694 C CA . MET B 1 129 ? 3.635 -1.177 10.375 1 98.19 129 MET B CA 1
ATOM 2695 C C . MET B 1 129 ? 4.32 -1.527 11.688 1 98.19 129 MET B C 1
ATOM 2697 O O . MET B 1 129 ? 4.355 -0.712 12.609 1 98.19 129 MET B O 1
ATOM 2701 N N . GLN B 1 130 ? 4.844 -2.703 11.719 1 98 130 GLN B N 1
ATOM 2702 C CA . GLN B 1 130 ? 5.531 -3.148 12.93 1 98 130 GLN B CA 1
ATOM 2703 C C . GLN B 1 130 ? 6.715 -2.244 13.25 1 98 130 GLN B C 1
ATOM 2705 O O . GLN B 1 130 ? 6.898 -1.839 14.398 1 98 130 GLN B O 1
ATOM 2710 N N . LYS B 1 131 ? 7.496 -1.934 12.305 1 98.38 131 LYS B N 1
ATOM 2711 C CA . LYS B 1 131 ? 8.688 -1.116 12.492 1 98.38 131 LYS B CA 1
ATOM 2712 C C . LYS B 1 131 ? 8.328 0.288 12.969 1 98.38 131 LYS B C 1
ATOM 2714 O O . LYS B 1 131 ? 8.914 0.801 13.922 1 98.38 131 LYS B O 1
ATOM 2719 N N . LEU B 1 132 ? 7.352 0.883 12.32 1 98.56 132 LEU B N 1
ATOM 2720 C CA . LEU B 1 132 ? 6.945 2.24 12.664 1 98.56 132 LEU B CA 1
ATOM 2721 C C . LEU B 1 132 ? 6.336 2.287 14.062 1 98.56 132 LEU B C 1
ATOM 2723 O O . LEU B 1 132 ? 6.555 3.242 14.812 1 98.56 132 LEU B O 1
ATOM 2727 N N . ARG B 1 133 ? 5.57 1.249 14.406 1 98.5 133 ARG B N 1
ATOM 2728 C CA . ARG B 1 133 ? 5.004 1.168 15.75 1 98.5 133 ARG B CA 1
ATOM 2729 C C . ARG B 1 133 ? 6.098 1.092 16.812 1 98.5 133 ARG B C 1
ATOM 2731 O O . ARG B 1 133 ? 6.031 1.776 17.828 1 98.5 133 ARG B O 1
ATOM 2738 N N . SER B 1 134 ? 7.008 0.242 16.516 1 98.44 134 SER B N 1
ATOM 2739 C CA . SER B 1 134 ? 8.078 0.045 17.484 1 98.44 134 SER B CA 1
ATOM 2740 C C . SER B 1 134 ? 8.93 1.304 17.641 1 98.44 134 SER B C 1
ATOM 2742 O O . SER B 1 134 ? 9.211 1.739 18.75 1 98.44 134 SER B O 1
ATOM 2744 N N . ALA B 1 135 ? 9.297 1.909 16.562 1 98.5 135 ALA B N 1
ATOM 2745 C CA . ALA B 1 135 ? 10.156 3.09 16.578 1 98.5 135 ALA B CA 1
ATOM 2746 C C . ALA B 1 135 ? 9.414 4.297 17.141 1 98.5 135 ALA B C 1
ATOM 2748 O O . ALA B 1 135 ? 9.992 5.098 17.891 1 98.5 135 ALA B O 1
ATOM 2749 N N . GLY B 1 136 ? 8.141 4.449 16.781 1 98.5 136 GLY B N 1
ATOM 2750 C CA . GLY B 1 136 ? 7.367 5.613 17.156 1 98.5 136 GLY B CA 1
ATOM 2751 C C . GLY B 1 136 ? 6.633 5.434 18.484 1 98.5 136 GLY B C 1
ATOM 2752 O O . GLY B 1 136 ? 6.043 6.383 19 1 98.5 136 GLY B O 1
ATOM 2753 N N . LYS B 1 137 ? 6.598 4.16 18.938 1 98.38 137 LYS B N 1
ATOM 2754 C CA . LYS B 1 137 ? 5.926 3.811 20.188 1 98.38 137 LYS B CA 1
ATOM 2755 C C . LYS B 1 137 ? 4.43 4.105 20.109 1 98.38 137 LYS B C 1
ATOM 2757 O O . LYS B 1 137 ? 3.838 4.613 21.062 1 98.38 137 LYS B O 1
ATOM 2762 N N . ILE B 1 138 ? 3.838 3.906 18.984 1 97.88 138 ILE B N 1
ATOM 2763 C CA . ILE B 1 138 ? 2.398 4.02 18.781 1 97.88 138 ILE B CA 1
ATOM 2764 C C . ILE B 1 138 ? 1.771 2.629 18.734 1 97.88 138 ILE B C 1
ATOM 2766 O O . ILE B 1 138 ? 2.047 1.841 17.828 1 97.88 138 ILE B O 1
ATOM 2770 N N . LYS B 1 139 ? 0.917 2.375 19.672 1 95.31 139 LYS B N 1
ATOM 2771 C CA . LYS B 1 139 ? 0.388 1.024 19.844 1 95.31 139 LYS B CA 1
ATOM 2772 C C . LYS B 1 139 ? -0.903 0.837 19.047 1 95.31 139 LYS B C 1
ATOM 2774 O O . LYS B 1 139 ? -1.557 1.814 18.672 1 95.31 139 LYS B O 1
ATOM 2779 N N . GLU B 1 140 ? -1.199 -0.475 18.828 1 94.19 140 GLU B N 1
ATOM 2780 C CA . GLU B 1 140 ? -2.512 -0.822 18.297 1 94.19 140 GLU B CA 1
ATOM 2781 C C . GLU B 1 140 ? -3.629 -0.324 19.219 1 94.19 140 GLU B C 1
ATOM 2783 O O . GLU B 1 140 ? -3.443 -0.213 20.422 1 94.19 140 GLU B O 1
ATOM 2788 N N . PRO B 1 141 ? -4.727 0.071 18.562 1 94.62 141 PRO B N 1
ATOM 2789 C CA . PRO B 1 141 ? -5.137 -0.106 17.172 1 94.62 141 PRO B CA 1
ATOM 2790 C C . PRO B 1 141 ? -4.754 1.079 16.281 1 94.62 141 PRO B C 1
ATOM 2792 O O . PRO B 1 141 ? -5.062 1.089 15.094 1 94.62 141 PRO B O 1
ATOM 2795 N N . ASN B 1 142 ? -4.012 2.041 16.828 1 95.81 142 ASN B N 1
ATOM 2796 C CA . ASN B 1 142 ? -3.711 3.256 16.078 1 95.81 142 ASN B CA 1
ATOM 2797 C C . ASN B 1 142 ? -2.691 2.994 14.977 1 95.81 142 ASN B C 1
ATOM 2799 O O . ASN B 1 142 ? -1.81 2.146 15.125 1 95.81 142 ASN B O 1
ATOM 2803 N N . LEU B 1 143 ? -2.859 3.715 13.875 1 98.12 143 LEU B N 1
ATOM 2804 C CA . LEU B 1 143 ? -1.845 3.654 12.828 1 98.12 143 LEU B CA 1
ATOM 2805 C C . LEU B 1 143 ? -0.658 4.547 13.172 1 98.12 143 LEU B C 1
ATOM 2807 O O . LEU B 1 143 ? -0.838 5.668 13.656 1 98.12 143 LEU B O 1
ATOM 2811 N N . PRO B 1 144 ? 0.524 4.129 12.93 1 98.31 144 PRO B N 1
ATOM 2812 C CA . PRO B 1 144 ? 1.717 4.883 13.328 1 98.31 144 PRO B CA 1
ATOM 2813 C C . PRO B 1 144 ? 2.184 5.859 12.258 1 98.31 144 PRO B C 1
ATOM 2815 O O . PRO B 1 144 ? 3.381 6.137 12.141 1 98.31 144 PRO B O 1
ATOM 2818 N N . PHE B 1 145 ? 1.306 6.219 11.383 1 98.75 145 PHE B N 1
ATOM 2819 C CA . PHE B 1 145 ? 1.641 7.176 10.336 1 98.75 145 PHE B CA 1
ATOM 2820 C C . PHE B 1 145 ? 0.464 8.102 10.055 1 98.75 145 PHE B C 1
ATOM 2822 O O . PHE B 1 145 ? -0.674 7.801 10.422 1 98.75 145 PHE B O 1
ATOM 2829 N N . TRP B 1 146 ? 0.768 9.25 9.531 1 98.75 146 TRP B N 1
ATOM 2830 C CA . TRP B 1 146 ? -0.178 10.289 9.141 1 98.75 146 TRP B CA 1
ATOM 2831 C C . TRP B 1 146 ? 0.045 10.711 7.691 1 98.75 146 TRP B C 1
ATOM 2833 O O . TRP B 1 146 ? 1.14 11.141 7.324 1 98.75 146 TRP B O 1
ATOM 2843 N N . ILE B 1 147 ? -0.986 10.492 6.848 1 98.75 147 ILE B N 1
ATOM 2844 C CA . ILE B 1 147 ? -0.868 10.852 5.438 1 98.75 147 ILE B CA 1
ATOM 2845 C C . ILE B 1 147 ? -1.575 12.18 5.18 1 98.75 147 ILE B C 1
ATOM 2847 O O . ILE B 1 147 ? -2.748 12.344 5.527 1 98.75 147 ILE B O 1
ATOM 2851 N N . VAL B 1 148 ? -0.87 13.125 4.605 1 98.62 148 VAL B N 1
ATOM 2852 C CA . VAL B 1 148 ? -1.441 14.414 4.234 1 98.62 148 VAL B CA 1
ATOM 2853 C C . VAL B 1 148 ? -1.458 14.555 2.715 1 98.62 148 VAL B C 1
ATOM 2855 O O . VAL B 1 148 ? -0.404 14.562 2.074 1 98.62 148 VAL B O 1
ATOM 2858 N N . PHE B 1 149 ? -2.668 14.664 2.193 1 98.38 149 PHE B N 1
ATOM 2859 C CA . PHE B 1 149 ? -2.826 14.82 0.753 1 98.38 149 PHE B CA 1
ATOM 2860 C C . PHE B 1 149 ? -2.945 16.297 0.378 1 98.38 149 PHE B C 1
ATOM 2862 O O . PHE B 1 149 ? -3.598 17.062 1.08 1 98.38 149 PHE B O 1
ATOM 2869 N N . GLN B 1 150 ? -2.322 16.656 -0.69 1 97.69 150 GLN B N 1
ATOM 2870 C CA . GLN B 1 150 ? -2.387 18 -1.254 1 97.69 150 GLN B CA 1
ATOM 2871 C C . GLN B 1 150 ? -2.646 17.953 -2.756 1 97.69 150 GLN B C 1
ATOM 2873 O O . GLN B 1 150 ? -2.43 16.922 -3.398 1 97.69 150 GLN B O 1
ATOM 2878 N N . GLY B 1 151 ? -3.125 19.094 -3.271 1 96.62 151 GLY B N 1
ATOM 2879 C CA . GLY B 1 151 ? -3.365 19.203 -4.703 1 96.62 151 GLY B CA 1
ATOM 2880 C C . GLY B 1 151 ? -4.777 18.812 -5.098 1 96.62 151 GLY B C 1
ATOM 2881 O O . GLY B 1 151 ? -5.637 18.609 -4.234 1 96.62 151 GLY B O 1
ATOM 2882 N N . ASP B 1 152 ? -5.02 18.641 -6.379 1 98.06 152 ASP B N 1
ATOM 2883 C CA . ASP B 1 152 ? -6.363 18.453 -6.922 1 98.06 152 ASP B CA 1
ATOM 2884 C C . ASP B 1 152 ? -6.938 17.109 -6.484 1 98.06 152 ASP B C 1
ATOM 2886 O O . ASP B 1 152 ? -8.156 16.938 -6.434 1 98.06 152 ASP B O 1
ATOM 2890 N N . ILE B 1 153 ? -6.078 16.188 -6.086 1 98.5 153 ILE B N 1
ATOM 2891 C CA . ILE B 1 153 ? -6.523 14.867 -5.652 1 98.5 153 ILE B CA 1
ATOM 2892 C C . ILE B 1 153 ? -7.441 15.008 -4.438 1 98.5 153 ILE B C 1
ATOM 2894 O O . ILE B 1 153 ? -8.32 14.172 -4.219 1 98.5 153 ILE B O 1
ATOM 2898 N N . THR B 1 154 ? -7.293 16.078 -3.693 1 98.56 154 THR B N 1
ATOM 2899 C CA . THR B 1 154 ? -8.039 16.266 -2.453 1 98.56 154 THR B CA 1
ATOM 2900 C C . THR B 1 154 ? -9.484 16.641 -2.742 1 98.56 154 THR B C 1
ATOM 2902 O O . THR B 1 154 ? -10.336 16.594 -1.85 1 98.56 154 THR B O 1
ATOM 2905 N N . ARG B 1 155 ? -9.727 17.016 -4.008 1 98.62 155 ARG B N 1
ATOM 2906 C CA . ARG B 1 155 ? -11.086 17.391 -4.398 1 98.62 155 ARG B CA 1
ATOM 2907 C C . ARG B 1 155 ? -11.625 16.469 -5.48 1 98.62 155 ARG B C 1
ATOM 2909 O O . ARG B 1 155 ? -12.758 16.641 -5.934 1 98.62 155 ARG B O 1
ATOM 2916 N N . ASP B 1 156 ? -10.805 15.57 -5.941 1 98.62 156 ASP B N 1
ATOM 2917 C CA . ASP B 1 156 ? -11.219 14.586 -6.941 1 98.62 156 ASP B CA 1
ATOM 2918 C C . ASP B 1 156 ? -12.25 13.625 -6.371 1 98.62 156 ASP B C 1
ATOM 2920 O O . ASP B 1 156 ? -11.969 12.883 -5.426 1 98.62 156 ASP B O 1
ATOM 2924 N N . PRO B 1 157 ? -13.43 13.547 -6.938 1 98.06 157 PRO B N 1
ATOM 2925 C CA . PRO B 1 157 ? -14.492 12.742 -6.316 1 98.06 157 PRO B CA 1
ATOM 2926 C C . PRO B 1 157 ? -14.188 11.25 -6.34 1 98.06 157 PRO B C 1
ATOM 2928 O O . PRO B 1 157 ? -14.633 10.508 -5.457 1 98.06 157 PRO B O 1
ATOM 2931 N N . CYS B 1 158 ? -13.422 10.781 -7.258 1 98.06 158 CYS B N 1
ATOM 2932 C CA . CYS B 1 158 ? -13.047 9.375 -7.301 1 98.06 158 CYS B CA 1
ATOM 2933 C C . CYS B 1 158 ? -11.961 9.07 -6.277 1 98.06 158 CYS B C 1
ATOM 2935 O O . CYS B 1 158 ? -12.078 8.117 -5.504 1 98.06 158 CYS B O 1
ATOM 2937 N N . ARG B 1 159 ? -10.977 9.938 -6.23 1 98.31 159 ARG B N 1
ATOM 2938 C CA . ARG B 1 159 ? -9.812 9.68 -5.383 1 98.31 159 ARG B CA 1
ATOM 2939 C C . ARG B 1 159 ? -10.156 9.883 -3.908 1 98.31 159 ARG B C 1
ATOM 2941 O O . ARG B 1 159 ? -9.656 9.164 -3.043 1 98.31 159 ARG B O 1
ATOM 2948 N N . VAL B 1 160 ? -10.984 10.844 -3.607 1 98.38 160 VAL B N 1
ATOM 2949 C CA . VAL B 1 160 ? -11.398 11.07 -2.227 1 98.38 160 VAL B CA 1
ATOM 2950 C C . VAL B 1 160 ? -12.172 9.859 -1.711 1 98.38 160 VAL B C 1
ATOM 2952 O O . VAL B 1 160 ? -11.938 9.398 -0.589 1 98.38 160 VAL B O 1
ATOM 2955 N N . ARG B 1 161 ? -13.062 9.305 -2.508 1 98.25 161 ARG B N 1
ATOM 2956 C CA . ARG B 1 161 ? -13.812 8.117 -2.111 1 98.25 161 ARG B CA 1
ATOM 2957 C C . ARG B 1 161 ? -12.891 6.918 -1.954 1 98.25 161 ARG B C 1
ATOM 2959 O O . ARG B 1 161 ? -13.023 6.145 -1.002 1 98.25 161 ARG B O 1
ATOM 2966 N N . GLU B 1 162 ? -11.969 6.762 -2.85 1 98.5 162 GLU B N 1
ATOM 2967 C CA . GLU B 1 162 ? -10.984 5.68 -2.832 1 98.5 162 GLU B CA 1
ATOM 2968 C C . GLU B 1 162 ? -10.148 5.715 -1.557 1 98.5 162 GLU B C 1
ATOM 2970 O O . GLU B 1 162 ? -10.07 4.723 -0.833 1 98.5 162 GLU B O 1
ATOM 2975 N N . ILE B 1 163 ? -9.586 6.859 -1.275 1 98.38 163 ILE B N 1
ATOM 2976 C CA . ILE B 1 163 ? -8.719 7.035 -0.115 1 98.38 163 ILE B CA 1
ATOM 2977 C C . ILE B 1 163 ? -9.531 6.848 1.166 1 98.38 163 ILE B C 1
ATOM 2979 O O . ILE B 1 163 ? -9.078 6.184 2.102 1 98.38 163 ILE B O 1
ATOM 2983 N N . THR B 1 164 ? -10.734 7.422 1.21 1 98.31 164 THR B N 1
ATOM 2984 C CA . THR B 1 164 ? -11.625 7.238 2.35 1 98.31 164 THR B CA 1
ATOM 2985 C C . THR B 1 164 ? -11.906 5.754 2.584 1 98.31 164 THR B C 1
ATOM 2987 O O . THR B 1 164 ? -11.875 5.285 3.723 1 98.31 164 THR B O 1
ATOM 2990 N N . TYR B 1 165 ? -12.148 5.078 1.493 1 98.44 165 TYR B N 1
ATOM 2991 C CA . TYR B 1 165 ? -12.422 3.65 1.584 1 98.44 165 TYR B CA 1
ATOM 2992 C C . TYR B 1 165 ? -11.219 2.895 2.127 1 98.44 165 TYR B C 1
ATOM 2994 O O . TYR B 1 165 ? -11.359 2.008 2.971 1 98.44 165 TYR B O 1
ATOM 3002 N N . TRP B 1 166 ? -9.984 3.223 1.634 1 98.62 166 TRP B N 1
ATOM 3003 C CA . TRP B 1 166 ? -8.75 2.551 2.029 1 98.62 166 TRP B CA 1
ATOM 3004 C C . TRP B 1 166 ? -8.57 2.598 3.543 1 98.62 166 TRP B C 1
ATOM 3006 O O . TRP B 1 166 ? -8.227 1.588 4.164 1 98.62 166 TRP B O 1
ATOM 3016 N N . PHE B 1 167 ? -8.859 3.713 4.141 1 98.19 167 PHE B N 1
ATOM 3017 C CA . PHE B 1 167 ? -8.531 3.934 5.543 1 98.19 167 PHE B CA 1
ATOM 3018 C C . PHE B 1 167 ? -9.633 3.398 6.449 1 98.19 167 PHE B C 1
ATOM 3020 O O . PHE B 1 167 ? -9.422 3.213 7.648 1 98.19 167 PHE B O 1
ATOM 3027 N N . SER B 1 168 ? -10.828 3.141 5.867 1 96.5 168 SER B N 1
ATOM 3028 C CA . SER B 1 168 ? -11.945 2.588 6.625 1 96.5 168 SER B CA 1
ATOM 3029 C C . SER B 1 168 ? -12.156 3.342 7.934 1 96.5 168 SER B C 1
ATOM 3031 O O . SER B 1 168 ? -12.312 4.562 7.934 1 96.5 168 SER B O 1
ATOM 3033 N N . ASP B 1 169 ? -11.891 2.686 9.102 1 94.12 169 ASP B N 1
ATOM 3034 C CA . ASP B 1 169 ? -12.203 3.244 10.414 1 94.12 169 ASP B CA 1
ATOM 3035 C C . ASP B 1 169 ? -11.062 4.109 10.938 1 94.12 169 ASP B C 1
ATOM 3037 O O . ASP B 1 169 ? -11.195 4.781 11.961 1 94.12 169 ASP B O 1
ATOM 3041 N N . PHE B 1 170 ? -10 4.211 10.164 1 96.44 170 PHE B N 1
ATOM 3042 C CA . PHE B 1 170 ? -8.844 4.992 10.594 1 96.44 170 PHE B CA 1
ATOM 3043 C C . PHE B 1 170 ? -8.859 6.371 9.938 1 96.44 170 PHE B C 1
ATOM 3045 O O . PHE B 1 170 ? -7.863 6.793 9.352 1 96.44 170 PHE B O 1
ATOM 3052 N N . LYS B 1 171 ? -9.867 7.051 10.156 1 90.75 171 LYS B N 1
ATOM 3053 C CA . LYS B 1 171 ? -10.133 8.312 9.484 1 90.75 171 LYS B CA 1
ATOM 3054 C C . LYS B 1 171 ? -9.219 9.422 10.008 1 90.75 171 LYS B C 1
ATOM 3056 O O . LYS B 1 171 ? -9.07 10.469 9.375 1 90.75 171 LYS B O 1
ATOM 3061 N N . ALA B 1 172 ? -8.617 9.125 11.102 1 92.06 172 ALA B N 1
ATOM 3062 C CA . ALA B 1 172 ? -7.766 10.125 11.75 1 92.06 172 ALA B CA 1
ATOM 3063 C C . ALA B 1 172 ? -6.379 10.156 11.117 1 92.06 172 ALA B C 1
ATOM 3065 O O . ALA B 1 172 ? -5.633 11.125 11.289 1 92.06 172 ALA B O 1
ATOM 3066 N N . ASN B 1 173 ? -6.074 9.141 10.359 1 95.88 173 ASN B N 1
ATOM 3067 C CA . ASN B 1 173 ? -4.684 8.977 9.953 1 95.88 173 ASN B CA 1
ATOM 3068 C C . ASN B 1 173 ? -4.441 9.508 8.539 1 95.88 173 ASN B C 1
ATOM 3070 O O . ASN B 1 173 ? -3.393 9.258 7.949 1 95.88 173 ASN B O 1
ATOM 3074 N N . TYR B 1 174 ? -5.438 10.141 8 1 98.19 174 TYR B N 1
ATOM 3075 C CA . TYR B 1 174 ? -5.223 10.875 6.758 1 98.19 174 TYR B CA 1
ATOM 3076 C C . TYR B 1 174 ? -5.984 12.195 6.762 1 98.19 174 TYR B C 1
ATOM 3078 O O . TYR B 1 174 ? -6.988 12.336 7.469 1 98.19 174 TYR B O 1
ATOM 3086 N N . PHE B 1 175 ? -5.445 13.141 6.012 1 98.38 175 PHE B N 1
ATOM 3087 C CA . PHE B 1 175 ? -6.051 14.461 5.938 1 98.38 175 PHE B CA 1
ATOM 3088 C C . PHE B 1 175 ? -5.91 15.039 4.531 1 98.38 175 PHE B C 1
ATOM 3090 O O . PHE B 1 175 ? -4.844 14.953 3.922 1 98.38 175 PHE B O 1
ATOM 3097 N N . PHE B 1 176 ? -7.016 15.539 4.008 1 98.56 176 PHE B N 1
ATOM 3098 C CA . PHE B 1 176 ? -6.988 16.266 2.74 1 98.56 176 PHE B CA 1
ATOM 3099 C C . PHE B 1 176 ? -6.742 17.75 2.973 1 98.56 176 PHE B C 1
ATOM 3101 O O . PHE B 1 176 ? -7.68 18.516 3.234 1 98.56 176 PHE B O 1
ATOM 3108 N N . TRP B 1 177 ? -5.512 18.188 2.85 1 97.94 177 TRP B N 1
ATOM 3109 C CA . TRP B 1 177 ? -5.148 19.594 2.99 1 97.94 177 TRP B CA 1
ATOM 3110 C C . TRP B 1 177 ? -5.387 20.344 1.688 1 97.94 177 TRP B C 1
ATOM 3112 O O . TRP B 1 177 ? -4.449 20.578 0.918 1 97.94 177 TRP B O 1
ATOM 3122 N N . ARG B 1 178 ? -6.551 20.797 1.512 1 97 178 ARG B N 1
ATOM 3123 C CA . ARG B 1 178 ? -7.07 21.266 0.233 1 97 178 ARG B CA 1
ATOM 3124 C C . ARG B 1 178 ? -6.543 22.656 -0.093 1 97 178 ARG B C 1
ATOM 3126 O O . ARG B 1 178 ? -6.328 22.984 -1.262 1 97 178 ARG B O 1
ATOM 3133 N N . ASN B 1 179 ? -6.398 23.516 0.906 1 94.19 179 ASN B N 1
ATOM 3134 C CA . ASN B 1 179 ? -5.867 24.859 0.735 1 94.19 179 ASN B CA 1
ATOM 3135 C C . ASN B 1 179 ? -4.617 25.078 1.583 1 94.19 179 ASN B C 1
ATOM 3137 O O . ASN B 1 179 ? -4.711 25.391 2.771 1 94.19 179 ASN B O 1
ATOM 3141 N N . THR B 1 180 ? -3.471 25 0.935 1 93.44 180 THR B N 1
ATOM 3142 C CA . THR B 1 180 ? -2.205 25.062 1.659 1 93.44 180 THR B CA 1
ATOM 3143 C C . THR B 1 180 ? -1.915 26.5 2.115 1 93.44 180 THR B C 1
ATOM 3145 O O . THR B 1 180 ? -0.972 26.734 2.875 1 93.44 180 THR B O 1
ATOM 3148 N N . LYS B 1 181 ? -2.723 27.438 1.721 1 91 181 LYS B N 1
ATOM 3149 C CA . LYS B 1 181 ? -2.59 28.797 2.23 1 91 181 LYS B CA 1
ATOM 3150 C C . LYS B 1 181 ? -3.201 28.922 3.623 1 91 181 LYS B C 1
ATOM 3152 O O . LYS B 1 181 ? -2.975 29.922 4.316 1 91 181 LYS B O 1
ATOM 3157 N N . GLU B 1 182 ? -4.008 27.984 3.896 1 91.25 182 GLU B N 1
ATOM 3158 C CA . GLU B 1 182 ? -4.672 27.953 5.195 1 91.25 182 GLU B CA 1
ATOM 3159 C C . GLU B 1 182 ? -4.207 26.75 6.023 1 91.25 182 GLU B C 1
ATOM 3161 O O . GLU B 1 182 ? -4.605 25.625 5.762 1 91.25 182 GLU B O 1
ATOM 3166 N N . ALA B 1 183 ? -3.535 27 7.055 1 93.25 183 ALA B N 1
ATOM 3167 C CA . ALA B 1 183 ? -2.947 25.938 7.863 1 93.25 183 ALA B CA 1
ATOM 3168 C C . ALA B 1 183 ? -3.9 25.5 8.969 1 93.25 183 ALA B C 1
ATOM 3170 O O . ALA B 1 183 ? -3.701 24.453 9.594 1 93.25 183 ALA B O 1
ATOM 3171 N N . GLU B 1 184 ? -4.898 26.25 9.227 1 91.81 184 GLU B N 1
ATOM 3172 C CA . GLU B 1 184 ? -5.758 26.062 10.391 1 91.81 184 GLU B CA 1
ATOM 3173 C C . GLU B 1 184 ? -6.41 24.672 10.375 1 91.81 184 GLU B C 1
ATOM 3175 O O . GLU B 1 184 ? -6.477 24 11.406 1 91.81 184 GLU B O 1
ATOM 3180 N N . SER B 1 185 ? -6.895 24.266 9.195 1 93.25 185 SER B N 1
ATOM 3181 C CA . SER B 1 185 ? -7.57 22.969 9.117 1 93.25 185 SER B CA 1
ATOM 3182 C C . SER B 1 185 ? -6.602 21.828 9.375 1 93.25 185 SER B C 1
ATOM 3184 O O . SER B 1 185 ? -6.973 20.812 9.984 1 93.25 185 SER B O 1
ATOM 3186 N N . LEU B 1 186 ? -5.418 21.938 8.93 1 96.56 186 LEU B N 1
ATOM 3187 C CA . LEU B 1 186 ? -4.375 20.953 9.18 1 96.56 186 LEU B CA 1
ATOM 3188 C C . LEU B 1 186 ? -4.051 20.875 10.672 1 96.56 186 LEU B C 1
ATOM 3190 O O . LEU B 1 186 ? -3.971 19.797 11.242 1 96.56 186 LEU B O 1
ATOM 3194 N N . ILE B 1 187 ? -3.908 22 11.266 1 96.25 187 ILE B N 1
ATOM 3195 C CA . ILE B 1 187 ? -3.582 22.109 12.688 1 96.25 187 ILE B CA 1
ATOM 3196 C C . ILE B 1 187 ? -4.719 21.516 13.516 1 96.25 187 ILE B C 1
ATOM 3198 O O . ILE B 1 187 ? -4.477 20.797 14.492 1 96.25 187 ILE B O 1
ATOM 3202 N N . GLU B 1 188 ? -5.902 21.828 13.117 1 94.88 188 GLU B N 1
ATOM 3203 C CA . GLU B 1 188 ? -7.059 21.281 13.812 1 94.88 188 GLU B CA 1
ATOM 3204 C C . GLU B 1 188 ? -7.059 19.75 13.75 1 94.88 188 GLU B C 1
ATOM 3206 O O . GLU B 1 188 ? -7.344 19.094 14.75 1 94.88 188 GLU B O 1
ATOM 3211 N N . HIS B 1 189 ? -6.777 19.219 12.602 1 96.62 189 HIS B N 1
ATOM 3212 C CA . HIS B 1 189 ? -6.715 17.766 12.469 1 96.62 189 HIS B CA 1
ATOM 3213 C C . HIS B 1 189 ? -5.641 17.172 13.375 1 96.62 189 HIS B C 1
ATOM 3215 O O . HIS B 1 189 ? -5.871 16.156 14.031 1 96.62 189 HIS B O 1
ATOM 3221 N N . PHE B 1 190 ? -4.492 17.828 13.398 1 97.75 190 PHE B N 1
ATOM 3222 C CA . PHE B 1 190 ? -3.412 17.391 14.281 1 97.75 190 PHE B CA 1
ATOM 3223 C C . PHE B 1 190 ? -3.869 17.375 15.734 1 97.75 190 PHE B C 1
ATOM 3225 O O . PHE B 1 190 ? -3.721 16.375 16.422 1 97.75 190 PHE B O 1
ATOM 3232 N N . GLU B 1 191 ? -4.395 18.422 16.156 1 96.19 191 GLU B N 1
ATOM 3233 C CA . GLU B 1 191 ? -4.785 18.578 17.547 1 96.19 191 GLU B CA 1
ATOM 3234 C C . GLU B 1 191 ? -5.848 17.562 17.953 1 96.19 191 GLU B C 1
ATOM 3236 O O . GLU B 1 191 ? -5.82 17.031 19.062 1 96.19 191 GLU B O 1
ATOM 3241 N N . THR B 1 192 ? -6.734 17.328 17.047 1 95.44 192 THR B N 1
ATOM 3242 C CA . THR B 1 192 ? -7.887 16.484 17.359 1 95.44 192 THR B CA 1
ATOM 3243 C C . THR B 1 192 ? -7.496 15 17.344 1 95.44 192 THR B C 1
ATOM 3245 O O . THR B 1 192 ? -7.941 14.227 18.188 1 95.44 192 THR B O 1
ATOM 3248 N N . TYR B 1 193 ? -6.582 14.648 16.422 1 96.19 193 TYR B N 1
ATOM 3249 C CA . TYR B 1 193 ? -6.48 13.219 16.172 1 96.19 193 TYR B CA 1
ATOM 3250 C C . TYR B 1 193 ? -5.055 12.727 16.391 1 96.19 193 TYR B C 1
ATOM 3252 O O . TYR B 1 193 ? -4.836 11.555 16.719 1 96.19 193 TYR B O 1
ATOM 3260 N N . ILE B 1 194 ? -4.094 13.578 16.172 1 97.75 194 ILE B N 1
ATOM 3261 C CA . ILE B 1 194 ? -2.709 13.117 16.156 1 97.75 194 ILE B CA 1
ATOM 3262 C C . ILE B 1 194 ? -2.047 13.422 17.5 1 97.75 194 ILE B C 1
ATOM 3264 O O . ILE B 1 194 ? -1.407 12.555 18.094 1 97.75 194 ILE B O 1
ATOM 3268 N N . ALA B 1 195 ? -2.258 14.586 18.031 1 96.62 195 ALA B N 1
ATOM 3269 C CA . ALA B 1 195 ? -1.646 14.977 19.297 1 96.62 195 ALA B CA 1
ATOM 3270 C C . ALA B 1 195 ? -1.992 13.992 20.406 1 96.62 195 ALA B C 1
ATOM 3272 O O . ALA B 1 195 ? -1.115 13.562 21.156 1 96.62 195 ALA B O 1
ATOM 3273 N N . PRO B 1 196 ? -3.201 13.578 20.484 1 95.81 196 PRO B N 1
ATOM 3274 C CA . PRO B 1 196 ? -3.549 12.633 21.547 1 95.81 196 PRO B CA 1
ATOM 3275 C C . PRO B 1 196 ? -2.779 11.32 21.453 1 95.81 196 PRO B C 1
ATOM 3277 O O . PRO B 1 196 ? -2.539 10.664 22.469 1 95.81 196 PRO B O 1
ATOM 3280 N N . LEU B 1 197 ? -2.393 10.906 20.234 1 96.56 197 LEU B N 1
ATOM 3281 C CA . LEU B 1 197 ? -1.633 9.672 20.062 1 96.56 197 LEU B CA 1
ATOM 3282 C C . LEU B 1 197 ? -0.219 9.82 20.609 1 96.56 197 LEU B C 1
ATOM 3284 O O . LEU B 1 197 ? 0.444 8.828 20.906 1 96.56 197 LEU B O 1
ATOM 3288 N N . LEU B 1 198 ? 0.222 11.062 20.688 1 97.56 198 LEU B N 1
ATOM 3289 C CA . LEU B 1 198 ? 1.607 11.336 21.062 1 97.56 198 LEU B CA 1
ATOM 3290 C C . LEU B 1 198 ? 1.713 11.719 22.531 1 97.56 198 LEU B C 1
ATOM 3292 O O . LEU B 1 198 ? 2.814 11.898 23.047 1 97.56 198 LEU B O 1
ATOM 3296 N N . GLU B 1 199 ? 0.638 11.781 23.156 1 94.44 199 GLU B N 1
ATOM 3297 C CA . GLU B 1 199 ? 0.592 12.117 24.578 1 94.44 199 GLU B CA 1
ATOM 3298 C C . GLU B 1 199 ? 0.391 10.867 25.438 1 94.44 199 GLU B C 1
ATOM 3300 O O . GLU B 1 199 ? 0.238 9.766 24.906 1 94.44 199 GLU B O 1
ATOM 3305 N N . ASP B 1 200 ? 0.5 10.945 26.766 1 84.56 200 ASP B N 1
ATOM 3306 C CA . ASP B 1 200 ? 0.428 9.836 27.703 1 84.56 200 ASP B CA 1
ATOM 3307 C C . ASP B 1 200 ? -1.007 9.336 27.844 1 84.56 200 ASP B C 1
ATOM 3309 O O . ASP B 1 200 ? -1.954 10.117 27.797 1 84.56 200 ASP B O 1
#

Radius of gyration: 23.59 Å; Cα contacts (8 Å, |Δi|>4): 699; chains: 2; bounding box: 52×77×55 Å

Nearest PDB structures (foldseek):
  1d02-assembly1_A  TM=9.410E-01  e=4.145E-25  Mycoplasma
  8rdj-assembly1_M  TM=1.684E-01  e=9.917E-01  Sinapis alba
  1d02-assem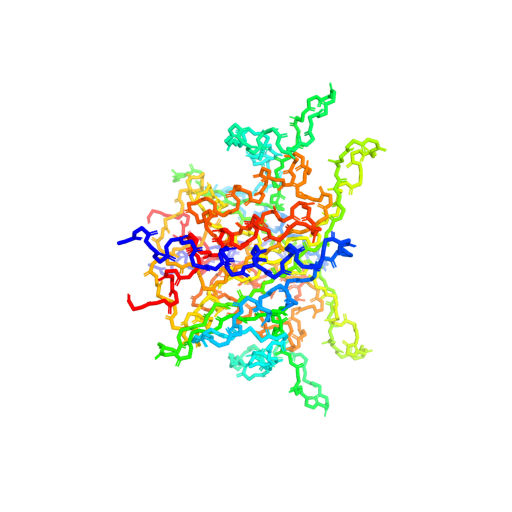bly1_A  TM=9.404E-01  e=6.575E-25  Mycoplasma
  9f9l-assembly1_A  TM=3.627E-01  e=3.980E-01  Homo sapiens
  8rdj-assembly1_M  TM=1.705E-01  e=9.809E-01  Sinapis alba

Solvent-accessible surface area (backbone atoms only — not comparable to full-atom values): 21629 Å² total; per-residue (Å²): 126,71,73,76,67,44,48,62,54,52,52,42,51,62,52,47,70,72,57,66,85,63,57,73,53,49,72,66,57,52,43,50,61,59,26,59,96,52,60,41,46,60,41,74,49,46,63,91,36,35,45,62,31,56,75,50,85,70,53,72,72,53,57,70,64,30,42,77,70,95,60,83,78,79,72,37,54,48,64,45,56,23,32,42,33,24,68,82,72,58,16,30,39,37,26,42,72,46,73,40,66,22,27,34,89,96,46,58,67,75,48,38,64,72,64,72,74,34,47,62,27,45,59,48,23,57,29,45,39,52,51,37,17,65,70,12,60,32,57,85,91,53,74,36,43,37,38,39,32,25,49,40,29,45,22,8,53,65,52,42,27,41,53,51,42,32,41,46,92,47,63,69,36,48,44,66,46,68,50,46,58,52,57,62,67,56,49,48,50,37,57,72,48,46,47,63,66,34,49,134,126,72,72,74,68,43,47,61,54,53,52,39,50,63,52,42,69,74,50,68,86,56,67,75,53,49,73,66,56,53,42,49,62,59,26,58,97,53,61,43,47,63,39,73,48,46,62,91,37,37,44,62,30,56,75,49,86,69,53,70,70,54,57,71,64,29,44,80,69,94,60,84,76,79,71,36,55,49,65,45,57,23,32,42,32,24,68,83,71,58,16,31,39,37,26,40,72,46,73,40,65,23,26,36,89,96,46,57,67,74,48,38,63,73,65,70,73,35,47,61,27,44,58,49,22,58,29,46,38,51,50,38,18,64,71,12,62,31,56,85,92,54,73,37,44,37,39,38,32,25,49,41,29,45,23,7,55,65,52,42,26,40,53,51,42,32,40,47,91,47,61,68,38,46,44,66,45,66,50,48,64,51,58,64,66,56,50,50,49,36,58,71,48,46,48,62,67,34,50,133

Sequence (400 aa):
MGSFDNRFRRKWQDYGGSKATVAEHSFIEVFSELFKDTEYEVISQPTEFKDLYVNVQLSAKELEAIYTPDVPITKHGIQPDGAIRNTRTGKTIYVEIKRQDGWVEGKPRSAGRGNAHERLCKYFTPGLMQKLRSAGKIKEPNLPFWIVFQGDITRDPCRVREITYWFSDFKANYFFWRNTKEAESLIEHFETYIAPLLEDMGSFDNRFRRKWQDYGGSKATVAEHSFIEVFSELFKDTEYEVISQPTEFKDLYVNVQLSAKELEAIYTPDVPITKHGIQPDGAIRNTRTGKTIYVEIKRQDGWVEGKPRSAGRGNAHERLCKYFTPGLMQKLRSAGKIKEPNLPFWIVFQGDITRDPCRVREITYWFSDFKANYFFWRNTKEAESLIEHFETYIAPLLED